Protein AF-A0A1F7B3P3-F1 (afdb_monomer)

Sequence (538 aa):
MKNLIYIIKISGEIIKSKKSLENVLKYTKKLHEQKIKVIIVHGGGQQADELSKLLNHNPIKINGRRVTSDKDLEIIKMLYGGSLNLEILSFMKKFALHGIRVSGIDGNLLQVKIRSKKEFDFGFVGDIEKVNPDILLHLLNKNIIPIVSPLACDKKGQILNINADTIAKEIAKSLKVEKLIFFTNVDGIYKNENLIKNLDITECKNLIKEKFVQDGMLVKVQNIIDSLKSGVKEIQILNPNKQSSGTTITKNYPVYIDHFIGNNKGPITTIIGSIHGNEKIGKKLIDNLRQDLKKEGIYGEIFLIFGNPKAYKQNLRFINEDLNRLFDKEIFKKLSLKVILNNEQLRALQIAKILKKTDYCLDIHSTLKPSKAFVYLENSKKHIKLAKFFHTKYLVSLGQNFKEKDLICSTDSFINSNGRYGLTFETGFHKDFSDFQNVYLKTKLFLKKVKSAFFNEKLKMKNEKFSKIHLEIVDSIKPKTNDFKFAKNFSNFDIIKNGELIAFDKHKKIIAPKDLFIIFPKKEFYINKTAGYFAVPI

pLDDT: mean 89.14, std 9.17, range [40.81, 98.62]

Radius of gyration: 30.14 Å; Cα contacts (8 Å, |Δi|>4): 1128; chains: 1; bounding box: 72×55×85 Å

Foldseek 3Di:
DPAAEEEEEEEQVQLVDLLLLLLVLVVVLVCVVVNHQYAYFYDRVVVLCVVCVVVVHHWDDDLNHTQADPVSLVSQCCCQQPDSVVSSCVSNVVSVAAEDEDECAVVVQFAWDQDDPPPHRSDQATDTPDGDCVVVVVCSVVRYHYYYTQWHAYPVRRIGGYDRLNVLLRSCLVVLHQEYEYADQDAEQDDPNDAAAEEELVRLVVCVVVVSQDRPRNVVSVSVQVSQVSRHAKYWYHHSVGRPRTYIYGNDPPPQKDKDAAPAAAFEEEEEFLLQLLLVLRVVLLVVVVVQSVPFHFHGMYIYGDRQNVCNVVSGSHDPDRLFLQADPVSLVVLVPDPDDDDSSVRNVVVNVSLLRGQEYEYEAEDQDFAFKEKEFAPDPVQVVLRVLLPGQEYEYADPPDDDSRVCRGSQNSSVVNVHTRMYIHHGHSVDCPCSLSVNLSVQSSCVVSVGIDDPDDSDDDDDDDHHWYKYFDFFDAAQDQPKDFPDPDDFFDWFAAQRFGIDRPPDTDGHNHIWTWHDAADDHDGRDTRITTIDTD

Solvent-accessible surface area (backbone atoms only — not comparable to full-atom values): 28445 Å² total; per-residue (Å²): 132,84,84,46,42,35,38,40,34,38,41,30,74,38,66,76,32,64,70,35,37,50,38,46,50,54,53,50,44,57,40,44,77,70,66,35,41,53,36,38,27,35,50,42,66,64,61,48,46,54,52,31,48,76,67,79,35,86,79,49,67,59,97,91,38,68,42,24,48,73,72,50,46,55,52,42,50,53,40,45,73,40,55,56,47,51,52,54,50,57,57,28,53,82,67,76,48,54,64,44,84,39,37,19,52,54,80,54,25,29,39,32,40,74,51,73,59,88,86,54,77,36,59,42,27,36,42,82,78,45,67,41,61,62,57,56,53,55,37,42,73,72,67,31,29,43,38,34,33,42,40,27,30,30,96,86,70,50,69,22,45,37,60,34,72,56,50,45,41,49,51,33,37,72,67,46,20,56,32,42,34,38,39,42,96,51,54,49,51,52,55,94,91,39,73,42,48,64,42,25,46,66,56,52,51,46,36,46,76,71,59,58,40,54,73,76,52,35,60,48,52,53,52,48,46,52,36,25,74,56,48,22,49,33,36,36,32,24,12,48,89,47,66,90,62,23,18,39,37,25,53,58,54,77,84,34,60,44,81,46,78,30,96,41,89,46,46,33,34,37,42,36,11,10,47,41,13,48,25,52,60,21,47,55,47,50,56,52,50,58,58,51,61,75,78,41,61,39,17,19,35,42,36,42,30,45,51,26,62,72,19,31,76,70,64,25,59,45,83,88,52,63,39,55,59,50,32,40,75,69,53,47,56,57,55,73,73,49,93,75,72,57,73,42,58,52,46,38,60,58,51,47,66,52,46,77,68,32,46,36,36,43,38,38,44,45,39,97,50,80,40,79,44,30,37,39,37,59,83,42,77,67,46,51,60,59,53,60,70,58,74,43,50,39,37,38,24,62,28,95,86,49,87,54,70,88,73,51,15,19,69,34,41,41,24,38,78,70,80,32,47,25,31,36,40,34,70,10,29,41,88,64,64,90,58,47,66,60,57,48,52,35,50,54,48,48,37,41,73,69,48,31,35,55,71,94,66,85,86,82,73,86,85,76,88,68,79,71,44,42,30,31,33,67,50,69,47,52,30,84,40,91,61,45,41,62,66,59,91,68,47,59,67,42,77,40,48,57,72,36,71,50,27,35,44,66,91,45,78,41,58,32,93,42,68,31,27,35,38,71,55,58,90,76,78,46,64,75,37,78,34,27,33,31,23,39,80,111

Mean predicted aligned error: 13.34 Å

Structure (mmCIF, N/CA/C/O backbone):
data_AF-A0A1F7B3P3-F1
#
_entry.id   AF-A0A1F7B3P3-F1
#
loop_
_atom_site.group_PDB
_atom_site.id
_atom_site.type_symbol
_atom_site.label_atom_id
_atom_site.label_alt_id
_atom_site.label_comp_id
_atom_site.label_asym_id
_atom_site.label_entity_id
_atom_site.label_seq_id
_atom_site.pdbx_PDB_ins_code
_atom_site.Cartn_x
_atom_site.Cartn_y
_atom_site.Cartn_z
_atom_site.occupancy
_atom_site.B_iso_or_equiv
_atom_site.auth_seq_id
_atom_site.auth_comp_id
_atom_site.auth_asym_id
_atom_site.auth_atom_id
_atom_site.pdbx_PDB_model_num
ATOM 1 N N . MET A 1 1 ? -15.006 -7.414 -16.134 1.00 40.81 1 MET A N 1
ATOM 2 C CA . MET A 1 1 ? -13.777 -7.134 -15.349 1.00 40.81 1 MET A CA 1
ATOM 3 C C . MET A 1 1 ? -12.897 -6.206 -16.169 1.00 40.81 1 MET A C 1
ATOM 5 O O . MET A 1 1 ? -12.880 -6.345 -17.382 1.00 40.81 1 MET A O 1
ATOM 9 N N . LYS A 1 2 ? -12.215 -5.237 -15.554 1.00 50.50 2 LYS A N 1
ATOM 10 C CA . LYS A 1 2 ? -11.322 -4.324 -16.283 1.00 50.50 2 LYS A CA 1
ATOM 11 C C . LYS A 1 2 ? -10.098 -5.114 -16.776 1.00 50.50 2 LYS A C 1
ATOM 13 O O . LYS A 1 2 ? -9.445 -5.743 -15.949 1.00 50.50 2 LYS A O 1
ATOM 18 N N . ASN A 1 3 ? -9.804 -5.112 -18.079 1.00 74.81 3 ASN A N 1
ATOM 19 C CA . ASN A 1 3 ? -8.607 -5.767 -18.625 1.00 74.81 3 ASN A CA 1
ATOM 20 C C . ASN A 1 3 ? -7.355 -5.022 -18.138 1.00 74.81 3 ASN A C 1
ATOM 22 O O . ASN A 1 3 ? -7.043 -3.941 -18.634 1.00 74.81 3 ASN A O 1
ATOM 26 N N . LEU A 1 4 ? -6.667 -5.570 -17.134 1.00 92.00 4 LEU A N 1
ATOM 27 C CA . LEU A 1 4 ? -5.435 -4.989 -16.601 1.00 92.00 4 LEU A CA 1
ATOM 28 C C . LEU A 1 4 ? -4.274 -5.313 -17.548 1.00 92.00 4 LEU A C 1
ATOM 30 O O . LEU A 1 4 ? -4.070 -6.479 -17.890 1.00 92.00 4 LEU A O 1
ATOM 34 N N . ILE A 1 5 ? -3.509 -4.291 -17.935 1.00 95.00 5 ILE A N 1
ATOM 35 C CA . ILE A 1 5 ? -2.291 -4.432 -18.743 1.00 95.00 5 ILE A CA 1
ATOM 36 C C . ILE A 1 5 ? -1.093 -4.076 -17.877 1.00 95.00 5 ILE A C 1
ATOM 38 O O . ILE A 1 5 ? -1.078 -3.009 -17.255 1.00 95.00 5 ILE A O 1
ATOM 42 N N . TYR A 1 6 ? -0.122 -4.983 -17.808 1.00 97.25 6 TYR A N 1
ATOM 43 C CA . TYR A 1 6 ? 1.145 -4.806 -17.108 1.00 97.25 6 TYR A CA 1
ATOM 44 C C . TYR A 1 6 ? 2.282 -4.820 -18.130 1.00 97.25 6 TYR A C 1
ATOM 46 O O . TYR A 1 6 ? 2.271 -5.606 -19.078 1.00 97.25 6 TYR A O 1
ATOM 54 N N . ILE A 1 7 ? 3.283 -3.970 -17.918 1.00 98.06 7 ILE A N 1
ATOM 55 C CA . ILE A 1 7 ? 4.513 -3.977 -18.714 1.00 98.06 7 ILE A CA 1
ATOM 56 C C . ILE A 1 7 ? 5.652 -4.467 -17.837 1.00 98.06 7 ILE A C 1
ATOM 58 O O . ILE A 1 7 ? 5.847 -3.959 -16.735 1.00 98.06 7 ILE A O 1
ATOM 62 N N . ILE A 1 8 ? 6.410 -5.438 -18.333 1.00 98.00 8 ILE A N 1
ATOM 63 C CA . ILE A 1 8 ? 7.606 -5.958 -17.682 1.00 98.00 8 ILE A CA 1
ATOM 64 C C . ILE A 1 8 ? 8.815 -5.558 -18.517 1.00 98.00 8 ILE A C 1
ATOM 66 O O . ILE A 1 8 ? 9.022 -6.073 -19.613 1.00 98.00 8 ILE A O 1
ATOM 70 N N . LYS A 1 9 ? 9.646 -4.664 -17.986 1.00 96.44 9 LYS A N 1
ATOM 71 C CA . LYS A 1 9 ? 10.953 -4.366 -18.556 1.00 96.44 9 LYS A CA 1
ATOM 72 C C . LYS A 1 9 ? 11.997 -5.307 -17.969 1.00 96.44 9 LYS A C 1
ATOM 74 O O . LYS A 1 9 ? 12.178 -5.349 -16.752 1.00 96.44 9 LYS A O 1
ATOM 79 N N . ILE A 1 10 ? 12.735 -5.996 -18.832 1.00 95.06 10 ILE A N 1
ATOM 80 C CA . ILE A 1 10 ? 13.810 -6.922 -18.463 1.00 95.06 10 ILE A CA 1
ATOM 81 C C . ILE A 1 10 ? 15.155 -6.338 -18.913 1.00 95.06 10 ILE A C 1
ATOM 83 O O . ILE A 1 10 ? 15.336 -5.957 -20.071 1.00 95.06 10 ILE A O 1
ATOM 87 N N . SER A 1 11 ? 16.112 -6.223 -17.994 1.00 88.19 11 SER A N 1
ATOM 88 C CA . SER A 1 11 ? 17.490 -5.829 -18.323 1.00 88.19 11 SER A CA 1
ATOM 89 C C . SER A 1 11 ? 18.250 -6.954 -19.037 1.00 88.19 11 SER A C 1
ATOM 91 O O . SER A 1 11 ? 17.990 -8.126 -18.787 1.00 88.19 11 SER A O 1
ATOM 93 N N . GLY A 1 12 ? 19.221 -6.602 -19.890 1.00 84.88 12 GLY A N 1
ATOM 94 C CA . GLY A 1 12 ? 19.999 -7.578 -20.668 1.00 84.88 12 GLY A CA 1
ATOM 95 C C . GLY A 1 12 ? 20.641 -8.666 -19.801 1.00 84.88 12 GLY A C 1
ATOM 96 O O . GLY A 1 12 ? 20.480 -9.845 -20.093 1.00 84.88 12 GLY A O 1
ATOM 97 N N . GLU A 1 13 ? 21.263 -8.295 -18.680 1.00 86.69 13 GLU A N 1
ATOM 98 C CA . GLU A 1 13 ? 21.867 -9.228 -17.709 1.00 86.69 13 GLU A CA 1
ATOM 99 C C . GLU A 1 13 ? 20.939 -10.374 -17.276 1.00 86.69 13 GLU A C 1
ATOM 101 O O . GLU A 1 13 ? 21.377 -11.506 -17.078 1.00 86.69 13 GLU A O 1
ATOM 106 N N . ILE A 1 14 ? 19.638 -10.101 -17.161 1.00 90.44 14 ILE A N 1
ATOM 107 C CA . ILE A 1 14 ? 18.656 -11.096 -16.724 1.00 90.44 14 ILE A CA 1
ATOM 108 C C . ILE A 1 14 ? 18.435 -12.156 -17.799 1.00 90.44 14 ILE A C 1
ATOM 110 O O . ILE A 1 14 ? 18.238 -13.315 -17.451 1.00 90.44 14 ILE A O 1
ATOM 114 N N . ILE A 1 15 ? 18.498 -11.778 -19.078 1.00 91.00 15 ILE A N 1
ATOM 115 C CA . ILE A 1 15 ? 18.330 -12.704 -20.206 1.00 91.00 15 ILE A CA 1
ATOM 116 C C . ILE A 1 15 ? 19.491 -13.704 -20.233 1.00 91.00 15 ILE A C 1
ATOM 118 O O . ILE A 1 15 ? 19.259 -14.896 -20.379 1.00 91.00 15 ILE A O 1
ATOM 122 N N . LYS A 1 16 ? 20.722 -13.237 -19.974 1.00 87.94 16 LYS A N 1
ATOM 123 C CA . LYS A 1 16 ? 21.931 -14.082 -19.921 1.00 87.94 16 LYS A CA 1
ATOM 124 C C . LYS A 1 16 ? 21.884 -15.112 -18.783 1.00 87.94 16 LYS A C 1
ATOM 126 O O . LYS A 1 16 ? 22.463 -16.192 -18.874 1.00 87.94 16 LYS A O 1
ATOM 131 N N . SER A 1 17 ? 21.198 -14.792 -17.685 1.00 92.19 17 SER A N 1
ATOM 132 C CA . SER A 1 17 ? 21.040 -15.688 -16.540 1.00 92.19 17 SER A CA 1
ATOM 133 C C . SER A 1 17 ? 19.790 -16.556 -16.696 1.00 92.19 17 SER A C 1
ATOM 135 O O . SER A 1 17 ? 18.692 -16.131 -16.339 1.00 92.19 17 SER A O 1
ATOM 137 N N . LYS A 1 18 ? 19.962 -17.818 -17.119 1.00 91.81 18 LYS A N 1
ATOM 138 C CA . LYS A 1 18 ? 18.860 -18.796 -17.257 1.00 91.81 18 LYS A CA 1
ATOM 139 C C . LYS A 1 18 ? 17.935 -18.823 -16.033 1.00 91.81 18 LYS A C 1
ATOM 141 O O . LYS A 1 18 ? 16.720 -18.738 -16.174 1.00 91.81 18 LYS A O 1
ATOM 146 N N . LYS A 1 19 ? 18.510 -18.858 -14.824 1.00 94.25 19 LYS A N 1
ATOM 147 C CA . LYS A 1 19 ? 17.759 -18.834 -13.555 1.00 94.25 19 LYS A CA 1
ATOM 148 C C . LYS A 1 19 ? 16.933 -17.555 -13.393 1.00 94.25 19 LYS A C 1
ATOM 150 O O . LYS A 1 19 ? 15.769 -17.616 -13.004 1.00 94.25 19 LYS A O 1
ATOM 155 N N . SER A 1 20 ? 17.525 -16.398 -13.684 1.00 95.00 20 SER A N 1
ATOM 156 C CA . SER A 1 20 ? 16.843 -15.110 -13.534 1.00 95.00 20 SER A CA 1
ATOM 157 C C . SER A 1 20 ? 15.727 -14.954 -14.569 1.00 95.00 20 SER A C 1
ATOM 159 O O . SER A 1 20 ? 14.621 -14.560 -14.202 1.00 95.00 20 SER A O 1
ATOM 161 N N . LEU A 1 21 ? 15.979 -15.331 -15.827 1.00 95.75 21 LEU A N 1
ATOM 162 C CA . LEU A 1 21 ? 14.974 -15.348 -16.888 1.00 95.75 21 LEU A CA 1
ATOM 163 C C . LEU A 1 21 ? 13.808 -16.286 -16.544 1.00 95.75 21 LEU A C 1
ATOM 165 O O . LEU A 1 21 ? 12.651 -15.875 -16.617 1.00 95.75 21 LEU A O 1
ATOM 169 N N . GLU A 1 22 ? 14.089 -17.507 -16.081 1.00 96.25 22 GLU A N 1
ATOM 170 C CA . GLU A 1 22 ? 13.057 -18.441 -15.615 1.00 96.25 22 GLU A CA 1
ATOM 171 C C . GLU A 1 22 ? 12.222 -17.853 -14.480 1.00 96.25 22 GLU A C 1
ATOM 173 O O . GLU A 1 22 ? 11.001 -17.995 -14.475 1.00 96.25 22 GLU A O 1
ATOM 178 N N . ASN A 1 23 ? 12.843 -17.152 -13.533 1.00 95.88 23 ASN A N 1
ATOM 179 C CA . ASN A 1 23 ? 12.113 -16.505 -12.450 1.00 95.88 23 ASN A CA 1
ATOM 180 C C . ASN A 1 23 ? 11.193 -15.382 -12.960 1.00 95.88 23 ASN A C 1
ATOM 182 O O . ASN A 1 23 ? 10.051 -15.280 -12.498 1.00 95.88 23 ASN A O 1
ATOM 186 N N . VAL A 1 24 ? 11.632 -14.571 -13.930 1.00 96.44 24 VAL A N 1
ATOM 187 C CA . VAL A 1 24 ? 10.768 -13.558 -14.569 1.00 96.44 24 VAL A CA 1
ATOM 188 C C . VAL A 1 24 ? 9.606 -14.211 -15.317 1.00 96.44 24 VAL A C 1
ATOM 190 O O . VAL A 1 24 ? 8.471 -13.740 -15.234 1.00 96.44 24 VAL A O 1
ATOM 193 N N . LEU A 1 25 ? 9.846 -15.317 -16.017 1.00 97.44 25 LEU A N 1
ATOM 194 C CA . LEU A 1 25 ? 8.800 -16.016 -16.762 1.00 97.44 25 LEU A CA 1
ATOM 195 C C . LEU A 1 25 ? 7.821 -16.760 -15.846 1.00 97.44 25 LEU A C 1
ATOM 197 O O . LEU A 1 25 ? 6.622 -16.729 -16.105 1.00 97.44 25 LEU A O 1
ATOM 201 N N . LYS A 1 26 ? 8.276 -17.318 -14.715 1.00 96.12 26 LYS A N 1
ATOM 202 C CA . LYS A 1 26 ? 7.395 -17.820 -13.642 1.00 96.12 26 LYS A CA 1
ATOM 203 C C . LYS A 1 26 ? 6.494 -16.714 -13.100 1.00 96.12 26 LYS A C 1
ATOM 205 O O . LYS A 1 26 ? 5.303 -16.935 -12.896 1.00 96.12 26 LYS A O 1
ATOM 210 N N . TYR A 1 27 ? 7.048 -15.523 -12.875 1.00 95.12 27 TYR A N 1
ATOM 211 C CA . TYR A 1 27 ? 6.271 -14.358 -12.451 1.00 95.12 27 TYR A CA 1
ATOM 212 C C . TYR A 1 27 ? 5.246 -13.952 -13.523 1.00 95.12 27 TYR A C 1
ATOM 214 O O . TYR A 1 27 ? 4.072 -13.754 -13.220 1.00 95.12 27 TYR A O 1
ATOM 222 N N . THR A 1 28 ? 5.668 -13.914 -14.788 1.00 96.62 28 THR A N 1
ATOM 223 C CA . THR A 1 28 ? 4.806 -13.620 -15.944 1.00 96.62 28 THR A CA 1
ATOM 224 C C . THR A 1 28 ? 3.664 -14.629 -16.069 1.00 96.62 28 THR A C 1
ATOM 226 O O . THR A 1 28 ? 2.519 -14.232 -16.273 1.00 96.62 28 THR A O 1
ATOM 229 N N . LYS A 1 29 ? 3.942 -15.923 -15.869 1.00 96.38 29 LYS A N 1
ATOM 230 C CA . LYS A 1 29 ? 2.937 -16.991 -15.864 1.00 96.38 29 LYS A CA 1
ATOM 231 C C . LYS A 1 29 ? 1.864 -16.771 -14.804 1.00 96.38 29 LYS A C 1
ATOM 233 O O . LYS A 1 29 ? 0.687 -16.822 -15.137 1.00 96.38 29 LYS A O 1
ATOM 238 N N . LYS A 1 30 ? 2.251 -16.424 -13.573 1.00 94.88 30 LYS A N 1
ATOM 239 C CA . LYS A 1 30 ? 1.289 -16.114 -12.499 1.00 94.88 30 LYS A CA 1
ATOM 240 C C . LYS A 1 30 ? 0.363 -14.953 -12.865 1.00 94.88 30 LYS A C 1
ATOM 242 O O . LYS A 1 30 ? -0.830 -15.013 -12.589 1.00 94.88 30 LYS A O 1
ATOM 247 N N . LEU A 1 31 ? 0.894 -13.900 -13.494 1.00 93.50 31 LEU A N 1
ATOM 248 C CA . LEU A 1 31 ? 0.065 -12.792 -13.985 1.00 93.50 31 LEU A CA 1
ATOM 249 C C . LEU A 1 31 ? -0.896 -13.261 -15.084 1.00 93.50 31 LEU A C 1
ATOM 251 O O . LEU A 1 31 ? -2.076 -12.911 -15.073 1.00 93.50 31 LEU A O 1
ATOM 255 N N . HIS A 1 32 ? -0.402 -14.078 -16.012 1.00 89.94 32 HIS A N 1
ATOM 256 C CA . HIS A 1 32 ? -1.205 -14.607 -17.106 1.00 89.94 32 HIS A CA 1
ATOM 257 C C . HIS A 1 32 ? -2.354 -15.501 -16.607 1.00 89.94 32 HIS A C 1
ATOM 259 O O . HIS A 1 32 ? -3.493 -15.329 -17.036 1.00 89.94 32 HIS A O 1
ATOM 265 N N . GLU A 1 33 ? -2.096 -16.376 -15.630 1.00 89.56 33 GLU A N 1
ATOM 266 C CA . GLU A 1 33 ? -3.104 -17.209 -14.948 1.00 89.56 33 GLU A CA 1
ATOM 267 C C . GLU A 1 33 ? -4.183 -16.362 -14.247 1.00 89.56 33 GLU A C 1
ATOM 269 O O . GLU A 1 33 ? -5.351 -16.740 -14.193 1.00 89.56 33 GLU A O 1
ATOM 274 N N . GLN A 1 34 ? -3.822 -15.161 -13.783 1.00 89.62 34 GLN A N 1
ATOM 275 C CA . GLN A 1 34 ? -4.746 -14.169 -13.218 1.00 89.62 34 GLN A CA 1
ATOM 276 C C . GLN A 1 34 ? -5.499 -13.352 -14.282 1.00 89.62 34 GLN A C 1
ATOM 278 O O . GLN A 1 34 ? -6.178 -12.380 -13.948 1.00 89.62 34 GLN A O 1
ATOM 283 N N . LYS A 1 35 ? -5.393 -13.728 -15.564 1.00 90.50 35 LYS A N 1
ATOM 284 C CA . LYS A 1 35 ? -5.976 -13.019 -16.716 1.00 90.50 35 LYS A CA 1
ATOM 285 C C . LYS A 1 35 ? -5.453 -11.584 -16.878 1.00 90.50 35 LYS A C 1
ATOM 287 O O . LYS A 1 35 ? -6.118 -10.747 -17.491 1.00 90.50 35 LYS A O 1
ATOM 292 N N . ILE A 1 36 ? -4.260 -11.292 -16.354 1.00 94.56 36 ILE A N 1
ATOM 293 C CA . ILE A 1 36 ? -3.566 -10.019 -16.571 1.00 94.56 36 ILE A CA 1
ATOM 294 C C . ILE A 1 36 ? -2.819 -10.099 -17.905 1.00 94.56 36 ILE A C 1
ATOM 296 O O . ILE A 1 36 ? -2.095 -11.055 -18.188 1.00 94.56 36 ILE A O 1
ATOM 300 N N . LYS A 1 37 ? -3.005 -9.078 -18.740 1.00 96.50 37 LYS A N 1
ATOM 301 C CA . LYS A 1 37 ? -2.371 -8.950 -20.055 1.00 96.50 37 LYS A CA 1
ATOM 302 C C . LYS A 1 37 ? -0.954 -8.410 -19.841 1.00 96.50 37 LYS A C 1
ATOM 304 O O . LYS A 1 37 ? -0.786 -7.412 -19.142 1.00 96.50 37 LYS A O 1
ATOM 309 N N . VAL A 1 38 ? 0.062 -9.061 -20.406 1.00 97.75 38 VAL A N 1
ATOM 310 C CA . VAL A 1 38 ? 1.472 -8.703 -20.177 1.00 97.75 38 VAL A CA 1
ATOM 311 C C . VAL A 1 38 ? 2.153 -8.345 -21.491 1.00 97.75 38 VAL A C 1
ATOM 313 O O . VAL A 1 38 ? 2.019 -9.069 -22.472 1.00 97.75 38 VAL A O 1
ATOM 316 N N . ILE A 1 39 ? 2.905 -7.246 -21.486 1.00 98.62 39 ILE A N 1
ATOM 317 C CA . ILE A 1 39 ? 3.867 -6.882 -22.532 1.00 98.62 39 ILE A CA 1
ATOM 318 C C . ILE A 1 39 ? 5.260 -6.952 -21.913 1.00 98.62 39 ILE A C 1
ATOM 320 O O . ILE A 1 39 ? 5.477 -6.420 -20.822 1.00 98.62 39 ILE A O 1
ATOM 324 N N . ILE A 1 40 ? 6.207 -7.583 -22.597 1.00 98.44 40 ILE A N 1
ATOM 325 C CA . ILE A 1 40 ? 7.609 -7.611 -22.178 1.00 98.44 40 ILE A CA 1
ATOM 326 C C . ILE A 1 40 ? 8.392 -6.642 -23.057 1.00 98.44 40 ILE A C 1
ATOM 328 O O . ILE A 1 40 ? 8.266 -6.672 -24.273 1.00 98.44 40 ILE A O 1
ATOM 332 N N . VAL A 1 41 ? 9.220 -5.798 -22.451 1.00 97.88 41 VAL A N 1
ATOM 333 C CA . VAL A 1 41 ? 10.199 -4.956 -23.150 1.00 97.88 41 VAL A CA 1
ATOM 334 C C . VAL A 1 41 ? 11.580 -5.381 -22.683 1.00 97.88 41 VAL A C 1
ATOM 336 O O . VAL A 1 41 ? 11.815 -5.480 -21.478 1.00 97.88 41 VAL A O 1
ATOM 339 N N . HIS A 1 42 ? 12.509 -5.630 -23.597 1.00 95.94 42 HIS A N 1
ATOM 340 C CA . HIS A 1 42 ? 13.842 -6.085 -23.212 1.00 95.94 42 HIS A CA 1
ATOM 341 C C . HIS A 1 42 ? 14.941 -5.104 -23.624 1.00 95.94 42 HIS A C 1
ATOM 343 O O . HIS A 1 42 ? 14.807 -4.338 -24.573 1.00 95.94 42 HIS A O 1
ATOM 349 N N . GLY A 1 43 ? 16.039 -5.109 -22.869 1.00 91.25 43 GLY A N 1
ATOM 350 C CA . GLY A 1 43 ? 17.301 -4.495 -23.281 1.00 91.25 43 GLY A CA 1
ATOM 351 C C . GLY A 1 43 ? 18.300 -5.540 -23.783 1.00 91.25 43 GLY A C 1
ATOM 352 O O . GLY A 1 43 ? 17.960 -6.708 -23.955 1.00 91.25 43 GLY A O 1
ATOM 353 N N . GLY A 1 44 ? 19.552 -5.120 -23.962 1.00 90.75 44 GLY A N 1
ATOM 354 C CA . GLY A 1 44 ? 20.644 -6.022 -24.346 1.00 90.75 44 GLY A CA 1
ATOM 355 C C . GLY A 1 44 ? 22.016 -5.353 -24.446 1.00 90.75 44 GLY A C 1
ATOM 356 O O . GLY A 1 44 ? 22.869 -5.832 -25.180 1.00 90.75 44 GLY A O 1
ATOM 357 N N . GLY A 1 45 ? 22.221 -4.220 -23.762 1.00 88.94 45 GLY A N 1
ATOM 358 C CA . GLY A 1 45 ? 23.402 -3.375 -23.969 1.00 88.94 45 GLY A CA 1
ATOM 359 C C . GLY A 1 45 ? 24.731 -4.078 -23.678 1.00 88.94 45 GLY A C 1
ATOM 360 O O . GLY A 1 45 ? 25.662 -3.930 -24.457 1.00 88.94 45 GLY A O 1
ATOM 361 N N . GLN A 1 46 ? 24.802 -4.884 -22.614 1.00 88.44 46 GLN A N 1
ATOM 362 C CA . GLN A 1 46 ? 26.008 -5.655 -22.296 1.00 88.44 46 GLN A CA 1
ATOM 363 C C . GLN A 1 46 ? 26.302 -6.704 -23.373 1.00 88.44 46 GLN A C 1
ATOM 365 O O . GLN A 1 46 ? 27.437 -6.818 -23.816 1.00 88.44 46 GLN A O 1
ATOM 370 N N . GLN A 1 47 ? 25.287 -7.435 -23.835 1.00 92.38 47 GLN A N 1
ATOM 371 C CA . GLN A 1 47 ? 25.454 -8.415 -24.909 1.00 92.38 47 GLN A CA 1
ATOM 372 C C . GLN A 1 47 ? 25.854 -7.755 -26.228 1.00 92.38 47 GLN A C 1
ATOM 374 O O . GLN A 1 47 ? 26.639 -8.319 -26.983 1.00 92.38 47 GLN A O 1
ATOM 379 N N . ALA A 1 48 ? 25.360 -6.542 -26.487 1.00 92.94 48 ALA A N 1
ATOM 380 C CA . ALA A 1 48 ? 25.811 -5.753 -27.622 1.00 92.94 48 ALA A CA 1
ATOM 381 C C . ALA A 1 48 ? 27.285 -5.370 -27.458 1.00 92.94 48 ALA A C 1
ATOM 383 O O . ALA A 1 48 ? 28.022 -5.397 -28.433 1.00 92.94 48 ALA A O 1
ATOM 384 N N . ASP A 1 49 ? 27.737 -5.016 -26.249 1.00 92.38 49 ASP A N 1
ATOM 385 C CA . ASP A 1 49 ? 29.147 -4.688 -25.999 1.00 92.38 49 ASP A CA 1
ATOM 386 C C . ASP A 1 49 ? 30.048 -5.919 -26.186 1.00 92.38 49 ASP A C 1
ATOM 388 O O . ASP A 1 49 ? 31.108 -5.817 -26.799 1.00 92.38 49 ASP A O 1
ATOM 392 N N . GLU A 1 50 ? 29.616 -7.081 -25.687 1.00 93.06 50 GLU A N 1
ATOM 393 C CA . GLU A 1 50 ? 30.321 -8.361 -25.823 1.00 93.06 50 GLU A CA 1
ATOM 394 C C . GLU A 1 50 ? 30.448 -8.772 -27.299 1.00 93.06 50 GLU A C 1
ATOM 396 O O . GLU A 1 50 ? 31.548 -9.083 -27.755 1.00 93.06 50 GLU A O 1
ATOM 401 N N . LEU A 1 51 ? 29.355 -8.695 -28.068 1.00 94.19 51 LEU A N 1
ATOM 402 C CA . LEU A 1 51 ? 29.368 -9.009 -29.498 1.00 94.19 51 LEU A CA 1
ATOM 403 C C . LEU A 1 51 ? 30.188 -7.995 -30.307 1.00 94.19 51 LEU A C 1
ATOM 405 O O . LEU A 1 51 ? 30.919 -8.392 -31.209 1.00 94.19 51 LEU A O 1
ATOM 409 N N . SER A 1 52 ? 30.122 -6.699 -29.973 1.00 94.75 52 SER A N 1
ATOM 410 C CA . SER A 1 52 ? 30.983 -5.688 -30.600 1.00 94.75 52 SER A CA 1
ATOM 411 C C . SER A 1 52 ? 32.460 -6.037 -30.425 1.00 94.75 52 SER A C 1
ATOM 413 O O . SER A 1 52 ? 33.184 -6.091 -31.417 1.00 94.75 52 SER A O 1
ATOM 415 N N . LYS A 1 53 ? 32.892 -6.365 -29.202 1.00 94.31 53 LYS A N 1
ATOM 416 C CA . LYS A 1 53 ? 34.286 -6.745 -28.930 1.00 94.31 53 LYS A CA 1
ATOM 417 C C . LYS A 1 53 ? 34.707 -8.002 -29.687 1.00 94.31 53 LYS A C 1
ATOM 419 O O . LYS A 1 53 ? 35.797 -8.019 -30.245 1.00 94.31 53 LYS A O 1
ATOM 424 N N . LEU A 1 54 ? 33.837 -9.014 -29.759 1.00 94.06 54 LEU A N 1
ATOM 425 C CA . LEU A 1 54 ? 34.095 -10.239 -30.526 1.00 94.06 54 LEU A CA 1
ATOM 426 C C . LEU A 1 54 ? 34.304 -9.956 -32.025 1.00 94.06 54 LEU A C 1
ATOM 428 O O . LEU A 1 54 ? 35.074 -10.641 -32.686 1.00 94.06 54 LEU A O 1
ATOM 432 N N . LEU A 1 55 ? 33.646 -8.922 -32.551 1.00 94.69 55 LEU A N 1
ATOM 433 C CA . LEU A 1 55 ? 33.770 -8.457 -33.937 1.00 94.69 55 LEU A CA 1
ATOM 434 C C . LEU A 1 55 ? 34.841 -7.366 -34.113 1.00 94.69 55 LEU A C 1
ATOM 436 O O . LEU A 1 55 ? 34.788 -6.588 -35.077 1.00 94.69 55 LEU A O 1
ATOM 440 N N . ASN A 1 56 ? 35.784 -7.276 -33.168 1.00 93.88 56 ASN A N 1
ATOM 441 C CA . ASN A 1 56 ? 36.860 -6.286 -33.138 1.00 93.88 56 ASN A CA 1
ATOM 442 C C . ASN A 1 56 ? 36.334 -4.847 -33.309 1.00 93.88 56 ASN A C 1
ATOM 444 O O . ASN A 1 56 ? 36.876 -4.042 -34.064 1.00 93.88 56 ASN A O 1
ATOM 448 N N . HIS A 1 57 ? 35.211 -4.539 -32.655 1.00 93.38 57 HIS A N 1
ATOM 449 C CA . HIS A 1 57 ? 34.588 -3.216 -32.612 1.00 93.38 57 HIS A CA 1
ATOM 450 C C . HIS A 1 57 ? 34.471 -2.747 -31.166 1.00 93.38 57 HIS A C 1
ATOM 452 O O . HIS A 1 57 ? 33.810 -3.386 -30.349 1.00 93.38 57 HIS A O 1
ATOM 458 N N . ASN A 1 58 ? 35.089 -1.617 -30.835 1.00 92.50 58 ASN A N 1
ATOM 459 C CA . ASN A 1 58 ? 35.044 -1.080 -29.479 1.00 92.50 58 ASN A CA 1
ATOM 460 C C . ASN A 1 58 ? 33.839 -0.136 -29.320 1.00 92.50 58 ASN A C 1
ATOM 462 O O . ASN A 1 58 ? 33.817 0.923 -29.948 1.00 92.50 58 ASN A O 1
ATOM 466 N N . PRO A 1 59 ? 32.833 -0.481 -28.494 1.00 90.56 59 PRO A N 1
ATOM 467 C CA . PRO A 1 59 ? 31.644 0.347 -28.332 1.00 90.56 59 PRO A CA 1
ATOM 468 C C . PRO A 1 59 ? 31.951 1.619 -27.533 1.00 90.56 59 PRO A C 1
ATOM 470 O O . PRO A 1 59 ? 32.565 1.565 -26.467 1.00 90.56 59 PRO A O 1
ATOM 473 N N . ILE A 1 60 ? 31.449 2.760 -28.006 1.00 91.00 60 ILE A N 1
ATOM 474 C CA . ILE A 1 60 ? 31.600 4.062 -27.341 1.00 91.00 60 ILE A CA 1
ATOM 475 C C . ILE A 1 60 ? 30.334 4.379 -26.538 1.00 91.00 60 ILE A C 1
ATOM 477 O O . ILE A 1 60 ? 29.210 4.178 -27.013 1.00 91.00 60 ILE A O 1
ATOM 481 N N . LYS A 1 61 ? 30.496 4.899 -25.314 1.00 89.00 61 LYS A N 1
ATOM 482 C CA . LYS A 1 61 ? 29.383 5.355 -24.471 1.00 89.00 61 LYS A CA 1
ATOM 483 C C . LYS A 1 61 ? 29.614 6.764 -23.940 1.00 89.00 61 LYS A C 1
ATOM 485 O O . LYS A 1 61 ? 30.678 7.054 -23.411 1.00 89.00 61 LYS A O 1
ATOM 490 N N . ILE A 1 62 ? 28.575 7.592 -23.999 1.00 82.75 62 ILE A N 1
ATOM 491 C CA . ILE A 1 62 ? 28.537 8.937 -23.415 1.00 82.75 62 ILE A CA 1
ATOM 492 C C . ILE A 1 62 ? 27.398 8.958 -22.393 1.00 82.75 62 ILE A C 1
ATOM 494 O O . ILE A 1 62 ? 26.265 8.593 -22.717 1.00 82.75 62 ILE A O 1
ATOM 498 N N . ASN A 1 63 ? 27.690 9.323 -21.140 1.00 73.69 63 ASN A N 1
ATOM 499 C CA . ASN A 1 63 ? 26.719 9.349 -20.032 1.00 73.69 63 ASN A CA 1
ATOM 500 C C . ASN A 1 63 ? 25.915 8.038 -19.889 1.00 73.69 63 ASN A C 1
ATOM 502 O O . ASN A 1 63 ? 24.695 8.035 -19.712 1.00 73.69 63 ASN A O 1
ATOM 506 N N . GLY A 1 64 ? 26.599 6.897 -20.041 1.00 74.62 64 GLY A N 1
ATOM 507 C CA . GLY A 1 64 ? 25.996 5.562 -19.949 1.00 74.62 64 GLY A CA 1
ATOM 508 C C . GLY A 1 64 ? 25.137 5.143 -21.152 1.00 74.62 64 GLY A C 1
ATOM 509 O O . GLY A 1 64 ? 24.532 4.070 -21.120 1.00 74.62 64 GLY A O 1
ATOM 510 N N . ARG A 1 65 ? 25.079 5.942 -22.224 1.00 80.50 65 ARG A N 1
ATOM 511 C CA . ARG A 1 65 ? 24.353 5.629 -23.466 1.00 80.50 65 ARG A CA 1
ATOM 512 C C . ARG A 1 65 ? 25.321 5.308 -24.596 1.00 80.50 65 ARG A C 1
ATOM 514 O O . ARG A 1 65 ? 26.317 6.000 -24.756 1.00 80.50 65 ARG A O 1
ATOM 521 N N . ARG A 1 66 ? 25.010 4.280 -25.390 1.00 87.44 66 ARG A N 1
ATOM 522 C CA . ARG A 1 66 ? 25.805 3.872 -26.558 1.00 87.44 66 ARG A CA 1
ATOM 523 C C . ARG A 1 66 ? 25.692 4.907 -27.680 1.00 87.44 66 ARG A C 1
ATOM 525 O O . ARG A 1 66 ? 24.578 5.243 -28.079 1.00 87.44 66 ARG A O 1
ATOM 532 N N . VAL A 1 67 ? 26.832 5.344 -28.206 1.00 92.88 67 VAL A N 1
ATOM 533 C CA . VAL A 1 67 ? 26.914 5.974 -29.529 1.00 92.88 67 VAL A CA 1
ATOM 534 C C . VAL A 1 67 ? 26.767 4.861 -30.560 1.00 92.88 67 VAL A C 1
ATOM 536 O O . VAL A 1 67 ? 27.444 3.841 -30.462 1.00 92.88 67 VAL A O 1
ATOM 539 N N . THR A 1 68 ? 25.826 5.006 -31.487 1.00 95.31 68 THR A N 1
ATOM 540 C CA . THR A 1 68 ? 25.479 3.947 -32.441 1.00 95.31 68 THR A CA 1
ATOM 541 C C . THR A 1 68 ? 25.977 4.344 -33.828 1.00 95.31 68 THR A C 1
ATOM 543 O O . THR A 1 68 ? 25.321 5.134 -34.500 1.00 95.31 68 THR A O 1
ATOM 546 N N . SER A 1 69 ? 27.140 3.827 -34.238 1.00 95.00 69 SER A N 1
ATOM 547 C CA . SER A 1 69 ? 27.632 3.892 -35.626 1.00 95.00 69 SER A CA 1
ATOM 548 C C . SER A 1 69 ? 26.895 2.905 -36.544 1.00 95.00 69 SER A C 1
ATOM 550 O O . SER A 1 69 ? 26.080 2.115 -36.064 1.00 95.00 69 SER A O 1
ATOM 552 N N . ASP A 1 70 ? 27.203 2.888 -37.844 1.00 95.31 70 ASP A N 1
ATOM 553 C CA . ASP A 1 70 ? 26.662 1.890 -38.782 1.00 95.31 70 ASP A CA 1
ATOM 554 C C . ASP A 1 70 ? 26.973 0.456 -38.335 1.00 95.31 70 ASP A C 1
ATOM 556 O O . ASP A 1 70 ? 26.088 -0.398 -38.270 1.00 95.31 70 ASP A O 1
ATOM 560 N N . LYS A 1 71 ? 28.225 0.201 -37.925 1.00 95.19 71 LYS A N 1
ATOM 561 C CA . LYS A 1 71 ? 28.650 -1.119 -37.439 1.00 95.19 71 LYS A CA 1
ATOM 562 C C . LYS A 1 71 ? 27.940 -1.490 -36.137 1.00 95.19 71 LYS A C 1
ATOM 564 O O . LYS A 1 71 ? 27.514 -2.632 -35.977 1.00 95.19 71 LYS A O 1
ATOM 569 N N . ASP A 1 72 ? 27.759 -0.534 -35.221 1.00 95.19 72 ASP A N 1
ATOM 570 C CA . ASP A 1 72 ? 26.955 -0.761 -34.013 1.00 95.19 72 ASP A CA 1
ATOM 571 C C . ASP A 1 72 ? 25.504 -1.098 -34.358 1.00 95.19 72 ASP A C 1
ATOM 573 O O . ASP A 1 72 ? 24.921 -1.980 -33.726 1.00 95.19 72 ASP A O 1
ATOM 577 N N . LEU A 1 73 ? 24.929 -0.405 -35.345 1.00 95.19 73 LEU A N 1
ATOM 578 C CA . LEU A 1 73 ? 23.550 -0.584 -35.773 1.00 95.19 73 LEU A CA 1
ATOM 579 C C . LEU A 1 73 ? 23.323 -1.998 -36.331 1.00 95.19 73 LEU A C 1
ATOM 581 O O . LEU A 1 73 ? 22.366 -2.658 -35.927 1.00 95.19 73 LEU A O 1
ATOM 585 N N . GLU A 1 74 ? 24.215 -2.501 -37.187 1.00 94.88 74 GLU A N 1
ATOM 586 C CA . GLU A 1 74 ? 24.149 -3.882 -37.694 1.00 94.88 74 GLU A CA 1
ATOM 587 C C . GLU A 1 74 ? 24.230 -4.918 -36.566 1.00 94.88 74 GLU A C 1
ATOM 589 O O . GLU A 1 74 ? 23.419 -5.846 -36.489 1.00 94.88 74 GLU A O 1
ATOM 594 N N . ILE A 1 75 ? 25.151 -4.716 -35.620 1.00 95.25 75 ILE A N 1
ATOM 595 C CA . ILE A 1 75 ? 25.318 -5.601 -34.461 1.00 95.25 75 ILE A CA 1
ATOM 596 C C . ILE A 1 75 ? 24.029 -5.682 -33.642 1.00 95.25 75 ILE A C 1
ATOM 598 O O . ILE A 1 75 ? 23.576 -6.775 -33.287 1.00 95.25 75 ILE A O 1
ATOM 602 N N . ILE A 1 76 ? 23.406 -4.539 -33.345 1.00 94.69 76 ILE A N 1
ATOM 603 C CA . ILE A 1 76 ? 22.188 -4.535 -32.534 1.00 94.69 76 ILE A CA 1
ATOM 604 C C . ILE A 1 76 ? 20.964 -5.054 -33.294 1.00 94.69 76 ILE A C 1
ATOM 606 O O . ILE A 1 76 ? 20.102 -5.653 -32.654 1.00 94.69 76 ILE A O 1
ATOM 610 N N . LYS A 1 77 ? 20.881 -4.906 -34.627 1.00 93.31 77 LYS A N 1
ATOM 611 C CA . LYS A 1 77 ? 19.818 -5.534 -35.437 1.00 93.31 77 LYS A CA 1
ATOM 612 C C . LYS A 1 77 ? 19.848 -7.054 -35.275 1.00 93.31 77 LYS A C 1
ATOM 614 O O . LYS A 1 77 ? 18.833 -7.651 -34.908 1.00 93.31 77 LYS A O 1
ATOM 619 N N . MET A 1 78 ? 21.024 -7.659 -35.460 1.00 93.62 78 MET A N 1
ATOM 620 C CA . MET A 1 78 ? 21.221 -9.106 -35.314 1.00 93.62 78 MET A CA 1
ATOM 621 C C . MET A 1 78 ? 20.927 -9.584 -33.886 1.00 93.62 78 MET A C 1
ATOM 623 O O . MET A 1 78 ? 20.239 -10.586 -33.672 1.00 93.62 78 MET A O 1
ATOM 627 N N . LEU A 1 79 ? 21.417 -8.849 -32.888 1.00 94.31 79 LEU A N 1
ATOM 628 C CA . LEU A 1 79 ? 21.300 -9.247 -31.490 1.00 94.31 79 LEU A CA 1
ATOM 629 C C . LEU A 1 79 ? 19.885 -9.059 -30.929 1.00 94.31 79 LEU A C 1
ATOM 631 O O . LEU A 1 79 ? 19.332 -9.979 -30.323 1.00 94.31 79 LEU A O 1
ATOM 635 N N . TYR A 1 80 ? 19.312 -7.863 -31.081 1.00 92.31 80 TYR A N 1
ATOM 636 C CA . TYR A 1 80 ? 18.039 -7.503 -30.461 1.00 92.31 80 TYR A CA 1
ATOM 637 C C . TYR A 1 80 ? 16.852 -8.129 -31.191 1.00 92.31 80 TYR A C 1
ATOM 639 O O . TYR A 1 80 ? 15.971 -8.681 -30.532 1.00 92.31 80 TYR A O 1
ATOM 647 N N . GLY A 1 81 ? 16.828 -8.075 -32.527 1.00 76.56 81 GLY A N 1
ATOM 648 C CA . GLY A 1 81 ? 15.759 -8.677 -33.335 1.00 76.56 81 GLY A CA 1
ATOM 649 C C . GLY A 1 81 ? 15.868 -10.204 -33.441 1.00 76.56 81 GLY A C 1
ATOM 650 O O . GLY A 1 81 ? 14.856 -10.908 -33.521 1.00 76.56 81 GLY A O 1
ATOM 651 N N . GLY A 1 82 ? 17.097 -10.724 -33.395 1.00 87.81 82 GLY A N 1
ATOM 652 C CA . GLY A 1 82 ? 17.395 -12.150 -33.466 1.00 87.81 82 GLY A CA 1
ATOM 653 C C . GLY A 1 82 ? 17.580 -12.780 -32.089 1.00 87.81 82 GLY A C 1
ATOM 654 O O . GLY A 1 82 ? 16.612 -13.186 -31.441 1.00 87.81 82 GLY A O 1
ATOM 655 N N . SER A 1 83 ? 18.842 -12.888 -31.672 1.00 91.00 83 SER A N 1
ATOM 656 C CA . SER A 1 83 ? 19.293 -13.774 -30.590 1.00 91.00 83 SER A CA 1
ATOM 657 C C . SER A 1 83 ? 18.545 -13.580 -29.261 1.00 91.00 83 SER A C 1
ATOM 659 O O . SER A 1 83 ? 17.953 -14.532 -28.750 1.00 91.00 83 SER A O 1
ATOM 661 N N . LEU A 1 84 ? 18.471 -12.353 -28.728 1.00 93.31 84 LEU A N 1
ATOM 662 C CA . LEU A 1 84 ? 17.866 -12.122 -27.405 1.00 93.31 84 LEU A CA 1
ATOM 663 C C . LEU A 1 84 ? 16.361 -12.403 -27.381 1.00 93.31 84 LEU A C 1
ATOM 665 O O . LEU A 1 84 ? 15.846 -12.965 -26.415 1.00 93.31 84 LEU A O 1
ATOM 669 N N . ASN A 1 85 ? 15.648 -12.029 -28.444 1.00 91.81 85 ASN A N 1
ATOM 670 C CA . ASN A 1 85 ? 14.226 -12.336 -28.557 1.00 91.81 85 ASN A CA 1
ATOM 671 C C . ASN A 1 85 ? 13.980 -13.847 -28.629 1.00 91.81 85 ASN A C 1
ATOM 673 O O . ASN A 1 85 ? 13.074 -14.358 -27.969 1.00 91.81 85 ASN A O 1
ATOM 677 N N . LEU A 1 86 ? 14.778 -14.557 -29.434 1.00 93.31 86 LEU A N 1
ATOM 678 C CA . LEU A 1 86 ? 14.682 -16.009 -29.572 1.00 93.31 86 LEU A CA 1
ATOM 679 C C . LEU A 1 86 ? 14.936 -16.719 -28.243 1.00 93.31 86 LEU A C 1
ATOM 681 O O . LEU A 1 86 ? 14.215 -17.660 -27.915 1.00 93.31 86 LEU A O 1
ATOM 685 N N . GLU A 1 87 ? 15.895 -16.244 -27.451 1.00 94.50 87 GLU A N 1
ATOM 686 C CA . GLU A 1 87 ? 16.177 -16.809 -26.133 1.00 94.50 87 GLU A CA 1
ATOM 687 C C . GLU A 1 87 ? 14.991 -16.639 -25.170 1.00 94.50 87 GLU A C 1
ATOM 689 O O . GLU A 1 87 ? 14.554 -17.614 -24.552 1.00 94.50 87 GLU A O 1
ATOM 694 N N . ILE A 1 88 ? 14.386 -15.445 -25.108 1.00 96.12 88 ILE A N 1
ATOM 695 C CA . ILE A 1 88 ? 13.177 -15.209 -24.298 1.00 96.12 88 ILE A CA 1
ATOM 696 C C . ILE A 1 88 ? 12.039 -16.140 -24.742 1.00 96.12 88 ILE A C 1
ATOM 698 O O . ILE A 1 88 ? 11.446 -16.829 -23.909 1.00 96.12 88 ILE A O 1
ATOM 702 N N . LEU A 1 89 ? 11.747 -16.195 -26.046 1.00 95.94 89 LEU A N 1
ATOM 703 C CA . LEU A 1 89 ? 10.669 -17.024 -26.596 1.00 95.94 89 LEU A CA 1
ATOM 704 C C . LEU A 1 89 ? 10.898 -18.524 -26.373 1.00 95.94 89 LEU A C 1
ATOM 706 O O . LEU A 1 89 ? 9.955 -19.252 -26.061 1.00 95.94 89 LEU A O 1
ATOM 710 N N . SER A 1 90 ? 12.143 -18.987 -26.491 1.00 95.50 90 SER A N 1
ATOM 711 C CA . SER A 1 90 ? 12.521 -20.372 -26.207 1.00 95.50 90 SER A CA 1
ATOM 712 C C . SER A 1 90 ? 12.221 -20.735 -24.751 1.00 95.50 90 SER A C 1
ATOM 714 O O . SER A 1 90 ? 11.557 -21.735 -24.471 1.00 95.50 90 SER A O 1
ATOM 716 N N . PHE A 1 91 ? 12.595 -19.875 -23.801 1.00 96.69 91 PHE A N 1
ATOM 717 C CA . PHE A 1 91 ? 12.297 -20.110 -22.389 1.00 96.69 91 PHE A CA 1
ATOM 718 C C . PHE A 1 91 ? 10.803 -20.012 -22.063 1.00 96.69 91 PHE A C 1
ATOM 720 O O . PHE A 1 91 ? 10.321 -20.743 -21.196 1.00 96.69 91 PHE A O 1
ATOM 727 N N . MET A 1 92 ? 10.044 -19.165 -22.764 1.00 97.56 92 MET A N 1
ATOM 728 C CA . MET A 1 92 ? 8.589 -19.069 -22.599 1.00 97.56 92 MET A CA 1
ATOM 729 C C . MET A 1 92 ? 7.875 -20.400 -22.861 1.00 97.56 92 MET A C 1
ATOM 731 O O . MET A 1 92 ? 6.896 -20.700 -22.170 1.00 97.56 92 MET A O 1
ATOM 735 N N . LYS A 1 93 ? 8.396 -21.240 -23.770 1.00 95.88 93 LYS A N 1
ATOM 736 C CA . LYS A 1 93 ? 7.848 -22.582 -24.035 1.00 95.88 93 LYS A CA 1
ATOM 737 C C . LYS A 1 93 ? 7.810 -23.455 -22.782 1.00 95.88 93 LYS A C 1
ATOM 739 O O . LYS A 1 93 ? 6.798 -24.109 -22.547 1.00 95.88 93 LYS A O 1
ATOM 744 N N . LYS A 1 94 ? 8.834 -23.388 -21.920 1.00 95.69 94 LYS A N 1
ATOM 745 C CA . LYS A 1 94 ? 8.880 -24.140 -20.648 1.00 95.69 94 LYS A CA 1
ATOM 746 C C . LYS A 1 94 ? 7.729 -23.793 -19.699 1.00 95.69 94 LYS A C 1
ATOM 748 O O . LYS A 1 94 ? 7.384 -24.578 -18.823 1.00 95.69 94 LYS A O 1
ATOM 753 N N . PHE A 1 95 ? 7.151 -22.604 -19.850 1.00 96.25 95 PHE A N 1
ATOM 754 C CA . PHE A 1 95 ? 6.082 -22.098 -18.994 1.00 96.25 95 PHE A CA 1
ATOM 755 C C . PHE A 1 95 ? 4.706 -22.136 -19.663 1.00 96.25 95 PHE A C 1
ATOM 757 O O . PHE A 1 95 ? 3.745 -21.678 -19.045 1.00 96.25 95 PHE A O 1
ATOM 764 N N . ALA A 1 96 ? 4.601 -22.712 -20.869 1.00 96.00 96 ALA A N 1
ATOM 765 C CA . ALA A 1 96 ? 3.401 -22.687 -21.709 1.00 96.00 96 ALA A CA 1
ATOM 766 C C . ALA A 1 96 ? 2.899 -21.255 -21.980 1.00 96.00 96 ALA A C 1
ATOM 768 O O . ALA A 1 96 ? 1.700 -20.989 -22.013 1.00 96.00 96 ALA A O 1
ATOM 769 N N . LEU A 1 97 ? 3.835 -20.313 -22.138 1.00 97.50 97 LEU A N 1
ATOM 770 C CA . LEU A 1 97 ? 3.535 -18.936 -22.511 1.00 97.50 97 LEU A CA 1
ATOM 771 C C . LEU A 1 97 ? 3.676 -18.764 -24.024 1.00 97.50 97 LEU A C 1
ATOM 773 O O . LEU A 1 97 ? 4.659 -19.204 -24.623 1.00 97.50 97 LEU A O 1
ATOM 777 N N . HIS A 1 98 ? 2.713 -18.078 -24.633 1.00 96.62 98 HIS A N 1
ATOM 778 C CA . HIS A 1 98 ? 2.722 -17.771 -26.060 1.00 96.62 98 HIS A CA 1
ATOM 779 C C . HIS A 1 98 ? 3.169 -16.328 -26.267 1.00 96.62 98 HIS A C 1
ATOM 781 O O . HIS A 1 98 ? 2.457 -15.397 -25.895 1.00 96.62 98 HIS A O 1
ATOM 787 N N . GLY A 1 99 ? 4.364 -16.147 -26.826 1.00 96.56 99 GLY A N 1
ATOM 788 C CA . GLY A 1 99 ? 4.925 -14.834 -27.126 1.00 96.56 99 GLY A CA 1
ATOM 789 C C . GLY A 1 99 ? 5.169 -14.626 -28.614 1.00 96.56 99 GLY A C 1
ATOM 790 O O . GLY A 1 99 ? 5.330 -15.592 -29.360 1.00 96.56 99 GLY A O 1
ATOM 791 N N . ILE A 1 100 ? 5.234 -13.363 -29.030 1.00 97.06 100 ILE A N 1
ATOM 792 C CA . ILE A 1 100 ? 5.638 -12.967 -30.382 1.00 97.06 100 ILE A CA 1
ATOM 793 C C . ILE A 1 100 ? 6.623 -11.802 -30.307 1.00 97.06 100 ILE A C 1
ATOM 795 O O . ILE A 1 100 ? 6.499 -10.934 -29.440 1.00 97.06 100 ILE A O 1
ATOM 799 N N . ARG A 1 101 ? 7.614 -11.794 -31.201 1.00 95.56 101 ARG A N 1
ATOM 800 C CA . ARG A 1 101 ? 8.585 -10.697 -31.298 1.00 95.56 101 ARG A CA 1
ATOM 801 C C . ARG A 1 101 ? 7.909 -9.487 -31.920 1.00 95.56 101 ARG A C 1
ATOM 803 O O . ARG A 1 101 ? 7.173 -9.635 -32.891 1.00 95.56 101 ARG A O 1
ATOM 810 N N . VAL A 1 102 ? 8.191 -8.318 -31.369 1.00 96.88 102 VAL A N 1
ATOM 811 C CA . VAL A 1 102 ? 7.733 -7.026 -31.875 1.00 96.88 102 VAL A CA 1
ATOM 812 C C . VAL A 1 102 ? 8.888 -6.033 -31.730 1.00 96.88 102 VAL A C 1
ATOM 814 O O . VAL A 1 102 ? 9.687 -6.097 -30.797 1.00 96.88 102 VAL A O 1
ATOM 817 N N . SER A 1 103 ? 9.010 -5.099 -32.650 1.00 96.94 103 SER A N 1
ATOM 818 C CA . SER A 1 103 ? 9.874 -3.927 -32.565 1.00 96.94 103 SER A CA 1
ATOM 819 C C . SER A 1 103 ? 9.021 -2.667 -32.683 1.00 96.94 103 SER A C 1
ATOM 821 O O . SER A 1 103 ? 7.817 -2.727 -32.920 1.00 96.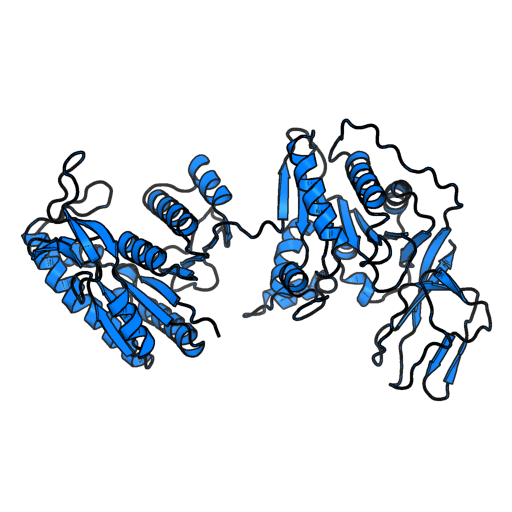94 103 SER A O 1
ATOM 823 N N . GLY A 1 104 ? 9.634 -1.497 -32.541 1.00 96.81 104 GLY A N 1
ATOM 824 C CA . GLY A 1 104 ? 8.973 -0.233 -32.843 1.00 96.81 104 GLY A CA 1
ATOM 825 C C . GLY A 1 104 ? 8.574 -0.071 -34.313 1.00 96.81 104 GLY A C 1
ATOM 826 O O . GLY A 1 104 ? 7.742 0.777 -34.611 1.00 96.81 104 GLY A O 1
ATOM 827 N N . ILE A 1 105 ? 9.139 -0.876 -35.215 1.00 96.31 105 ILE A N 1
ATOM 828 C CA . ILE A 1 105 ? 8.857 -0.843 -36.656 1.00 96.31 105 ILE A CA 1
ATOM 829 C C . ILE A 1 105 ? 7.545 -1.576 -36.962 1.00 96.31 105 ILE A C 1
ATOM 831 O O . ILE A 1 105 ? 6.723 -1.106 -37.749 1.00 96.31 105 ILE A O 1
ATOM 835 N N . ASP A 1 106 ? 7.331 -2.715 -36.305 1.00 96.38 106 ASP A N 1
ATOM 836 C CA . ASP A 1 106 ? 6.215 -3.614 -36.583 1.00 96.38 106 ASP A CA 1
ATOM 837 C C . ASP A 1 106 ? 4.873 -2.939 -36.282 1.00 96.38 106 ASP A C 1
ATOM 839 O O . ASP A 1 106 ? 4.633 -2.442 -35.178 1.00 96.38 106 ASP A O 1
ATOM 843 N N . GLY A 1 107 ? 3.992 -2.888 -37.285 1.00 94.12 107 GLY A N 1
ATOM 844 C CA . GLY A 1 107 ? 2.697 -2.209 -37.173 1.00 94.12 107 GLY A CA 1
ATOM 845 C C . GLY A 1 107 ? 2.797 -0.705 -36.883 1.00 94.12 107 GLY A C 1
ATOM 846 O O . GLY A 1 107 ? 1.826 -0.124 -36.398 1.00 94.12 107 GLY A O 1
ATOM 847 N N . ASN A 1 108 ? 3.952 -0.077 -37.151 1.00 94.88 108 ASN A N 1
ATOM 848 C CA . ASN A 1 108 ? 4.241 1.324 -36.827 1.00 94.88 108 ASN A CA 1
ATOM 849 C C . ASN A 1 108 ? 4.071 1.639 -35.324 1.00 94.88 108 ASN A C 1
ATOM 851 O O . ASN A 1 108 ? 3.535 2.689 -34.956 1.00 94.88 108 ASN A O 1
ATOM 855 N N . LEU A 1 109 ? 4.490 0.707 -34.454 1.00 98.31 109 LEU A N 1
ATOM 856 C CA . LEU A 1 109 ? 4.342 0.815 -33.000 1.00 98.31 109 LEU A CA 1
ATOM 857 C C . LEU A 1 109 ? 4.992 2.086 -32.432 1.00 98.31 109 LEU A C 1
ATOM 859 O O . LEU A 1 109 ? 4.392 2.757 -31.590 1.00 98.31 109 LEU A O 1
ATOM 863 N N . LEU A 1 110 ? 6.211 2.418 -32.861 1.00 98.25 110 LEU A N 1
ATOM 864 C CA . LEU A 1 110 ? 6.957 3.589 -32.403 1.00 98.25 110 LEU A CA 1
ATOM 865 C C . LEU A 1 110 ? 7.333 4.474 -33.590 1.00 98.25 110 LEU A C 1
ATOM 867 O O . LEU A 1 110 ? 8.122 4.077 -34.442 1.00 98.25 110 LEU A O 1
ATOM 871 N N . GLN A 1 111 ? 6.854 5.714 -33.572 1.00 97.19 111 GLN A N 1
ATOM 872 C CA . GLN A 1 111 ? 7.338 6.764 -34.462 1.00 97.19 111 GLN A CA 1
ATOM 873 C C . GLN A 1 111 ? 8.476 7.494 -33.762 1.00 97.19 111 GLN A C 1
ATOM 875 O O . GLN A 1 111 ? 8.304 8.005 -32.648 1.00 97.19 111 GLN A O 1
ATOM 880 N N . VAL A 1 112 ? 9.639 7.520 -34.403 1.00 97.88 112 VAL A N 1
ATOM 881 C CA . VAL A 1 112 ? 10.868 8.067 -33.827 1.00 97.88 112 VAL A CA 1
ATOM 882 C C . VAL A 1 112 ? 11.533 9.052 -34.781 1.00 97.88 112 VAL A C 1
ATOM 884 O O . VAL A 1 112 ? 11.305 9.026 -35.989 1.00 97.88 112 VAL A O 1
ATOM 887 N N . LYS A 1 113 ? 12.398 9.901 -34.229 1.00 96.75 113 LYS A N 1
ATOM 888 C CA . LYS A 1 113 ? 13.348 10.717 -34.993 1.00 96.75 113 LYS A CA 1
ATOM 889 C C . LYS A 1 113 ? 14.756 10.528 -34.460 1.00 96.75 113 LYS A C 1
ATOM 891 O O . LYS A 1 113 ? 14.925 10.194 -33.287 1.00 96.75 113 LYS A O 1
ATOM 896 N N . ILE A 1 114 ? 15.756 10.805 -35.294 1.00 95.19 114 ILE A N 1
ATOM 897 C CA . ILE A 1 114 ? 17.153 10.876 -34.852 1.00 95.19 114 ILE A CA 1
ATOM 898 C C . ILE A 1 114 ? 17.274 11.909 -33.728 1.00 95.19 114 ILE A C 1
ATOM 900 O O . ILE A 1 114 ? 16.719 13.011 -33.798 1.00 95.19 114 ILE A O 1
ATOM 904 N N . ARG A 1 115 ? 17.991 11.531 -32.670 1.00 91.88 115 ARG A N 1
ATOM 905 C CA . ARG A 1 115 ? 18.264 12.393 -31.523 1.00 91.88 115 ARG A CA 1
ATOM 906 C C . ARG A 1 115 ? 19.030 13.641 -31.966 1.00 91.88 115 ARG A C 1
ATOM 908 O O . ARG A 1 115 ? 19.961 13.577 -32.760 1.00 91.88 115 ARG A O 1
ATOM 915 N N . SER A 1 116 ? 18.662 14.785 -31.398 1.00 89.69 116 SER A N 1
ATOM 916 C CA . SER A 1 116 ? 19.347 16.058 -31.640 1.00 89.69 116 SER A CA 1
ATOM 917 C C . SER A 1 116 ? 20.832 15.996 -31.255 1.00 89.69 116 SER A C 1
ATOM 919 O O . SER A 1 116 ? 21.155 15.628 -30.126 1.00 89.69 116 SER A O 1
ATOM 921 N N . LYS A 1 117 ? 21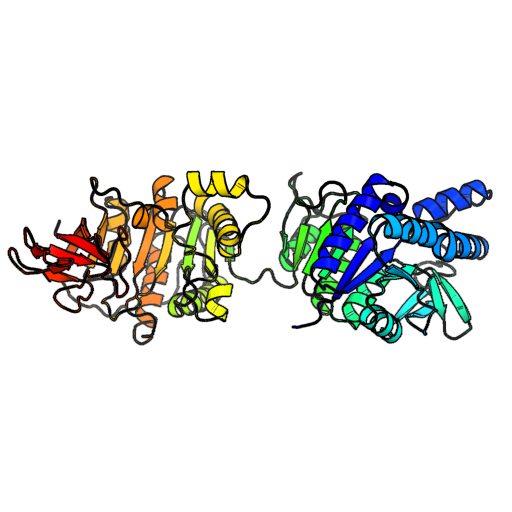.710 16.468 -32.150 1.00 90.94 117 LYS A N 1
ATOM 922 C CA . LYS A 1 117 ? 23.174 16.535 -31.962 1.00 90.94 117 LYS A CA 1
ATOM 923 C C . LYS A 1 117 ? 23.662 17.752 -31.154 1.00 90.94 117 LYS A C 1
ATOM 925 O O . LYS A 1 117 ? 24.852 18.026 -31.122 1.00 90.94 117 LYS A O 1
ATOM 930 N N . LYS A 1 118 ? 22.752 18.505 -30.522 1.00 80.00 118 LYS A N 1
ATOM 931 C CA . LYS A 1 118 ? 23.066 19.765 -29.810 1.00 80.00 118 LYS A CA 1
ATOM 932 C C . LYS A 1 118 ? 24.043 19.617 -28.637 1.00 80.00 118 LYS A C 1
ATOM 934 O O . LYS A 1 118 ? 24.746 20.570 -28.344 1.00 80.00 118 LYS A O 1
ATOM 939 N N . GLU A 1 119 ? 24.034 18.477 -27.948 1.00 78.56 119 GLU A N 1
ATOM 940 C CA . GLU A 1 119 ? 24.883 18.242 -26.766 1.00 78.56 119 GLU A CA 1
ATOM 941 C C . GLU A 1 119 ? 25.974 17.206 -27.071 1.00 78.56 119 GLU A C 1
ATOM 943 O O . GLU A 1 119 ? 27.149 17.455 -26.841 1.00 78.56 119 GLU A O 1
ATOM 948 N N . PHE A 1 120 ? 25.586 16.074 -27.669 1.00 86.12 120 PHE A N 1
ATOM 949 C CA . PHE A 1 120 ? 26.488 15.034 -28.165 1.00 86.12 120 PHE A CA 1
ATOM 950 C C . PHE A 1 120 ? 25.882 14.373 -29.409 1.00 86.12 120 PHE A C 1
ATOM 952 O O . PHE A 1 120 ? 24.657 14.233 -29.500 1.00 86.12 120 PHE A O 1
ATOM 959 N N . ASP A 1 121 ? 26.724 13.920 -30.340 1.00 90.81 121 ASP A N 1
ATOM 960 C CA . ASP A 1 121 ? 26.289 13.078 -31.456 1.00 90.81 121 ASP A CA 1
ATOM 961 C C . ASP A 1 121 ? 26.259 11.607 -31.024 1.00 90.81 121 ASP A C 1
ATOM 963 O O . ASP A 1 121 ? 27.289 10.990 -30.756 1.00 90.81 121 ASP A O 1
ATOM 967 N N . PHE A 1 122 ? 25.056 11.043 -30.934 1.00 92.19 122 PHE A N 1
ATOM 968 C CA . PHE A 1 122 ? 24.855 9.638 -30.583 1.00 92.19 122 PHE A CA 1
ATOM 969 C C . PHE A 1 122 ? 24.721 8.725 -31.815 1.00 92.19 122 PHE A C 1
ATOM 971 O O . PHE A 1 122 ? 24.483 7.527 -31.644 1.00 92.19 122 PHE A O 1
ATOM 978 N N . GLY A 1 123 ? 24.866 9.251 -33.036 1.00 94.88 123 GLY A N 1
ATOM 979 C CA . GLY A 1 123 ? 24.674 8.499 -34.276 1.00 94.88 123 GLY A CA 1
ATOM 980 C C . GLY A 1 123 ? 23.221 8.048 -34.458 1.00 94.88 123 GLY A C 1
ATOM 981 O O . GLY A 1 123 ? 22.289 8.835 -34.279 1.00 94.88 123 GLY A O 1
ATOM 982 N N . PHE A 1 124 ? 23.007 6.766 -34.765 1.00 96.44 124 PHE A N 1
ATOM 983 C CA . PHE A 1 124 ? 21.691 6.152 -35.002 1.00 96.44 124 PHE A CA 1
ATOM 984 C C . PHE A 1 124 ? 20.901 5.874 -33.716 1.00 96.44 124 PHE A C 1
ATOM 986 O O . PHE A 1 124 ? 20.360 4.787 -33.508 1.00 96.44 124 PHE A O 1
ATOM 993 N N . VAL A 1 125 ? 20.830 6.860 -32.826 1.00 95.81 125 VAL A N 1
ATOM 994 C CA . VAL A 1 125 ? 19.992 6.829 -31.624 1.00 95.81 125 VAL A CA 1
ATOM 995 C C . VAL A 1 125 ? 18.774 7.710 -31.848 1.00 95.81 125 VAL A C 1
ATOM 997 O O . VAL A 1 125 ? 18.899 8.846 -32.304 1.00 95.81 125 VAL A O 1
ATOM 1000 N N . GLY A 1 126 ? 17.595 7.195 -31.505 1.00 95.06 126 GLY A N 1
ATOM 1001 C CA . GLY A 1 126 ? 16.335 7.906 -31.698 1.00 95.06 126 GLY A CA 1
ATOM 1002 C C . GLY A 1 126 ? 15.650 8.344 -30.406 1.00 95.06 126 GLY A C 1
ATOM 1003 O O . GLY A 1 126 ? 15.851 7.766 -29.335 1.00 95.06 126 GLY A O 1
ATOM 1004 N N . ASP A 1 127 ? 14.793 9.353 -30.536 1.00 95.31 127 ASP A N 1
ATOM 1005 C CA . ASP A 1 127 ? 13.810 9.760 -29.533 1.00 95.31 127 ASP A CA 1
ATOM 1006 C C . ASP A 1 127 ? 12.393 9.430 -30.030 1.00 95.31 127 ASP A C 1
ATOM 1008 O O . ASP A 1 127 ? 12.073 9.627 -31.203 1.00 95.31 127 ASP A O 1
ATOM 1012 N N . ILE A 1 128 ? 11.545 8.918 -29.131 1.00 96.50 128 ILE A N 1
ATOM 1013 C CA . ILE A 1 128 ? 10.152 8.562 -29.435 1.00 96.50 128 ILE A CA 1
ATOM 1014 C C . ILE A 1 128 ? 9.308 9.832 -29.535 1.00 96.50 128 ILE A C 1
ATOM 1016 O O . ILE A 1 128 ? 9.255 10.616 -28.590 1.00 96.50 128 ILE A O 1
ATOM 1020 N N . GLU A 1 129 ? 8.621 10.003 -30.663 1.00 96.06 129 GLU A N 1
ATOM 1021 C CA . GLU A 1 129 ? 7.666 11.092 -30.887 1.00 96.06 129 GLU A CA 1
ATOM 1022 C C . GLU A 1 129 ? 6.233 10.652 -30.581 1.00 96.06 129 GLU A C 1
ATOM 1024 O O . GLU A 1 129 ? 5.463 11.401 -29.979 1.00 96.06 129 GLU A O 1
ATOM 1029 N N . LYS A 1 130 ? 5.868 9.428 -30.980 1.00 96.56 130 LYS A N 1
ATOM 1030 C CA . LYS A 1 130 ? 4.515 8.888 -30.807 1.00 96.56 130 LYS A CA 1
ATOM 1031 C C . LYS A 1 130 ? 4.538 7.367 -30.670 1.00 96.56 130 LYS A C 1
ATOM 1033 O O . LYS A 1 130 ? 5.349 6.692 -31.297 1.00 96.56 130 LYS A O 1
ATOM 1038 N N . VAL A 1 131 ? 3.605 6.835 -29.879 1.00 98.00 131 VAL A N 1
ATOM 1039 C CA . VAL A 1 131 ? 3.358 5.392 -29.738 1.00 98.00 131 VAL A CA 1
ATOM 1040 C C . VAL A 1 131 ? 1.985 5.052 -30.309 1.00 98.00 131 VAL A C 1
ATOM 1042 O O . VAL A 1 131 ? 0.992 5.627 -29.861 1.00 98.00 131 VAL A O 1
ATOM 1045 N N . ASN A 1 132 ? 1.927 4.101 -31.242 1.00 97.69 132 ASN A N 1
ATOM 1046 C CA . ASN A 1 132 ? 0.694 3.479 -31.715 1.00 97.69 132 ASN A CA 1
ATOM 1047 C C . ASN A 1 132 ? 0.539 2.063 -31.119 1.00 97.69 132 ASN A C 1
ATOM 1049 O O . ASN A 1 132 ? 1.168 1.124 -31.603 1.00 97.69 132 ASN A O 1
ATOM 1053 N N . PRO A 1 133 ? -0.276 1.869 -30.069 1.00 96.81 133 PRO A N 1
ATOM 1054 C CA . PRO A 1 133 ? -0.342 0.593 -29.367 1.00 96.81 133 PRO A CA 1
ATOM 1055 C C . PRO A 1 133 ? -1.218 -0.469 -30.054 1.00 96.81 133 PRO A C 1
ATOM 1057 O O . PRO A 1 133 ? -1.355 -1.561 -29.499 1.00 96.81 133 PRO A O 1
ATOM 1060 N N . ASP A 1 134 ? -1.817 -0.189 -31.214 1.00 97.62 134 ASP A N 1
ATOM 1061 C CA . ASP A 1 134 ? -2.830 -1.050 -31.845 1.00 97.62 134 ASP A CA 1
ATOM 1062 C C . ASP A 1 134 ? -2.354 -2.491 -32.056 1.00 97.62 134 ASP A C 1
ATOM 1064 O O . ASP A 1 134 ? -3.051 -3.439 -31.684 1.00 97.62 134 ASP A O 1
ATOM 1068 N N . ILE A 1 135 ? -1.130 -2.670 -32.564 1.00 97.75 135 ILE A N 1
ATOM 1069 C CA . ILE A 1 135 ? -0.546 -4.003 -32.755 1.00 97.75 135 ILE A CA 1
ATOM 1070 C C . ILE A 1 135 ? -0.411 -4.759 -31.427 1.00 97.75 135 ILE A C 1
ATOM 1072 O O . ILE A 1 135 ? -0.730 -5.946 -31.346 1.00 97.75 135 ILE A O 1
ATOM 1076 N N . LEU A 1 136 ? -0.019 -4.070 -30.350 1.00 98.25 136 LEU A N 1
ATOM 1077 C CA . LEU A 1 136 ? 0.086 -4.673 -29.023 1.00 98.25 136 LEU A CA 1
ATOM 1078 C C . LEU A 1 136 ? -1.293 -5.077 -28.506 1.00 98.25 136 LEU A C 1
ATOM 1080 O O . LEU A 1 136 ? -1.454 -6.183 -28.000 1.00 98.25 136 LEU A O 1
ATOM 1084 N N . LEU A 1 137 ? -2.296 -4.210 -28.654 1.00 97.25 137 LEU A N 1
ATOM 1085 C CA . LEU A 1 137 ? -3.666 -4.488 -28.224 1.00 97.25 137 LEU A CA 1
ATOM 1086 C C . LEU A 1 137 ? -4.271 -5.676 -28.980 1.00 97.25 137 LEU A C 1
ATOM 1088 O O . LEU A 1 137 ? -4.919 -6.522 -28.360 1.00 97.25 137 LEU A O 1
ATOM 1092 N N . HIS A 1 138 ? -4.016 -5.789 -30.285 1.00 96.94 138 HIS A N 1
ATOM 1093 C CA . HIS A 1 138 ? -4.468 -6.920 -31.092 1.00 96.94 138 HIS A CA 1
ATOM 1094 C C . HIS A 1 138 ? -3.882 -8.249 -30.592 1.00 96.94 138 HIS A C 1
ATOM 1096 O O . HIS A 1 138 ? -4.622 -9.198 -30.319 1.00 96.94 138 HIS A O 1
ATOM 1102 N N . LEU A 1 139 ? -2.561 -8.299 -30.394 1.00 97.88 139 LEU A N 1
ATOM 1103 C CA . LEU A 1 139 ? -1.862 -9.478 -29.873 1.00 97.88 139 LEU A CA 1
ATOM 1104 C C . LEU A 1 139 ? -2.350 -9.852 -28.473 1.00 97.88 139 LEU A C 1
ATOM 1106 O O . LEU A 1 139 ? -2.706 -11.003 -28.206 1.00 97.88 139 LEU A O 1
ATOM 1110 N N . LEU A 1 140 ? -2.452 -8.853 -27.598 1.00 96.88 140 LEU A N 1
ATOM 1111 C CA . LEU A 1 140 ? -2.960 -9.029 -26.251 1.00 96.88 140 LEU A CA 1
ATOM 1112 C C . LEU A 1 140 ? -4.384 -9.583 -26.266 1.00 96.88 140 LEU A C 1
ATOM 1114 O O . LEU A 1 140 ? -4.674 -10.484 -25.484 1.00 96.88 140 LEU A O 1
ATOM 1118 N N . ASN A 1 141 ? -5.275 -9.122 -27.149 1.00 95.12 141 ASN A N 1
ATOM 1119 C CA . ASN A 1 141 ? -6.642 -9.643 -27.279 1.00 95.12 141 ASN A CA 1
ATOM 1120 C C . ASN A 1 141 ? -6.683 -11.132 -27.649 1.00 95.12 141 ASN A C 1
ATOM 1122 O O . ASN A 1 141 ? -7.566 -11.841 -27.172 1.00 95.12 141 ASN A O 1
ATOM 1126 N N . LYS A 1 142 ? -5.686 -11.623 -28.391 1.00 95.75 142 LYS A N 1
ATOM 1127 C CA . LYS A 1 142 ? -5.497 -13.046 -28.712 1.00 95.75 142 LYS A CA 1
ATOM 1128 C C . LYS A 1 142 ? -4.709 -13.827 -27.650 1.00 95.75 142 LYS A C 1
ATOM 1130 O O . LYS A 1 142 ? -4.357 -14.977 -27.879 1.00 95.75 142 LYS A O 1
ATOM 1135 N N . ASN A 1 143 ? -4.460 -13.230 -26.479 1.00 93.94 143 ASN A N 1
ATOM 1136 C CA . ASN A 1 143 ? -3.658 -13.798 -25.386 1.00 93.94 143 ASN A CA 1
ATOM 1137 C C . ASN A 1 143 ? -2.208 -14.125 -25.784 1.00 93.94 143 ASN A C 1
ATOM 1139 O O . ASN A 1 143 ? -1.584 -15.002 -25.191 1.00 93.94 143 ASN A O 1
ATOM 1143 N N . ILE A 1 144 ? -1.663 -13.390 -26.754 1.00 97.62 144 ILE A N 1
ATOM 1144 C CA . ILE A 1 144 ? -0.259 -13.468 -27.154 1.00 97.62 144 ILE A CA 1
ATOM 1145 C C . ILE A 1 144 ? 0.501 -12.351 -26.433 1.00 97.62 144 ILE A C 1
ATOM 1147 O O . ILE A 1 144 ? 0.055 -11.205 -26.425 1.00 97.62 144 ILE A O 1
ATOM 1151 N N . ILE A 1 145 ? 1.636 -12.685 -25.818 1.00 98.38 145 ILE A N 1
ATOM 1152 C CA . ILE A 1 145 ? 2.502 -11.759 -25.075 1.00 98.38 145 ILE A CA 1
ATOM 1153 C C . ILE A 1 145 ? 3.487 -11.099 -26.056 1.00 98.38 145 ILE A C 1
ATOM 1155 O O . ILE A 1 145 ? 4.369 -11.784 -26.582 1.00 98.38 145 ILE A O 1
ATOM 1159 N N . PRO A 1 146 ? 3.398 -9.782 -26.307 1.00 98.25 146 PRO A N 1
ATOM 1160 C CA . PRO A 1 146 ? 4.365 -9.095 -27.155 1.00 98.25 146 PRO A CA 1
ATOM 1161 C C . PRO A 1 146 ? 5.716 -8.973 -26.445 1.00 98.25 146 PRO A C 1
ATOM 1163 O O . PRO A 1 146 ? 5.768 -8.545 -25.287 1.00 98.25 146 PRO A O 1
ATOM 1166 N N . ILE A 1 147 ? 6.798 -9.318 -27.145 1.00 97.88 147 ILE A N 1
ATOM 1167 C CA . ILE A 1 147 ? 8.186 -9.159 -26.699 1.00 97.88 147 ILE A CA 1
ATOM 1168 C C . ILE A 1 147 ? 8.822 -8.044 -27.530 1.00 97.88 147 ILE A C 1
ATOM 1170 O O . ILE A 1 147 ? 9.178 -8.246 -28.687 1.00 97.88 147 ILE A O 1
ATOM 1174 N N . VAL A 1 148 ? 8.906 -6.849 -26.948 1.00 98.19 148 VAL A N 1
ATOM 1175 C CA . VAL A 1 148 ? 9.305 -5.618 -27.634 1.00 98.19 148 VAL A CA 1
ATOM 1176 C C . VAL A 1 148 ? 10.815 -5.408 -27.540 1.00 98.19 148 VAL A C 1
ATOM 1178 O O . VAL A 1 148 ? 11.370 -5.293 -26.440 1.00 98.19 148 VAL A O 1
ATOM 1181 N N . SER A 1 149 ? 11.464 -5.325 -28.701 1.00 96.44 149 SER A N 1
ATOM 1182 C CA . SER A 1 149 ? 12.894 -5.045 -28.847 1.00 96.44 149 SER A CA 1
ATOM 1183 C C . SER A 1 149 ? 13.201 -3.545 -28.975 1.00 96.44 149 SER A C 1
ATOM 1185 O O . SER A 1 149 ? 12.345 -2.773 -29.416 1.00 96.44 149 SER A O 1
ATOM 1187 N N . PRO A 1 150 ? 14.420 -3.102 -28.610 1.00 95.38 150 PRO A N 1
ATOM 1188 C CA . PRO A 1 150 ? 14.793 -1.689 -28.598 1.00 95.38 150 PRO A CA 1
ATOM 1189 C C . PRO A 1 150 ? 15.206 -1.109 -29.965 1.00 95.38 150 PRO A C 1
ATOM 1191 O O . PRO A 1 150 ? 16.182 -0.365 -30.066 1.00 95.38 150 PRO A O 1
ATOM 1194 N N . LEU A 1 151 ? 14.450 -1.435 -31.015 1.00 96.56 151 LEU A N 1
ATOM 1195 C CA . LEU A 1 151 ? 14.643 -0.942 -32.382 1.00 96.56 151 LEU A CA 1
ATOM 1196 C C . LEU A 1 151 ? 13.368 -0.262 -32.878 1.00 96.56 151 LEU A C 1
ATOM 1198 O O . LEU A 1 151 ? 12.272 -0.759 -32.635 1.00 96.56 151 LEU A O 1
ATOM 1202 N N . ALA A 1 152 ? 13.506 0.857 -33.578 1.00 97.31 152 ALA A N 1
ATOM 1203 C CA . ALA A 1 152 ? 12.405 1.559 -34.234 1.00 97.31 152 ALA A CA 1
ATOM 1204 C C . ALA A 1 152 ? 12.888 2.177 -35.550 1.00 97.31 152 ALA A C 1
ATOM 1206 O O . ALA A 1 152 ? 14.078 2.125 -35.848 1.00 97.31 152 ALA A O 1
ATOM 1207 N N . CYS A 1 153 ? 11.977 2.757 -36.326 1.00 94.81 153 CYS A N 1
ATOM 1208 C CA . CYS A 1 153 ? 12.285 3.346 -37.622 1.00 94.81 153 CYS A CA 1
ATOM 1209 C C . CYS A 1 153 ? 11.757 4.779 -37.698 1.00 94.81 153 CYS A C 1
ATOM 1211 O O . CYS A 1 153 ? 10.647 5.055 -37.238 1.00 94.81 153 CYS A O 1
ATOM 1213 N N . ASP A 1 154 ? 12.545 5.692 -38.262 1.00 95.75 154 ASP A N 1
ATOM 1214 C CA . ASP A 1 154 ? 12.064 7.038 -38.562 1.00 95.75 154 ASP A CA 1
ATOM 1215 C C . ASP A 1 154 ? 11.191 7.069 -39.831 1.00 95.75 154 ASP A C 1
ATOM 1217 O O . ASP A 1 154 ? 10.999 6.062 -40.517 1.00 95.75 154 ASP A O 1
ATOM 1221 N N . LYS A 1 155 ? 10.659 8.250 -40.167 1.00 93.81 155 LYS A N 1
ATOM 1222 C CA . LYS A 1 155 ? 9.794 8.443 -41.346 1.00 93.81 155 LYS A CA 1
ATOM 1223 C C . LYS A 1 155 ? 10.487 8.182 -42.690 1.00 93.81 155 LYS A C 1
ATOM 1225 O O . LYS A 1 155 ? 9.795 8.089 -43.697 1.00 93.81 155 LYS A O 1
ATOM 1230 N N . LYS A 1 156 ? 11.821 8.116 -42.724 1.00 95.00 156 LYS A N 1
ATOM 1231 C CA . LYS A 1 156 ? 12.616 7.896 -43.939 1.00 95.00 156 LYS A CA 1
ATOM 1232 C C . LYS A 1 156 ? 13.023 6.434 -44.123 1.00 95.00 156 LYS A C 1
ATOM 1234 O O . LYS A 1 156 ? 13.674 6.126 -45.114 1.00 95.00 156 LYS A O 1
ATOM 1239 N N . GLY A 1 157 ? 12.672 5.542 -43.196 1.00 93.69 157 GLY A N 1
ATOM 1240 C CA . GLY A 1 157 ? 13.121 4.150 -43.247 1.00 93.69 157 GLY A CA 1
ATOM 1241 C C . GLY A 1 157 ? 14.414 3.882 -42.464 1.00 93.69 157 GLY A C 1
ATOM 1242 O O . GLY A 1 157 ? 14.908 2.755 -42.487 1.00 93.69 157 GLY A O 1
ATOM 1243 N N . GLN A 1 158 ? 14.978 4.873 -41.760 1.00 96.31 158 GLN A N 1
ATOM 1244 C CA . GLN A 1 158 ? 16.206 4.680 -40.991 1.00 96.31 158 GLN A CA 1
ATOM 1245 C C . GLN A 1 158 ? 15.908 3.980 -39.665 1.00 96.31 158 GLN A C 1
ATOM 1247 O O . GLN A 1 158 ? 15.183 4.499 -38.813 1.00 96.31 158 GLN A O 1
ATOM 1252 N N . ILE A 1 159 ? 16.544 2.828 -39.451 1.00 96.75 159 ILE A N 1
ATOM 1253 C CA . ILE A 1 159 ? 16.480 2.101 -38.180 1.00 96.75 159 ILE A CA 1
ATOM 1254 C C . ILE A 1 159 ? 17.297 2.845 -37.122 1.00 96.75 159 ILE A C 1
ATOM 1256 O O . ILE A 1 159 ? 18.436 3.239 -37.370 1.00 96.75 159 ILE A O 1
ATOM 1260 N N . LEU A 1 160 ? 16.728 2.990 -35.928 1.00 97.50 160 LEU A N 1
ATOM 1261 C CA . LEU A 1 160 ? 17.327 3.672 -34.789 1.00 97.50 160 LEU A CA 1
ATOM 1262 C C . LEU A 1 160 ? 17.294 2.799 -33.533 1.00 97.50 160 LEU A C 1
ATOM 1264 O O . LEU A 1 160 ? 16.323 2.093 -33.249 1.00 97.50 160 LEU A O 1
ATOM 1268 N N . ASN A 1 161 ? 18.360 2.914 -32.747 1.00 96.06 161 ASN A N 1
ATOM 1269 C CA . ASN A 1 161 ? 18.478 2.364 -31.406 1.00 96.06 161 ASN A CA 1
ATOM 1270 C C . ASN A 1 161 ? 17.712 3.239 -30.410 1.00 96.06 161 ASN A C 1
ATOM 1272 O O . ASN A 1 161 ? 17.967 4.444 -30.311 1.00 96.06 161 ASN A O 1
ATOM 1276 N N . ILE A 1 162 ? 16.811 2.641 -29.634 1.00 95.00 162 ILE A N 1
ATOM 1277 C CA . ILE A 1 162 ? 16.003 3.358 -28.643 1.00 95.00 162 ILE A CA 1
ATOM 1278 C C . ILE A 1 162 ? 16.241 2.762 -27.257 1.00 95.00 162 ILE A C 1
ATOM 1280 O O . ILE A 1 162 ? 16.305 1.551 -27.069 1.00 95.00 162 ILE A O 1
ATOM 1284 N N . ASN A 1 163 ? 16.333 3.604 -26.230 1.00 91.38 163 ASN A N 1
ATOM 1285 C CA . ASN A 1 163 ? 16.494 3.111 -24.865 1.00 91.38 163 ASN A CA 1
ATOM 1286 C C . ASN A 1 163 ? 15.277 2.267 -24.415 1.00 91.38 163 ASN A C 1
ATOM 1288 O O . ASN A 1 163 ? 14.144 2.746 -24.426 1.00 91.38 163 ASN A O 1
ATOM 1292 N N . ALA A 1 164 ? 15.513 1.035 -23.950 1.00 92.50 164 ALA A N 1
ATOM 1293 C CA . ALA A 1 164 ? 14.450 0.108 -23.546 1.00 92.50 164 ALA A CA 1
ATOM 1294 C C . ALA A 1 164 ? 13.606 0.591 -22.346 1.00 92.50 164 ALA A C 1
ATOM 1296 O O . ALA A 1 164 ? 12.401 0.341 -22.312 1.00 92.50 164 ALA A O 1
ATOM 1297 N N . ASP A 1 165 ? 14.201 1.301 -21.376 1.00 90.69 165 ASP A N 1
ATOM 1298 C CA . ASP A 1 165 ? 13.440 1.908 -20.271 1.00 90.69 165 ASP A CA 1
ATOM 1299 C C . ASP A 1 165 ? 12.515 3.015 -20.825 1.00 90.69 165 ASP A C 1
ATOM 1301 O O . ASP A 1 165 ? 11.370 3.134 -20.385 1.00 90.69 165 ASP A O 1
ATOM 1305 N N . THR A 1 166 ? 12.967 3.776 -21.835 1.00 91.44 166 THR A N 1
ATOM 1306 C CA . THR A 1 166 ? 12.140 4.772 -22.543 1.00 91.44 166 THR A CA 1
ATOM 1307 C C . THR A 1 166 ? 10.992 4.120 -23.310 1.00 91.44 166 THR A C 1
ATOM 1309 O O . THR A 1 166 ? 9.867 4.593 -23.189 1.00 91.44 166 THR A O 1
ATOM 1312 N N . ILE A 1 167 ? 11.227 3.021 -24.035 1.00 95.50 167 ILE A N 1
ATOM 1313 C CA . ILE A 1 167 ? 10.156 2.282 -24.731 1.00 95.50 167 ILE A CA 1
ATOM 1314 C C . ILE A 1 167 ? 9.103 1.801 -23.737 1.00 95.50 167 ILE A C 1
ATOM 1316 O O . ILE A 1 167 ? 7.917 2.075 -23.910 1.00 95.50 167 ILE A O 1
ATOM 1320 N N . ALA A 1 168 ? 9.531 1.121 -22.669 1.00 95.62 168 ALA A N 1
ATOM 1321 C CA . ALA A 1 168 ? 8.619 0.607 -21.654 1.00 95.62 168 ALA A CA 1
ATOM 1322 C C . ALA A 1 168 ? 7.785 1.732 -21.029 1.00 95.62 168 ALA A C 1
ATOM 1324 O O . ALA A 1 168 ? 6.576 1.581 -20.868 1.00 95.62 168 ALA A O 1
ATOM 1325 N N . LYS A 1 169 ? 8.415 2.878 -20.745 1.00 93.44 169 LYS A N 1
ATOM 1326 C CA . LYS A 1 169 ? 7.743 4.087 -20.263 1.00 93.44 169 LYS A CA 1
ATOM 1327 C C . LYS A 1 169 ? 6.722 4.629 -21.264 1.00 93.44 169 LYS A C 1
ATOM 1329 O O . LYS A 1 169 ? 5.587 4.874 -20.876 1.00 93.44 169 LYS A O 1
ATOM 1334 N N . GLU A 1 170 ? 7.098 4.864 -22.516 1.00 95.44 170 GLU A N 1
ATOM 1335 C CA . GLU A 1 170 ? 6.204 5.517 -23.481 1.00 95.44 170 GLU A CA 1
ATOM 1336 C C . GLU A 1 170 ? 5.033 4.607 -23.884 1.00 95.44 170 GLU A C 1
ATOM 1338 O O . GLU A 1 170 ? 3.899 5.077 -23.986 1.00 95.44 170 GLU A O 1
ATOM 1343 N N . ILE A 1 171 ? 5.247 3.289 -23.972 1.00 97.25 171 ILE A N 1
ATOM 1344 C CA . ILE A 1 171 ? 4.148 2.323 -24.118 1.00 97.25 171 ILE A CA 1
ATOM 1345 C C . ILE A 1 171 ? 3.259 2.334 -22.864 1.00 97.25 171 ILE A C 1
ATOM 1347 O O . ILE A 1 171 ? 2.034 2.393 -22.986 1.00 97.25 171 ILE A O 1
ATOM 1351 N N . ALA A 1 172 ? 3.847 2.339 -21.659 1.00 95.62 172 ALA A N 1
ATOM 1352 C CA . ALA A 1 172 ? 3.102 2.400 -20.398 1.00 95.62 172 ALA A CA 1
ATOM 1353 C C . ALA A 1 172 ? 2.196 3.635 -20.319 1.00 95.62 172 ALA A C 1
ATOM 1355 O O . ALA A 1 172 ? 1.051 3.536 -19.875 1.00 95.62 172 ALA A O 1
ATOM 1356 N N . LYS A 1 173 ? 2.705 4.788 -20.763 1.00 93.19 173 LYS A N 1
ATOM 1357 C CA . LYS A 1 173 ? 1.963 6.048 -20.834 1.00 93.19 173 LYS A CA 1
ATOM 1358 C C . LYS A 1 173 ? 0.841 5.992 -21.863 1.00 93.19 173 LYS A C 1
ATOM 1360 O O . LYS A 1 173 ? -0.292 6.317 -21.518 1.00 93.19 173 LYS A O 1
ATOM 1365 N N . SER A 1 174 ? 1.143 5.555 -23.088 1.00 94.88 174 SER A N 1
ATOM 1366 C CA . SER A 1 174 ? 0.166 5.460 -24.182 1.00 94.88 174 SER A CA 1
ATOM 1367 C C . SER A 1 174 ? -1.021 4.569 -23.801 1.00 94.88 174 SER A C 1
ATOM 1369 O O . SER A 1 174 ? -2.178 4.955 -23.956 1.00 94.88 174 SER A O 1
ATOM 1371 N N . LEU A 1 175 ? -0.740 3.425 -23.172 1.00 93.38 175 LEU A N 1
ATOM 1372 C CA . LEU A 1 175 ? -1.751 2.474 -22.706 1.00 93.38 175 LEU A CA 1
ATOM 1373 C C . LEU A 1 175 ? -2.343 2.796 -21.322 1.00 93.38 175 LEU A C 1
ATOM 1375 O O . LEU A 1 175 ? -3.257 2.095 -20.887 1.00 93.38 175 LEU A O 1
ATOM 1379 N N . LYS A 1 176 ? -1.829 3.812 -20.610 1.00 89.25 176 LYS A N 1
ATOM 1380 C CA . LYS A 1 176 ? -2.173 4.136 -19.207 1.00 89.25 176 LYS A CA 1
ATOM 1381 C C . LYS A 1 176 ? -2.202 2.888 -18.316 1.00 89.25 176 LYS A C 1
ATOM 1383 O O . LYS A 1 176 ? -3.192 2.609 -17.638 1.00 89.25 176 LYS A O 1
ATOM 1388 N N . VAL A 1 177 ? -1.123 2.110 -18.376 1.00 90.06 177 VAL A N 1
ATOM 1389 C CA . VAL A 1 177 ? -1.051 0.786 -17.746 1.00 90.06 177 VAL A CA 1
ATOM 1390 C C . VAL A 1 177 ? -1.145 0.855 -16.228 1.00 90.06 177 VAL A C 1
ATOM 1392 O O . VAL A 1 177 ? -0.741 1.824 -15.578 1.00 90.06 177 VAL A O 1
ATOM 1395 N N . GLU A 1 178 ? -1.626 -0.239 -15.650 1.00 87.19 178 GLU A N 1
ATOM 1396 C CA . GLU A 1 178 ? -1.848 -0.311 -14.210 1.00 87.19 178 GLU A CA 1
ATOM 1397 C C . GLU A 1 178 ? -0.547 -0.548 -13.457 1.00 87.19 178 GLU A C 1
ATOM 1399 O O . GLU A 1 178 ? -0.390 -0.066 -12.334 1.00 87.19 178 GLU A O 1
ATOM 1404 N N . LYS A 1 179 ? 0.399 -1.250 -14.089 1.00 91.56 179 LYS A N 1
ATOM 1405 C CA . LYS A 1 179 ? 1.714 -1.490 -13.515 1.00 91.56 179 LYS A CA 1
ATOM 1406 C C . LYS A 1 179 ? 2.812 -1.524 -14.571 1.00 91.56 179 LYS A C 1
ATOM 1408 O O . LYS A 1 179 ? 2.671 -2.188 -15.597 1.00 91.56 179 LYS A O 1
ATOM 1413 N N . LEU A 1 180 ? 3.923 -0.854 -14.277 1.00 96.00 180 LEU A N 1
ATOM 1414 C CA . LEU A 1 180 ? 5.188 -0.991 -14.999 1.00 96.00 180 LEU A CA 1
ATOM 1415 C C . LEU A 1 180 ? 6.235 -1.597 -14.055 1.00 96.00 180 LEU A C 1
ATOM 1417 O O . LEU A 1 180 ? 6.547 -1.035 -13.012 1.00 96.00 180 LEU A O 1
ATOM 1421 N N . ILE A 1 181 ? 6.768 -2.762 -14.397 1.00 95.88 181 ILE A N 1
ATOM 1422 C CA . ILE A 1 181 ? 7.697 -3.524 -13.562 1.00 95.88 181 ILE A CA 1
ATOM 1423 C C . ILE A 1 181 ? 9.069 -3.508 -14.225 1.00 95.88 181 ILE A C 1
ATOM 1425 O O . ILE A 1 181 ? 9.222 -3.965 -15.351 1.00 95.88 181 ILE A O 1
ATOM 1429 N N . PHE A 1 182 ? 10.077 -3.026 -13.512 1.00 94.62 182 PHE A N 1
ATOM 1430 C CA . PHE A 1 182 ? 11.477 -3.105 -13.895 1.00 94.62 182 PHE A CA 1
ATOM 1431 C C . PHE A 1 182 ? 12.127 -4.284 -13.178 1.00 94.62 182 PHE A C 1
ATOM 1433 O O . PHE A 1 182 ? 12.393 -4.207 -11.978 1.00 94.62 182 PHE A O 1
ATOM 1440 N N . PHE A 1 183 ? 12.430 -5.354 -13.911 1.00 94.12 183 PHE A N 1
ATOM 1441 C CA . PHE A 1 183 ? 13.358 -6.360 -13.415 1.00 94.12 183 PHE A CA 1
ATOM 1442 C C . PHE A 1 183 ? 14.794 -5.913 -13.676 1.00 94.12 183 PHE A C 1
ATOM 1444 O O . PHE A 1 183 ? 15.188 -5.629 -14.811 1.00 94.12 183 PHE A O 1
ATOM 1451 N N . THR A 1 184 ? 15.576 -5.850 -12.605 1.00 88.25 184 THR A N 1
ATOM 1452 C CA . THR A 1 184 ? 16.968 -5.398 -12.616 1.00 88.25 184 THR A CA 1
ATOM 1453 C C . THR A 1 184 ? 17.827 -6.280 -11.706 1.00 88.25 184 THR A C 1
ATOM 1455 O O . THR A 1 184 ? 17.317 -7.170 -11.031 1.00 88.25 184 THR A O 1
ATOM 1458 N N . ASN A 1 185 ? 19.140 -6.068 -11.725 1.00 85.00 185 ASN A N 1
ATOM 1459 C CA . ASN A 1 185 ? 20.121 -6.775 -10.895 1.00 85.00 185 ASN A CA 1
ATOM 1460 C C . ASN A 1 185 ? 20.187 -6.285 -9.434 1.00 85.00 185 ASN A C 1
ATOM 1462 O O . ASN A 1 185 ? 20.737 -6.980 -8.585 1.00 85.00 185 ASN A O 1
ATOM 1466 N N . VAL A 1 186 ? 19.607 -5.122 -9.129 1.00 86.69 186 VAL A N 1
ATOM 1467 C CA . VAL A 1 186 ? 19.477 -4.590 -7.765 1.00 86.69 186 VAL A CA 1
ATOM 1468 C C . VAL A 1 186 ? 18.132 -4.958 -7.139 1.00 86.69 186 VAL A C 1
ATOM 1470 O O . VAL A 1 186 ? 17.124 -5.098 -7.833 1.00 86.69 186 VAL A O 1
ATOM 1473 N N . ASP A 1 187 ? 18.100 -5.067 -5.811 1.00 87.31 187 ASP A N 1
ATOM 1474 C CA . ASP A 1 187 ? 16.889 -5.446 -5.071 1.00 87.31 187 ASP A CA 1
ATOM 1475 C C . ASP A 1 187 ? 15.818 -4.343 -5.067 1.00 87.31 187 ASP A C 1
ATOM 1477 O O . ASP A 1 187 ? 14.634 -4.646 -4.958 1.00 87.31 187 ASP A O 1
ATOM 1481 N N . GLY A 1 188 ? 16.211 -3.077 -5.233 1.00 90.19 188 GLY A N 1
ATOM 1482 C CA . GLY A 1 188 ? 15.319 -1.921 -5.289 1.00 90.19 188 GLY A CA 1
ATOM 1483 C C . GLY A 1 188 ? 16.056 -0.629 -4.938 1.00 90.19 188 GLY A C 1
ATOM 1484 O O . GLY A 1 188 ? 17.237 -0.486 -5.249 1.00 90.19 188 GLY A O 1
ATOM 1485 N N . ILE A 1 189 ? 15.360 0.319 -4.311 1.00 87.31 189 ILE A N 1
ATOM 1486 C CA . ILE A 1 189 ? 15.922 1.600 -3.863 1.00 87.31 189 ILE A CA 1
ATOM 1487 C C . ILE A 1 189 ? 16.298 1.492 -2.387 1.00 87.31 189 ILE A C 1
ATOM 1489 O O . ILE A 1 189 ? 15.467 1.130 -1.553 1.00 87.31 189 ILE A O 1
ATOM 1493 N N . TYR A 1 190 ? 17.539 1.845 -2.068 1.00 81.62 190 TYR A N 1
ATOM 1494 C CA . TYR A 1 190 ? 18.084 1.809 -0.716 1.00 81.62 190 TYR A CA 1
ATOM 1495 C C . TYR A 1 190 ? 18.199 3.216 -0.115 1.00 81.62 190 TYR A C 1
ATOM 1497 O O . TYR A 1 190 ? 18.448 4.184 -0.830 1.00 81.62 190 TYR A O 1
ATOM 1505 N N . LYS A 1 191 ? 18.062 3.319 1.211 1.00 75.19 191 LYS A N 1
ATOM 1506 C CA . LYS A 1 191 ? 18.493 4.473 2.018 1.00 75.19 191 LYS A CA 1
ATOM 1507 C C . LYS A 1 191 ? 19.251 3.945 3.227 1.00 75.19 191 LYS A C 1
ATOM 1509 O O . LYS A 1 191 ? 18.680 3.169 3.988 1.00 75.19 191 LYS A O 1
ATOM 1514 N N . ASN A 1 192 ? 20.514 4.344 3.394 1.00 72.25 192 ASN A N 1
ATOM 1515 C CA . ASN A 1 192 ? 21.399 3.845 4.459 1.00 72.25 192 ASN A CA 1
ATOM 1516 C C . ASN A 1 192 ? 21.343 2.312 4.581 1.00 72.25 192 ASN A C 1
ATOM 1518 O O . ASN A 1 192 ? 20.921 1.798 5.613 1.00 72.25 192 ASN A O 1
ATOM 1522 N N . GLU A 1 193 ? 21.623 1.598 3.484 1.00 75.88 193 GLU A N 1
ATOM 1523 C CA . GLU A 1 193 ? 21.620 0.120 3.404 1.00 75.88 193 GLU A CA 1
ATOM 1524 C C . GLU A 1 193 ? 20.264 -0.571 3.643 1.00 75.88 193 GLU A C 1
ATOM 1526 O O . GLU A 1 193 ? 20.128 -1.782 3.466 1.00 75.88 193 GLU A O 1
ATOM 1531 N N . ASN A 1 194 ? 19.206 0.190 3.926 1.00 69.50 194 ASN A N 1
ATOM 1532 C CA . ASN A 1 194 ? 17.861 -0.336 4.087 1.00 69.50 194 ASN A CA 1
ATOM 1533 C C . ASN A 1 194 ? 17.079 -0.250 2.777 1.00 69.50 194 ASN A C 1
ATOM 1535 O O . ASN A 1 194 ? 16.875 0.833 2.223 1.00 69.50 194 ASN A O 1
ATOM 1539 N N . LEU A 1 195 ? 16.592 -1.398 2.307 1.00 78.12 195 LEU A N 1
ATOM 1540 C CA . LEU A 1 195 ? 15.733 -1.486 1.131 1.00 78.12 195 LEU A CA 1
ATOM 1541 C C . LEU A 1 195 ? 14.362 -0.868 1.423 1.00 78.12 195 LEU A C 1
ATOM 1543 O O . LEU A 1 195 ? 13.587 -1.362 2.251 1.00 78.12 195 LEU A O 1
ATOM 1547 N N . ILE A 1 196 ? 14.037 0.203 0.708 1.00 73.88 196 ILE A N 1
ATOM 1548 C CA . ILE A 1 196 ? 12.748 0.865 0.830 1.00 73.88 196 ILE A CA 1
ATOM 1549 C C . ILE A 1 196 ? 11.731 0.074 0.017 1.00 73.88 196 ILE A C 1
ATOM 1551 O O . ILE A 1 196 ? 11.736 0.089 -1.210 1.00 73.88 196 ILE A O 1
ATOM 1555 N N . LYS A 1 197 ? 10.813 -0.611 0.701 1.00 77.31 197 LYS A N 1
ATOM 1556 C CA . LYS A 1 197 ? 9.789 -1.421 0.023 1.00 77.31 197 LYS A CA 1
ATOM 1557 C C . LYS A 1 197 ? 8.783 -0.591 -0.756 1.00 77.31 197 LYS A C 1
ATOM 1559 O O . LYS A 1 197 ? 8.203 -1.090 -1.713 1.00 77.31 197 LYS A O 1
ATOM 1564 N N . ASN A 1 198 ? 8.530 0.644 -0.338 1.00 77.00 198 ASN A N 1
ATOM 1565 C CA . ASN A 1 198 ? 7.524 1.462 -0.984 1.00 77.00 198 ASN A CA 1
ATOM 1566 C C . ASN A 1 198 ? 7.858 2.951 -0.921 1.00 77.00 198 ASN A C 1
ATOM 1568 O O . ASN A 1 198 ? 8.327 3.403 0.119 1.00 77.00 198 ASN A O 1
ATOM 1572 N N . LEU A 1 199 ? 7.541 3.681 -1.987 1.00 76.75 199 LEU A N 1
ATOM 1573 C CA . LEU A 1 199 ? 7.776 5.116 -2.122 1.00 76.75 199 LEU A CA 1
ATOM 1574 C C . LEU A 1 199 ? 6.609 5.821 -2.827 1.00 76.75 199 LEU A C 1
ATOM 1576 O O . LEU A 1 199 ? 5.867 5.214 -3.608 1.00 76.75 199 LEU A O 1
ATOM 1580 N N . ASP A 1 200 ? 6.494 7.125 -2.621 1.00 77.12 200 ASP A N 1
ATOM 1581 C CA . ASP A 1 200 ? 5.752 8.019 -3.507 1.00 77.12 200 ASP A CA 1
ATOM 1582 C C . ASP A 1 200 ? 6.644 9.016 -4.258 1.00 77.12 200 ASP A C 1
ATOM 1584 O O . ASP A 1 200 ? 7.865 9.051 -4.098 1.00 77.12 200 ASP A O 1
ATOM 1588 N N . ILE A 1 201 ? 6.032 9.832 -5.123 1.00 83.12 201 ILE A N 1
ATOM 1589 C CA . ILE A 1 201 ? 6.757 10.847 -5.898 1.00 83.12 201 ILE A CA 1
ATOM 1590 C C . ILE A 1 201 ? 7.495 11.845 -4.992 1.00 83.12 201 ILE A C 1
ATOM 1592 O O . ILE A 1 201 ? 8.579 12.302 -5.360 1.00 83.12 201 ILE A O 1
ATOM 1596 N N . THR A 1 202 ? 6.923 12.220 -3.848 1.00 75.12 202 THR A N 1
ATOM 1597 C CA . THR A 1 202 ? 7.523 13.188 -2.921 1.00 75.12 202 THR A CA 1
ATOM 1598 C C . THR A 1 202 ? 8.741 12.580 -2.240 1.00 75.12 202 THR A C 1
ATOM 1600 O O . THR A 1 202 ? 9.811 13.185 -2.244 1.00 75.12 202 THR A O 1
ATOM 1603 N N . GLU A 1 203 ? 8.619 11.355 -1.738 1.00 76.94 203 GLU A N 1
ATOM 1604 C CA . GLU A 1 203 ? 9.719 10.614 -1.125 1.00 76.94 203 GLU A CA 1
ATOM 1605 C C . GLU A 1 203 ? 10.837 10.345 -2.139 1.00 76.94 203 GLU A C 1
ATOM 1607 O O . GLU A 1 203 ? 12.005 10.572 -1.834 1.00 76.94 20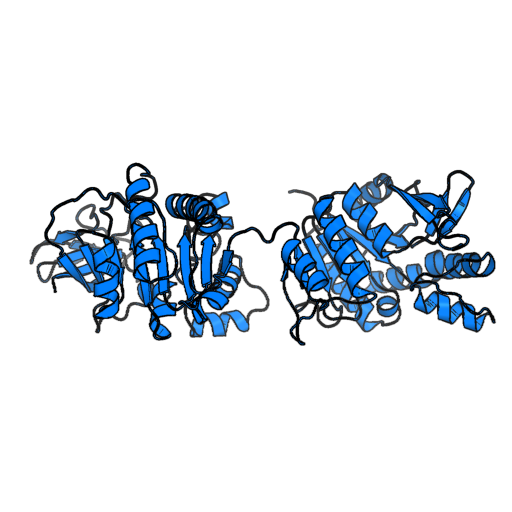3 GLU A O 1
ATOM 1612 N N . CYS A 1 204 ? 10.504 9.970 -3.381 1.00 84.56 204 CYS A N 1
ATOM 1613 C CA . CYS A 1 204 ? 11.493 9.846 -4.453 1.00 84.56 204 CYS A CA 1
ATOM 1614 C C . CYS A 1 204 ? 12.240 11.165 -4.709 1.00 84.56 204 CYS A C 1
ATOM 1616 O O . CYS A 1 204 ? 13.461 11.153 -4.859 1.00 84.56 204 CYS A O 1
ATOM 1618 N N . LYS A 1 205 ? 11.544 12.311 -4.735 1.00 84.31 205 LYS A N 1
ATOM 1619 C CA . LYS A 1 205 ? 12.189 13.630 -4.878 1.00 84.31 205 LYS A CA 1
ATOM 1620 C C . LYS A 1 205 ? 13.094 13.962 -3.692 1.00 84.31 205 LYS A C 1
ATOM 1622 O O . LYS A 1 205 ? 14.166 14.526 -3.899 1.00 84.31 205 LYS A O 1
ATOM 1627 N N . ASN A 1 206 ? 12.691 13.599 -2.476 1.00 76.81 206 ASN A N 1
ATOM 1628 C CA . ASN A 1 206 ? 13.509 13.799 -1.281 1.00 76.81 206 ASN A CA 1
ATOM 1629 C C . ASN A 1 206 ? 14.784 12.954 -1.337 1.00 76.81 206 ASN A C 1
ATOM 1631 O O . ASN A 1 206 ? 15.858 13.493 -1.109 1.00 76.81 206 ASN A O 1
ATOM 1635 N N . LEU A 1 207 ? 14.701 11.682 -1.743 1.00 80.62 207 LEU A N 1
ATOM 1636 C CA . LEU A 1 207 ? 15.882 10.825 -1.919 1.00 80.62 207 LEU A CA 1
ATOM 1637 C C . LEU A 1 207 ? 16.880 11.390 -2.938 1.00 80.62 207 LEU A C 1
ATOM 1639 O O . LEU A 1 207 ? 18.089 11.269 -2.746 1.00 80.62 207 LEU A O 1
ATOM 1643 N N . ILE A 1 208 ? 16.381 12.025 -4.003 1.00 86.75 208 ILE A N 1
ATOM 1644 C CA . ILE A 1 208 ? 17.219 12.734 -4.979 1.00 86.75 208 ILE A CA 1
ATOM 1645 C C . ILE A 1 208 ? 17.885 13.952 -4.326 1.00 86.75 208 ILE A C 1
ATOM 1647 O O . ILE A 1 208 ? 19.096 14.124 -4.441 1.00 86.75 208 ILE A O 1
ATOM 1651 N N . LYS A 1 209 ? 17.114 14.786 -3.614 1.00 82.62 209 LYS A N 1
ATOM 1652 C CA . LYS A 1 209 ? 17.622 15.993 -2.938 1.00 82.62 209 LYS A CA 1
ATOM 1653 C C . LYS A 1 209 ? 18.671 15.661 -1.871 1.00 82.62 209 LYS A C 1
ATOM 1655 O O . LYS A 1 209 ? 19.667 16.365 -1.752 1.00 82.62 209 LYS A O 1
ATOM 1660 N N . GLU A 1 210 ? 18.454 14.582 -1.128 1.00 78.50 210 GLU A N 1
ATOM 1661 C CA . GLU A 1 210 ? 19.348 14.058 -0.089 1.00 78.50 210 GLU A CA 1
ATOM 1662 C C . GLU A 1 210 ? 20.557 13.294 -0.665 1.00 78.50 210 GLU A C 1
ATOM 1664 O O . GLU A 1 210 ? 21.382 12.803 0.098 1.00 78.50 210 GLU A O 1
ATOM 1669 N N . LYS A 1 211 ? 20.679 13.179 -1.998 1.00 83.88 211 LYS A N 1
ATOM 1670 C CA . LYS A 1 211 ? 21.737 12.429 -2.698 1.00 83.88 211 LYS A CA 1
ATOM 1671 C C . LYS A 1 211 ? 21.824 10.941 -2.312 1.00 83.88 211 LYS A C 1
ATOM 1673 O O . LYS A 1 211 ? 22.865 10.323 -2.516 1.00 83.88 211 LYS A O 1
ATOM 1678 N N . PHE A 1 212 ? 20.741 10.330 -1.824 1.00 78.31 212 PHE A N 1
ATOM 1679 C CA . PHE A 1 212 ? 20.669 8.875 -1.593 1.00 78.31 212 PHE A CA 1
ATOM 1680 C C . PHE A 1 212 ? 20.529 8.072 -2.886 1.00 78.31 212 PHE A C 1
ATOM 1682 O O . PHE A 1 212 ? 20.833 6.883 -2.927 1.00 78.31 212 PHE A O 1
ATOM 1689 N N . VAL A 1 213 ? 20.049 8.720 -3.944 1.00 81.75 213 VAL A N 1
ATOM 1690 C CA . VAL A 1 213 ? 19.924 8.140 -5.275 1.00 81.75 213 VAL A CA 1
ATOM 1691 C C . VAL A 1 213 ? 20.881 8.876 -6.212 1.00 81.75 213 VAL A C 1
ATOM 1693 O O . VAL A 1 213 ? 20.705 10.068 -6.457 1.00 81.75 213 VAL A O 1
ATOM 1696 N N . GLN A 1 214 ? 21.872 8.158 -6.742 1.00 76.44 214 GLN A N 1
ATOM 1697 C CA . GLN A 1 214 ? 22.933 8.702 -7.597 1.00 76.44 214 GLN A CA 1
ATOM 1698 C C . GLN A 1 214 ? 23.052 7.913 -8.915 1.00 76.44 214 GLN A C 1
ATOM 1700 O O . GLN A 1 214 ? 22.406 6.874 -9.099 1.00 76.44 214 GLN A O 1
ATOM 1705 N N . ASP A 1 215 ? 23.834 8.445 -9.854 1.00 79.50 215 ASP A N 1
ATOM 1706 C CA . ASP A 1 215 ? 24.207 7.812 -11.125 1.00 79.50 215 ASP A CA 1
ATOM 1707 C C . ASP A 1 215 ? 23.023 7.235 -11.925 1.00 79.50 215 ASP A C 1
ATOM 1709 O O . ASP A 1 215 ? 22.013 7.900 -12.178 1.00 79.50 215 ASP A O 1
ATOM 1713 N N . GLY A 1 216 ? 23.121 5.967 -12.336 1.00 73.56 216 GLY A N 1
ATOM 1714 C CA . GLY A 1 216 ? 22.083 5.282 -13.102 1.00 73.56 216 GLY A CA 1
ATOM 1715 C C . GLY A 1 216 ? 20.750 5.167 -12.357 1.00 73.56 216 GLY A C 1
ATOM 1716 O O . GLY A 1 216 ? 19.694 5.126 -12.997 1.00 73.56 216 GLY A O 1
ATOM 1717 N N . MET A 1 217 ? 20.763 5.158 -11.018 1.00 81.19 217 MET A N 1
ATOM 1718 C CA . MET A 1 217 ? 19.528 5.123 -10.234 1.00 81.19 217 MET A CA 1
ATOM 1719 C C . MET A 1 217 ? 18.822 6.483 -10.241 1.00 81.19 217 MET A C 1
ATOM 1721 O O . MET A 1 217 ? 17.595 6.511 -10.287 1.00 81.19 217 MET A O 1
ATOM 1725 N N . LEU A 1 218 ? 19.553 7.602 -10.294 1.00 83.56 218 LEU A N 1
ATOM 1726 C CA . LEU A 1 218 ? 18.967 8.944 -10.423 1.00 83.56 218 LEU A CA 1
ATOM 1727 C C . LEU A 1 218 ? 18.126 9.072 -11.691 1.00 83.56 218 LEU A C 1
ATOM 1729 O O . LEU A 1 218 ? 16.941 9.412 -11.623 1.00 83.56 218 LEU A O 1
ATOM 1733 N N . VAL A 1 219 ? 18.703 8.690 -12.831 1.00 80.00 219 VAL A N 1
ATOM 1734 C CA . VAL A 1 219 ? 18.005 8.694 -14.124 1.00 80.00 219 VAL A CA 1
ATOM 1735 C C . VAL A 1 219 ? 16.785 7.769 -14.089 1.00 80.00 219 VAL A C 1
ATOM 1737 O O . VAL A 1 219 ? 15.724 8.097 -14.626 1.00 80.00 219 VAL A O 1
ATOM 1740 N N . LYS A 1 220 ? 16.902 6.607 -13.434 1.00 82.56 220 LYS A N 1
ATOM 1741 C CA . LYS A 1 220 ? 15.792 5.660 -13.287 1.00 82.56 220 LYS A CA 1
ATOM 1742 C C . LYS A 1 220 ? 14.664 6.247 -12.439 1.00 82.56 220 LYS A C 1
ATOM 1744 O O . LYS A 1 220 ? 13.524 6.239 -12.888 1.00 82.56 220 LYS A O 1
ATOM 1749 N N . VAL A 1 221 ? 14.959 6.808 -11.267 1.00 87.31 221 VAL A N 1
ATOM 1750 C CA . VAL A 1 221 ? 13.946 7.395 -10.374 1.00 87.31 221 VAL A CA 1
ATOM 1751 C C . VAL A 1 221 ? 13.258 8.601 -11.019 1.00 87.31 221 VAL A C 1
ATOM 1753 O O . VAL A 1 221 ? 12.037 8.717 -10.922 1.00 87.31 221 VAL A O 1
ATOM 1756 N N . GLN A 1 222 ? 13.979 9.451 -11.754 1.00 86.50 222 GLN A N 1
ATOM 1757 C CA . GLN A 1 222 ? 13.360 10.541 -12.523 1.00 86.50 222 GLN A CA 1
ATOM 1758 C C . GLN A 1 222 ? 12.408 10.018 -13.603 1.00 86.50 222 GLN A C 1
ATOM 1760 O O . GLN A 1 222 ? 11.255 10.447 -13.666 1.00 86.50 222 GLN A O 1
ATOM 1765 N N . ASN A 1 223 ? 12.823 9.005 -14.370 1.00 83.25 223 ASN A N 1
ATOM 1766 C CA . ASN A 1 223 ? 11.943 8.353 -15.344 1.00 83.25 223 ASN A CA 1
ATOM 1767 C C . ASN A 1 223 ? 10.696 7.732 -14.695 1.00 83.25 223 ASN A C 1
ATOM 1769 O O . ASN A 1 223 ? 9.606 7.793 -15.269 1.00 83.25 223 ASN A O 1
ATOM 1773 N N . ILE A 1 224 ? 10.834 7.146 -13.504 1.00 89.50 224 ILE A N 1
ATOM 1774 C CA . ILE A 1 224 ? 9.721 6.587 -12.729 1.00 89.50 224 ILE A CA 1
ATOM 1775 C C . ILE A 1 224 ? 8.741 7.690 -12.323 1.00 89.50 224 ILE A C 1
ATOM 1777 O O . ILE A 1 224 ? 7.541 7.553 -12.563 1.00 89.50 224 ILE A O 1
ATOM 1781 N N . ILE A 1 225 ? 9.237 8.800 -11.768 1.00 90.12 225 ILE A N 1
ATOM 1782 C CA . ILE A 1 225 ? 8.408 9.954 -11.393 1.00 90.12 225 ILE A CA 1
ATOM 1783 C C . ILE A 1 225 ? 7.608 10.455 -12.603 1.00 90.12 225 ILE A C 1
ATOM 1785 O O . ILE A 1 225 ? 6.399 10.672 -12.496 1.00 90.12 225 ILE A O 1
ATOM 1789 N N . ASP A 1 226 ? 8.251 10.609 -13.759 1.00 88.25 226 ASP A N 1
ATOM 1790 C CA . ASP A 1 226 ? 7.593 11.109 -14.969 1.00 88.25 226 ASP A CA 1
ATOM 1791 C C . ASP A 1 226 ? 6.541 10.137 -15.510 1.00 88.25 226 ASP A C 1
ATOM 1793 O O . ASP A 1 226 ? 5.460 10.553 -15.939 1.00 88.25 226 ASP A O 1
ATOM 1797 N N . SER A 1 227 ? 6.824 8.836 -15.449 1.00 88.62 227 SER A N 1
ATOM 1798 C CA . SER A 1 227 ? 5.885 7.775 -15.832 1.00 88.62 227 SER A CA 1
ATOM 1799 C C . SER A 1 227 ? 4.625 7.807 -14.962 1.00 88.62 227 SER A C 1
ATOM 1801 O O . SER A 1 227 ? 3.508 7.796 -15.482 1.00 88.62 227 SER A O 1
ATOM 1803 N N . LEU A 1 228 ? 4.798 7.934 -13.643 1.00 89.31 228 LEU A N 1
ATOM 1804 C CA . LEU A 1 228 ? 3.694 8.030 -12.685 1.00 89.31 228 LEU A CA 1
ATOM 1805 C C . LEU A 1 228 ? 2.857 9.296 -12.899 1.00 89.31 228 LEU A C 1
ATOM 1807 O O . LEU A 1 228 ? 1.625 9.250 -12.890 1.00 89.31 228 LEU A O 1
ATOM 1811 N N . LYS A 1 229 ? 3.500 10.446 -13.142 1.00 86.62 229 LYS A N 1
ATOM 1812 C CA . LYS A 1 229 ? 2.785 11.696 -13.454 1.00 86.62 229 LYS A CA 1
ATOM 1813 C C . LYS A 1 229 ? 1.914 11.561 -14.701 1.00 86.62 229 LYS A C 1
ATOM 1815 O O . LYS A 1 229 ? 0.793 12.070 -14.691 1.00 86.62 229 LYS A O 1
ATOM 1820 N N . SER A 1 230 ? 2.408 10.827 -15.695 1.00 84.06 230 SER A N 1
ATOM 1821 C CA . SER A 1 230 ? 1.804 10.645 -17.019 1.00 84.06 230 SER A CA 1
ATOM 1822 C C . SER A 1 230 ? 0.696 9.582 -17.079 1.00 84.06 230 SER A C 1
ATOM 1824 O O . SER A 1 230 ? 0.157 9.331 -18.152 1.00 84.06 230 SER A O 1
ATOM 1826 N N . GLY A 1 231 ? 0.321 8.972 -15.948 1.00 81.38 231 GLY A N 1
ATOM 1827 C CA . GLY A 1 231 ? -0.870 8.118 -15.848 1.00 81.38 231 GLY A CA 1
ATOM 1828 C C . GLY A 1 231 ? -0.614 6.657 -15.487 1.00 81.38 231 GLY A C 1
ATOM 1829 O O . GLY A 1 231 ? -1.582 5.944 -15.230 1.00 81.38 231 GLY A O 1
ATOM 1830 N N . VAL A 1 232 ? 0.648 6.220 -15.396 1.00 88.88 232 VAL A N 1
ATOM 1831 C CA . VAL A 1 232 ? 0.987 4.902 -14.831 1.00 88.88 232 VAL A CA 1
ATOM 1832 C C . VAL A 1 232 ? 0.652 4.905 -13.339 1.00 88.88 232 VAL A C 1
ATOM 1834 O O . VAL A 1 232 ? 1.024 5.835 -12.622 1.00 88.88 232 VAL A O 1
ATOM 1837 N N . LYS A 1 233 ? -0.069 3.892 -12.847 1.00 82.81 233 LYS A N 1
ATOM 1838 C CA . LYS A 1 233 ? -0.544 3.893 -11.448 1.00 82.81 233 LYS A CA 1
ATOM 1839 C C . LYS A 1 233 ? 0.515 3.459 -10.444 1.00 82.81 233 LYS A C 1
ATOM 1841 O O . LYS A 1 233 ? 0.640 4.069 -9.382 1.00 82.81 233 LYS A O 1
ATOM 1846 N N . GLU A 1 234 ? 1.248 2.407 -10.782 1.00 88.69 234 GLU A N 1
ATOM 1847 C CA . GLU A 1 234 ? 2.238 1.779 -9.917 1.00 88.69 234 GLU A CA 1
ATOM 1848 C C . GLU A 1 234 ? 3.460 1.362 -10.735 1.00 88.69 234 GLU A C 1
ATOM 1850 O O . GLU A 1 234 ? 3.341 0.863 -11.856 1.00 88.69 234 GLU A O 1
ATOM 1855 N N . ILE A 1 235 ? 4.643 1.554 -10.164 1.00 93.56 235 ILE A N 1
ATOM 1856 C CA . ILE A 1 235 ? 5.903 1.096 -10.734 1.00 93.56 235 ILE A CA 1
ATOM 1857 C C . ILE A 1 235 ? 6.624 0.225 -9.719 1.00 93.56 235 ILE A C 1
ATOM 1859 O O . ILE A 1 235 ? 6.691 0.580 -8.550 1.00 93.56 235 ILE A O 1
ATOM 1863 N N . GLN A 1 236 ? 7.182 -0.902 -10.147 1.00 92.50 236 GLN A N 1
ATOM 1864 C CA . GLN A 1 236 ? 7.972 -1.769 -9.272 1.00 92.50 236 GLN A CA 1
ATOM 1865 C C . GLN A 1 236 ? 9.401 -1.907 -9.783 1.00 92.50 236 GLN A C 1
ATOM 1867 O O . GLN A 1 236 ? 9.619 -2.018 -10.985 1.00 92.50 236 GLN A O 1
ATOM 1872 N N . ILE A 1 237 ? 10.366 -1.932 -8.870 1.00 93.12 237 ILE A N 1
ATOM 1873 C CA . ILE A 1 237 ? 11.747 -2.336 -9.133 1.00 93.12 237 ILE A CA 1
ATOM 1874 C C . ILE A 1 237 ? 11.966 -3.640 -8.381 1.00 93.12 237 ILE A C 1
ATOM 1876 O O . ILE A 1 237 ? 11.883 -3.663 -7.153 1.00 93.12 237 ILE A O 1
ATOM 1880 N N . LEU A 1 238 ? 12.199 -4.720 -9.122 1.00 93.19 238 LEU A N 1
ATOM 1881 C CA . LEU A 1 238 ? 12.311 -6.068 -8.580 1.00 93.19 238 LEU A CA 1
ATOM 1882 C C . LEU A 1 238 ? 13.632 -6.713 -9.007 1.00 93.19 238 LEU A C 1
ATOM 1884 O O . LEU A 1 238 ? 14.041 -6.606 -10.165 1.00 93.19 238 LEU A O 1
ATOM 1888 N N . ASN A 1 239 ? 14.229 -7.482 -8.101 1.00 92.19 239 ASN A N 1
ATOM 1889 C CA . ASN A 1 239 ? 15.243 -8.468 -8.453 1.00 92.19 239 ASN A CA 1
ATOM 1890 C C . ASN A 1 239 ? 14.546 -9.801 -8.776 1.00 92.19 239 ASN A C 1
ATOM 1892 O O . ASN A 1 239 ? 13.777 -10.298 -7.944 1.00 92.19 239 ASN A O 1
ATOM 1896 N N . PRO A 1 240 ? 14.797 -10.425 -9.941 1.00 90.56 240 PRO A N 1
ATOM 1897 C CA . PRO A 1 240 ? 14.167 -11.693 -10.298 1.00 90.56 240 PRO A CA 1
ATOM 1898 C C . PRO A 1 240 ? 14.474 -12.827 -9.313 1.00 90.56 240 PRO A C 1
ATOM 1900 O O . PRO A 1 240 ? 13.673 -13.749 -9.203 1.00 90.56 240 PRO A O 1
ATOM 1903 N N . ASN A 1 241 ? 15.579 -12.754 -8.569 1.00 89.12 241 ASN A N 1
ATOM 1904 C CA . ASN A 1 241 ? 15.957 -13.749 -7.565 1.00 89.12 241 ASN A CA 1
ATOM 1905 C C . ASN A 1 241 ? 15.412 -13.438 -6.156 1.00 89.12 241 ASN A C 1
ATOM 1907 O O . ASN A 1 241 ? 15.474 -14.302 -5.286 1.00 89.12 241 ASN A O 1
ATOM 1911 N N . LYS A 1 242 ? 14.843 -12.242 -5.932 1.00 82.81 242 LYS A N 1
ATOM 1912 C CA . LYS A 1 242 ? 14.222 -11.809 -4.664 1.00 82.81 242 LYS A CA 1
ATOM 1913 C C . LYS A 1 242 ? 12.930 -11.017 -4.911 1.00 82.81 242 LYS A C 1
ATOM 1915 O O . LYS A 1 242 ? 12.768 -9.866 -4.511 1.00 82.81 242 LYS A O 1
ATOM 1920 N N . GLN A 1 243 ? 11.980 -11.640 -5.601 1.00 66.31 243 GLN A N 1
ATOM 1921 C CA . GLN A 1 243 ? 10.786 -10.950 -6.114 1.00 66.31 243 GLN A CA 1
ATOM 1922 C C . GLN A 1 243 ? 9.863 -10.386 -5.018 1.00 66.31 243 GLN A C 1
ATOM 1924 O O . GLN A 1 243 ? 9.087 -9.473 -5.282 1.00 66.31 243 GLN A O 1
ATOM 1929 N N . SER A 1 244 ? 9.935 -10.911 -3.790 1.00 61.84 244 SER A N 1
ATOM 1930 C CA . SER A 1 244 ? 9.095 -10.508 -2.653 1.00 61.84 244 SER A CA 1
ATOM 1931 C C . SER A 1 244 ? 9.611 -9.290 -1.876 1.00 61.84 244 SER A C 1
ATOM 1933 O O . SER A 1 244 ? 8.916 -8.808 -0.977 1.00 61.84 244 SER A O 1
ATOM 1935 N N . SER A 1 245 ? 10.810 -8.784 -2.183 1.00 68.94 245 SER A N 1
ATOM 1936 C CA . SER A 1 245 ? 11.459 -7.731 -1.391 1.00 68.94 245 SER A CA 1
ATOM 1937 C C . SER A 1 245 ? 11.632 -6.392 -2.105 1.00 68.94 245 SER A C 1
ATOM 1939 O O . SER A 1 245 ? 12.141 -5.479 -1.472 1.00 68.94 245 SER A O 1
ATOM 1941 N N . GLY A 1 246 ? 11.202 -6.245 -3.360 1.00 83.19 246 GLY A N 1
ATOM 1942 C CA . GLY A 1 246 ? 11.499 -5.043 -4.144 1.00 83.19 246 GLY A CA 1
ATOM 1943 C C . GLY A 1 246 ? 10.773 -3.758 -3.735 1.00 83.19 246 GLY A C 1
ATOM 1944 O O . GLY A 1 246 ? 9.965 -3.726 -2.803 1.00 83.19 246 GLY A O 1
ATOM 1945 N N . THR A 1 247 ? 11.070 -2.679 -4.459 1.00 85.62 247 THR A N 1
ATOM 1946 C CA . THR A 1 247 ? 10.518 -1.341 -4.209 1.00 85.62 247 THR A CA 1
ATOM 1947 C C . THR A 1 247 ? 9.301 -1.075 -5.088 1.00 85.62 247 THR A C 1
ATOM 1949 O O . THR A 1 247 ? 9.378 -1.200 -6.307 1.00 85.62 247 THR A O 1
ATOM 1952 N N . THR A 1 248 ? 8.189 -0.654 -4.488 1.00 86.25 248 THR A N 1
ATOM 1953 C CA . THR A 1 248 ? 6.961 -0.238 -5.182 1.00 86.25 248 THR A CA 1
ATOM 1954 C C . THR A 1 248 ? 6.772 1.274 -5.080 1.00 86.25 248 THR A C 1
ATOM 1956 O O . THR A 1 248 ? 6.760 1.825 -3.988 1.00 86.25 248 THR A O 1
ATOM 1959 N N . ILE A 1 249 ? 6.612 1.965 -6.202 1.00 88.50 249 ILE A N 1
ATOM 1960 C CA . ILE A 1 249 ? 6.504 3.425 -6.271 1.00 88.50 249 ILE A CA 1
ATOM 1961 C C . ILE A 1 249 ? 5.150 3.786 -6.882 1.00 88.50 249 ILE A C 1
ATOM 1963 O O . ILE A 1 249 ? 4.765 3.240 -7.915 1.00 88.50 249 ILE A O 1
ATOM 1967 N N . THR A 1 250 ? 4.411 4.703 -6.260 1.00 83.50 250 THR A N 1
ATOM 1968 C CA . THR A 1 250 ? 3.077 5.130 -6.728 1.00 83.50 250 THR A CA 1
ATOM 1969 C C . THR A 1 250 ? 2.983 6.652 -6.836 1.00 83.50 250 THR A C 1
ATOM 1971 O O . THR A 1 250 ? 3.747 7.373 -6.197 1.00 83.50 250 THR A O 1
ATOM 1974 N N . LYS A 1 251 ? 2.069 7.168 -7.679 1.00 72.25 251 LYS A N 1
ATOM 1975 C CA . LYS A 1 251 ? 1.940 8.623 -7.936 1.00 72.25 251 LYS A CA 1
ATOM 1976 C C . LYS A 1 251 ? 1.708 9.403 -6.644 1.00 72.25 251 LYS A C 1
ATOM 1978 O O . LYS A 1 251 ? 2.372 10.397 -6.383 1.00 72.25 251 LYS A O 1
ATOM 1983 N N . ASN A 1 252 ? 0.786 8.886 -5.851 1.00 56.78 252 ASN A N 1
ATOM 1984 C CA . ASN A 1 252 ? 0.620 9.212 -4.456 1.00 56.78 252 ASN A CA 1
ATOM 1985 C C . ASN A 1 252 ? 0.640 7.851 -3.774 1.00 56.78 252 ASN A C 1
ATOM 1987 O O . ASN A 1 252 ? -0.195 7.009 -4.134 1.00 56.78 252 ASN A O 1
ATOM 1991 N N . TYR A 1 253 ? 1.494 7.646 -2.767 1.00 49.44 253 TYR A N 1
ATOM 1992 C CA . TYR A 1 253 ? 1.070 6.747 -1.703 1.00 49.44 253 TYR A CA 1
ATOM 1993 C C . TYR A 1 253 ? -0.320 7.240 -1.354 1.00 49.44 253 TYR A C 1
ATOM 1995 O O . TYR A 1 253 ? -0.477 8.454 -1.173 1.00 49.44 253 TYR A O 1
ATOM 2003 N N . PRO A 1 254 ? -1.371 6.414 -1.392 1.00 45.72 254 PRO A N 1
ATOM 2004 C CA . PRO A 1 254 ? -2.650 6.959 -1.022 1.00 45.72 254 PRO A CA 1
ATOM 2005 C C . PRO A 1 254 ? -2.462 7.511 0.392 1.00 45.72 254 PRO A C 1
ATOM 2007 O O . PRO A 1 254 ? -2.020 6.767 1.270 1.00 45.72 254 PRO A O 1
ATOM 2010 N N . VAL A 1 255 ? -2.641 8.835 0.525 1.00 52.28 255 VAL A N 1
ATOM 2011 C CA . VAL A 1 255 ? -2.321 9.652 1.704 1.00 52.28 255 VAL A CA 1
ATOM 2012 C C . VAL A 1 255 ? -3.261 9.218 2.810 1.00 52.28 255 VAL A C 1
ATOM 2014 O O . VAL A 1 255 ? -4.315 9.792 3.075 1.00 52.28 255 VAL A O 1
ATOM 2017 N N . TYR A 1 256 ? -2.945 8.057 3.346 1.00 72.25 256 TYR A N 1
ATOM 2018 C CA . TYR A 1 256 ? -3.646 7.411 4.423 1.00 72.25 256 TYR A CA 1
ATOM 2019 C C . TYR A 1 256 ? -2.860 7.570 5.712 1.00 72.25 256 TYR A C 1
ATOM 2021 O O . TYR A 1 256 ? -3.283 7.058 6.741 1.00 72.25 256 TYR A O 1
ATOM 2029 N N . ILE A 1 257 ? -1.685 8.186 5.626 1.00 84.69 257 ILE A N 1
ATOM 2030 C CA . ILE A 1 257 ? -0.784 8.511 6.712 1.00 84.69 257 ILE A CA 1
ATOM 2031 C C . ILE A 1 257 ? -0.130 9.827 6.295 1.00 84.69 257 ILE A C 1
ATOM 2033 O O . ILE A 1 257 ? 0.674 9.840 5.368 1.00 84.69 257 ILE A O 1
ATOM 2037 N N . ASP A 1 258 ? -0.508 10.926 6.928 1.00 86.44 258 ASP A N 1
ATOM 2038 C CA . ASP A 1 258 ? 0.251 12.169 6.858 1.00 86.44 258 ASP A CA 1
ATOM 2039 C C . ASP A 1 258 ? 1.275 12.178 7.989 1.00 86.44 258 ASP A C 1
ATOM 2041 O O . ASP A 1 258 ? 0.964 11.740 9.098 1.00 86.44 258 ASP A O 1
ATOM 2045 N N . HIS A 1 259 ? 2.475 12.686 7.719 1.00 90.06 259 HIS A N 1
ATOM 2046 C CA . HIS A 1 259 ? 3.530 12.858 8.713 1.00 90.06 259 HIS A CA 1
ATOM 2047 C C . HIS A 1 259 ? 3.949 14.320 8.756 1.00 90.06 259 HIS A C 1
ATOM 2049 O O . HIS A 1 259 ? 4.397 14.886 7.761 1.00 90.06 259 HIS A O 1
ATOM 2055 N N . PHE A 1 260 ? 3.779 14.923 9.922 1.00 88.50 260 PHE A N 1
ATOM 2056 C CA . PHE A 1 260 ? 4.142 16.296 10.211 1.00 88.50 260 PHE A CA 1
ATOM 2057 C C . PHE A 1 260 ? 5.293 16.299 11.212 1.00 88.50 260 PHE A C 1
ATOM 2059 O O . PHE A 1 260 ? 5.210 15.632 12.242 1.00 88.50 260 PHE A O 1
ATOM 2066 N N . ILE A 1 261 ? 6.353 17.049 10.917 1.00 87.88 261 ILE A N 1
ATOM 2067 C CA . ILE A 1 261 ? 7.540 17.163 11.769 1.00 87.88 261 ILE A CA 1
ATOM 2068 C C . ILE A 1 261 ? 7.687 18.626 12.175 1.00 87.88 261 ILE A C 1
ATOM 2070 O O . ILE A 1 261 ? 7.717 19.510 11.320 1.00 87.88 261 ILE A O 1
ATOM 2074 N N . GLY A 1 262 ? 7.744 18.869 13.481 1.00 85.81 262 GLY A N 1
ATOM 2075 C CA . GLY A 1 262 ? 8.008 20.179 14.058 1.00 85.81 262 GLY A CA 1
ATOM 2076 C C . GLY A 1 262 ? 9.498 20.430 14.276 1.00 85.81 262 GLY A C 1
ATOM 2077 O O . GLY A 1 262 ? 10.263 19.499 14.512 1.00 85.81 262 GLY A O 1
ATOM 2078 N N . ASN A 1 263 ? 9.907 21.701 14.272 1.00 83.38 263 ASN A N 1
ATOM 2079 C CA . ASN A 1 263 ? 11.295 22.094 14.562 1.00 83.38 263 ASN A CA 1
ATOM 2080 C C . ASN A 1 263 ? 11.634 22.028 16.061 1.00 83.38 263 ASN A C 1
ATOM 2082 O O . ASN A 1 263 ? 12.802 22.020 16.443 1.00 83.38 263 ASN A O 1
ATOM 2086 N N . ASN A 1 264 ? 10.615 21.993 16.920 1.00 86.19 264 ASN A N 1
ATOM 2087 C CA . ASN A 1 264 ? 10.774 21.944 18.367 1.00 86.19 264 ASN A CA 1
ATOM 2088 C C . ASN A 1 264 ? 10.670 20.506 18.881 1.00 86.19 264 ASN A C 1
ATOM 2090 O O . ASN A 1 264 ? 9.856 19.722 18.387 1.00 86.19 264 ASN A O 1
ATOM 2094 N N . LYS A 1 265 ? 11.429 20.176 19.936 1.00 90.50 265 LYS A N 1
ATOM 2095 C CA . LYS A 1 265 ? 11.289 18.890 20.636 1.00 90.50 265 LYS A CA 1
ATOM 2096 C C . LYS A 1 265 ? 9.862 18.722 21.175 1.00 90.50 265 LYS A C 1
ATOM 2098 O O . LYS A 1 265 ? 9.288 19.643 21.753 1.00 90.50 265 LYS A O 1
ATOM 2103 N N . GLY A 1 266 ? 9.317 17.523 21.023 1.00 93.81 266 GLY A N 1
ATOM 2104 C CA . GLY A 1 266 ? 7.981 17.157 21.477 1.00 93.81 266 GLY A CA 1
ATOM 2105 C C . GLY A 1 266 ? 7.746 15.660 21.298 1.00 93.81 266 GLY A C 1
ATOM 2106 O O . GLY A 1 266 ? 8.658 14.952 20.864 1.00 93.81 266 GLY A O 1
ATOM 2107 N N . PRO A 1 267 ? 6.558 15.165 21.663 1.00 97.00 267 PRO A N 1
ATOM 2108 C CA . PRO A 1 267 ? 6.252 13.750 21.549 1.00 97.00 267 PRO A CA 1
ATOM 2109 C C . PRO A 1 267 ? 5.896 13.352 20.113 1.00 97.00 267 PRO A C 1
ATOM 2111 O O . PRO A 1 267 ? 5.558 14.193 19.278 1.00 97.00 267 PRO A O 1
ATOM 2114 N N . ILE A 1 268 ? 5.903 12.046 19.858 1.00 97.19 268 ILE A N 1
ATOM 2115 C CA . ILE A 1 268 ? 5.330 11.440 18.656 1.00 97.19 268 ILE A CA 1
ATOM 2116 C C . ILE A 1 268 ? 3.852 11.147 18.928 1.00 97.19 268 ILE A C 1
ATOM 2118 O O . ILE A 1 268 ? 3.522 10.245 19.698 1.00 97.19 268 ILE A O 1
ATOM 2122 N N . THR A 1 269 ? 2.950 11.884 18.290 1.00 98.06 269 THR A N 1
ATOM 2123 C CA . THR A 1 269 ? 1.502 11.744 18.491 1.00 98.06 269 THR A CA 1
ATOM 2124 C C . THR A 1 269 ? 0.814 11.232 17.234 1.00 98.06 269 THR A C 1
ATOM 2126 O O . THR A 1 269 ? 1.053 11.730 16.140 1.00 98.06 269 THR A O 1
ATOM 2129 N N . THR A 1 270 ? -0.087 10.265 17.379 1.00 97.94 270 THR A N 1
ATOM 2130 C CA . THR A 1 270 ? -0.848 9.691 16.263 1.00 97.94 270 THR A CA 1
ATOM 2131 C C . THR A 1 270 ? -2.343 9.936 16.451 1.00 97.94 270 THR A C 1
ATOM 2133 O O . THR A 1 270 ? -2.898 9.652 17.509 1.00 97.94 270 THR A O 1
ATOM 2136 N N . ILE A 1 271 ? -3.015 10.437 15.415 1.00 97.81 271 ILE A N 1
ATOM 2137 C CA . ILE A 1 271 ? -4.478 10.506 15.337 1.00 97.81 271 ILE A CA 1
ATOM 2138 C C . ILE A 1 271 ? -4.935 9.515 14.274 1.00 97.81 271 ILE A C 1
ATOM 2140 O O . ILE A 1 271 ? -4.487 9.594 13.130 1.00 97.81 271 ILE A O 1
ATOM 2144 N N . ILE A 1 272 ? -5.824 8.594 14.631 1.00 97.44 272 ILE A N 1
ATOM 2145 C CA . ILE A 1 272 ? -6.375 7.597 13.708 1.00 97.44 272 ILE A CA 1
ATOM 2146 C C . ILE A 1 272 ? -7.857 7.894 13.498 1.00 97.44 272 ILE A C 1
ATOM 2148 O O . ILE A 1 272 ? -8.582 8.178 14.444 1.00 97.44 272 ILE A O 1
ATOM 2152 N N . GLY A 1 273 ? -8.312 7.851 12.248 1.00 95.69 273 GLY A N 1
ATOM 2153 C CA . GLY A 1 273 ? -9.723 7.984 11.903 1.00 95.69 273 GLY A CA 1
ATOM 2154 C C . GLY A 1 273 ? -10.160 6.932 10.893 1.00 95.69 273 GLY A C 1
ATOM 2155 O O . GLY A 1 273 ? -9.420 6.592 9.965 1.00 95.69 273 GLY A O 1
ATOM 2156 N N . SER A 1 274 ? -11.391 6.445 11.046 1.00 94.50 274 SER A N 1
ATOM 2157 C CA . SER A 1 274 ? -11.998 5.444 10.160 1.00 94.50 274 SER A CA 1
ATOM 2158 C C . SER A 1 274 ? -11.208 4.138 10.076 1.00 94.50 274 SER A C 1
ATOM 2160 O O . SER A 1 274 ? -10.953 3.630 8.979 1.00 94.50 274 SER A O 1
ATOM 2162 N N . ILE A 1 275 ? -10.820 3.576 11.222 1.00 95.38 275 ILE A N 1
ATOM 2163 C CA . ILE A 1 275 ? -10.149 2.271 11.280 1.00 95.38 275 ILE A CA 1
ATOM 2164 C C . ILE A 1 275 ? -11.045 1.136 10.774 1.00 95.38 275 ILE A C 1
ATOM 2166 O O . ILE A 1 275 ? -10.543 0.211 10.141 1.00 95.38 275 ILE A O 1
ATOM 2170 N N . HIS A 1 276 ? -12.366 1.266 10.908 1.00 92.31 276 HIS A N 1
ATOM 2171 C CA . HIS A 1 276 ? -13.339 0.355 10.309 1.00 92.31 276 HIS A CA 1
ATOM 2172 C C . HIS A 1 276 ? -13.844 0.835 8.934 1.00 92.31 276 HIS A C 1
ATOM 2174 O O . HIS A 1 276 ? -14.751 0.265 8.350 1.00 92.31 276 HIS A O 1
ATOM 2180 N N . GLY A 1 277 ? -13.324 1.924 8.372 1.00 90.62 277 GLY A N 1
ATOM 2181 C CA . GLY A 1 277 ? -13.747 2.411 7.056 1.00 90.62 277 GLY A CA 1
ATOM 2182 C C . GLY A 1 277 ? -15.116 3.107 7.023 1.00 90.62 277 GLY A C 1
ATOM 2183 O O . GLY A 1 277 ? -15.173 4.257 6.615 1.00 90.62 277 GLY A O 1
ATOM 2184 N N . ASN A 1 278 ? -16.219 2.498 7.464 1.00 90.12 278 ASN A N 1
ATOM 2185 C CA . ASN A 1 278 ? -17.559 3.115 7.404 1.00 90.12 278 ASN A CA 1
ATOM 2186 C C . ASN A 1 278 ? -17.797 4.270 8.407 1.00 90.12 278 ASN A C 1
ATOM 2188 O O . ASN A 1 278 ? -18.854 4.902 8.400 1.00 90.12 278 ASN A O 1
ATOM 2192 N N . GLU A 1 279 ? -16.811 4.590 9.240 1.00 89.88 279 GLU A N 1
ATOM 2193 C CA . GLU A 1 279 ? -16.848 5.660 10.243 1.00 89.88 279 GLU A CA 1
ATOM 2194 C C . GLU A 1 279 ? -16.475 7.008 9.612 1.00 89.88 279 GLU A C 1
ATOM 2196 O O . GLU A 1 279 ? -15.360 7.515 9.764 1.00 89.88 279 GLU A O 1
ATOM 2201 N N . LYS A 1 280 ? -17.398 7.590 8.844 1.00 90.38 280 LYS A N 1
ATOM 2202 C CA . LYS A 1 280 ? -17.125 8.762 7.992 1.00 90.38 280 LYS A CA 1
ATOM 2203 C C . LYS A 1 280 ? -16.651 10.012 8.754 1.00 90.38 280 LYS A C 1
ATOM 2205 O O . LYS A 1 280 ? -15.907 10.813 8.185 1.00 90.38 280 LYS A O 1
ATOM 2210 N N . ILE A 1 281 ? -17.038 10.154 10.026 1.00 91.44 281 ILE A N 1
ATOM 2211 C CA . ILE A 1 281 ? -16.593 11.231 10.929 1.00 91.44 281 ILE A CA 1
ATOM 2212 C C . ILE A 1 281 ? -15.063 11.256 11.034 1.00 91.44 281 ILE A C 1
ATOM 2214 O O . ILE A 1 281 ? -14.462 12.316 10.868 1.00 91.44 281 ILE A O 1
ATOM 2218 N N . GLY A 1 282 ? -14.431 10.091 11.221 1.00 92.50 282 GLY A N 1
ATOM 2219 C CA . GLY A 1 282 ? -12.977 9.975 11.348 1.00 92.50 282 GLY A CA 1
ATOM 2220 C C . GLY A 1 282 ? -12.238 10.494 10.114 1.00 92.50 282 GLY A C 1
ATOM 2221 O O . GLY A 1 282 ? -11.309 11.285 10.235 1.00 92.50 282 GLY A O 1
ATOM 2222 N N . LYS A 1 283 ? -12.689 10.142 8.904 1.00 91.56 283 LYS A N 1
ATOM 2223 C CA . LYS A 1 283 ? -12.084 10.635 7.658 1.00 91.56 283 LYS A CA 1
ATOM 2224 C C . LYS A 1 283 ? -12.195 12.152 7.527 1.00 91.56 283 LYS A C 1
ATOM 2226 O O . LYS A 1 283 ? -11.205 12.802 7.201 1.00 91.56 283 LYS A O 1
ATOM 2231 N N . LYS A 1 284 ? -13.381 12.708 7.797 1.00 93.00 284 LYS A N 1
ATOM 2232 C CA . LYS A 1 284 ? -13.610 14.159 7.753 1.00 93.00 284 LYS A CA 1
ATOM 2233 C C . LYS A 1 284 ? -12.714 14.890 8.758 1.00 93.00 284 LYS A C 1
ATOM 2235 O O . LYS A 1 284 ? -12.138 15.921 8.432 1.00 93.00 284 LYS A O 1
ATOM 2240 N N . LEU A 1 285 ? -12.551 14.327 9.955 1.00 94.44 285 LEU A N 1
ATOM 2241 C CA . LEU A 1 285 ? -11.660 14.857 10.984 1.00 94.44 285 LEU A CA 1
ATOM 2242 C C . LEU A 1 285 ? -10.202 14.909 10.507 1.00 94.44 285 LEU A C 1
ATOM 2244 O O . LEU A 1 285 ? -9.563 15.953 10.612 1.00 94.44 285 LEU A O 1
ATOM 2248 N N . ILE A 1 286 ? -9.698 13.798 9.958 1.00 94.06 286 ILE A N 1
ATOM 2249 C CA . ILE A 1 286 ? -8.332 13.699 9.426 1.00 94.06 286 ILE A CA 1
ATOM 2250 C C . ILE A 1 286 ? -8.100 14.736 8.319 1.00 94.06 286 ILE A C 1
ATOM 2252 O O . ILE A 1 286 ? -7.056 15.385 8.297 1.00 94.06 286 ILE A O 1
ATOM 2256 N N . ASP A 1 287 ? -9.071 14.935 7.424 1.00 89.88 287 ASP A N 1
ATOM 2257 C CA . ASP A 1 287 ? -8.954 15.919 6.344 1.00 89.88 287 ASP A CA 1
ATOM 2258 C C . ASP A 1 287 ? -8.866 17.359 6.850 1.00 89.88 287 ASP A C 1
ATOM 2260 O O . ASP A 1 287 ? -8.048 18.124 6.337 1.00 89.88 287 ASP A O 1
ATOM 2264 N N . ASN A 1 288 ? -9.666 17.716 7.856 1.00 92.31 288 ASN A N 1
ATOM 2265 C CA . ASN A 1 288 ? -9.636 19.050 8.449 1.00 92.31 288 ASN A CA 1
ATOM 2266 C C . ASN A 1 288 ? -8.334 19.286 9.229 1.00 92.31 288 ASN A C 1
ATOM 2268 O O . ASN A 1 288 ? -7.653 20.281 8.994 1.00 92.31 288 ASN A O 1
ATOM 2272 N N . LEU A 1 289 ? -7.919 18.331 10.074 1.00 93.88 289 LEU A N 1
ATOM 2273 C CA . LEU A 1 289 ? -6.657 18.432 10.820 1.00 93.88 289 LEU A CA 1
ATOM 2274 C C . LEU A 1 289 ? -5.448 18.555 9.890 1.00 93.88 289 LEU A C 1
ATOM 2276 O O . LEU A 1 289 ? -4.523 19.304 10.191 1.00 93.88 289 LEU A O 1
ATOM 2280 N N . ARG A 1 290 ? -5.455 17.863 8.741 1.00 90.50 290 ARG A N 1
ATOM 2281 C CA . ARG A 1 290 ? -4.389 17.979 7.735 1.00 90.50 290 ARG A CA 1
ATOM 2282 C C . ARG A 1 290 ? -4.232 19.415 7.235 1.00 90.50 290 ARG A C 1
ATOM 2284 O O . ARG A 1 290 ? -3.119 19.819 6.910 1.00 90.50 290 ARG A O 1
ATOM 2291 N N . GLN A 1 291 ? -5.325 20.166 7.113 1.00 87.81 291 GLN A N 1
ATOM 2292 C CA . GLN A 1 291 ? -5.273 21.559 6.668 1.00 87.81 291 GLN A CA 1
ATOM 2293 C C . GLN A 1 291 ? -4.741 22.478 7.767 1.00 87.81 291 GLN A C 1
ATOM 2295 O O . GLN A 1 291 ? -3.873 23.300 7.478 1.00 87.81 291 GLN A O 1
ATOM 2300 N N . ASP A 1 292 ? -5.200 22.296 9.007 1.00 89.06 292 ASP A N 1
ATOM 2301 C CA . ASP A 1 292 ? -4.741 23.094 10.149 1.00 89.06 292 ASP A CA 1
ATOM 2302 C C . ASP A 1 292 ? -3.249 22.864 10.416 1.00 89.06 292 ASP A C 1
ATOM 2304 O O . ASP A 1 292 ? -2.474 23.813 10.455 1.00 89.06 292 ASP A O 1
ATOM 2308 N N . LEU A 1 293 ? -2.795 21.609 10.495 1.00 89.81 293 LEU A N 1
ATOM 2309 C CA . LEU A 1 293 ? -1.400 21.287 10.829 1.00 89.81 293 LEU A CA 1
ATOM 2310 C C . LEU A 1 293 ? -0.372 21.779 9.797 1.00 89.81 293 LEU A C 1
ATOM 2312 O O . LEU A 1 293 ? 0.808 21.867 10.117 1.00 89.81 293 LEU A O 1
ATOM 2316 N N . LYS A 1 294 ? -0.788 22.148 8.579 1.00 85.62 294 LYS A N 1
ATOM 2317 C CA . LYS A 1 294 ? 0.101 22.805 7.603 1.00 85.62 294 LYS A CA 1
ATOM 2318 C C . LYS A 1 294 ? 0.452 24.248 7.972 1.00 85.62 294 LYS A C 1
ATOM 2320 O O . LYS A 1 294 ? 1.402 24.784 7.412 1.00 85.62 294 LYS A O 1
ATOM 2325 N N . LYS A 1 295 ? -0.338 24.884 8.837 1.00 81.44 295 LYS A N 1
ATOM 2326 C CA . LYS A 1 295 ? -0.231 26.309 9.185 1.00 81.44 295 LYS A CA 1
ATOM 2327 C C . LYS A 1 295 ? 0.241 26.542 10.621 1.00 81.44 295 LYS A C 1
ATOM 2329 O O . LYS A 1 295 ? 0.497 27.682 10.988 1.00 81.44 295 LYS A O 1
ATOM 2334 N N . GLU A 1 296 ? 0.324 25.489 11.426 1.00 79.81 296 GLU A N 1
ATOM 2335 C CA . GLU A 1 296 ? 0.439 25.589 12.880 1.00 79.81 296 GLU A CA 1
ATOM 2336 C C . GLU A 1 296 ? 1.815 25.153 13.391 1.00 79.81 296 GLU A C 1
ATOM 2338 O O . GLU A 1 296 ? 2.535 24.376 12.759 1.00 79.81 296 GLU A O 1
ATOM 2343 N N . GLY A 1 297 ? 2.171 25.635 14.583 1.00 83.19 297 GLY A N 1
ATOM 2344 C CA . GLY A 1 297 ? 3.403 25.247 15.266 1.00 83.19 297 GLY A CA 1
ATOM 2345 C C . GLY A 1 297 ? 3.322 23.819 15.805 1.00 83.19 297 GLY A C 1
ATOM 2346 O O . GLY A 1 297 ? 2.654 23.568 16.814 1.00 83.19 297 GLY A O 1
ATOM 2347 N N . ILE A 1 298 ? 4.023 22.891 15.152 1.00 92.75 298 ILE A N 1
ATOM 2348 C CA . ILE A 1 298 ? 4.146 21.487 15.570 1.00 92.75 298 ILE A CA 1
ATOM 2349 C C . ILE A 1 298 ? 5.363 21.311 16.490 1.00 92.75 298 ILE A C 1
ATOM 2351 O O . ILE A 1 298 ? 6.419 21.912 16.282 1.00 92.75 298 ILE A O 1
ATOM 2355 N N . TYR A 1 299 ? 5.211 20.461 17.502 1.00 93.31 299 TYR A N 1
ATOM 2356 C CA . TYR A 1 299 ? 6.239 20.068 18.462 1.00 93.31 299 TYR A CA 1
ATOM 2357 C C . TYR A 1 299 ? 6.363 18.542 18.439 1.00 93.31 299 TYR A C 1
ATOM 2359 O O . TYR A 1 299 ? 5.394 17.835 18.718 1.00 93.31 299 TYR A O 1
ATOM 2367 N N . GLY A 1 300 ? 7.553 18.031 18.119 1.00 94.44 300 GLY A N 1
ATOM 2368 C CA . GLY A 1 300 ? 7.775 16.605 17.879 1.00 94.44 300 GLY A CA 1
ATOM 2369 C C . GLY A 1 300 ? 7.258 16.157 16.512 1.00 94.44 300 GLY A C 1
ATOM 2370 O O . GLY A 1 300 ? 7.485 16.828 15.505 1.00 94.44 300 GLY A O 1
ATOM 2371 N N . GLU A 1 301 ? 6.562 15.022 16.471 1.00 95.31 301 GLU A N 1
ATOM 2372 C CA . GLU A 1 301 ? 5.997 14.459 15.241 1.00 95.31 301 GLU A CA 1
ATOM 2373 C C . GLU A 1 301 ? 4.495 14.218 15.406 1.00 95.31 301 GLU A C 1
ATOM 2375 O O . GLU A 1 301 ? 4.047 13.736 16.447 1.00 95.31 301 GLU A O 1
ATOM 2380 N N . ILE A 1 302 ? 3.707 14.498 14.366 1.00 97.00 302 ILE A N 1
ATOM 2381 C CA . ILE A 1 302 ? 2.290 14.129 14.312 1.00 97.00 302 ILE A CA 1
ATOM 2382 C C . ILE A 1 302 ? 2.039 13.231 13.108 1.00 97.00 302 ILE A C 1
ATOM 2384 O O . ILE A 1 302 ? 2.355 13.590 11.974 1.00 97.00 302 ILE A O 1
ATOM 2388 N N . PHE A 1 303 ? 1.408 12.086 13.350 1.00 95.75 303 PHE A N 1
ATOM 2389 C CA . PHE A 1 303 ? 0.879 11.212 12.312 1.00 95.75 303 PHE A CA 1
ATOM 2390 C C . PHE A 1 303 ? -0.644 11.333 12.243 1.00 95.75 303 PHE A C 1
ATOM 2392 O O . PHE A 1 303 ? -1.326 11.135 13.247 1.00 95.75 303 PHE A O 1
ATOM 2399 N N . LEU A 1 304 ? -1.195 11.613 11.060 1.00 96.19 304 LEU A N 1
ATOM 2400 C CA . LEU A 1 304 ? -2.637 11.509 10.809 1.00 96.19 304 LEU A CA 1
ATOM 2401 C C . LEU A 1 304 ? -2.915 10.273 9.959 1.00 96.19 304 LEU A C 1
ATOM 2403 O O . LEU A 1 304 ? -2.517 10.218 8.800 1.00 96.19 304 LEU A O 1
ATOM 2407 N N . ILE A 1 305 ? -3.605 9.279 10.511 1.00 95.25 305 ILE A N 1
ATOM 2408 C CA . ILE A 1 305 ? -3.848 7.993 9.860 1.00 95.25 305 ILE A CA 1
ATOM 2409 C C . ILE A 1 305 ? -5.318 7.869 9.455 1.00 95.25 305 ILE A C 1
ATOM 2411 O O . ILE A 1 305 ? -6.216 7.824 10.290 1.00 95.25 305 ILE A O 1
ATOM 2415 N N . PHE A 1 306 ? -5.566 7.704 8.159 1.00 93.31 306 PHE A N 1
ATOM 2416 C CA . PHE A 1 306 ? -6.826 7.189 7.635 1.00 93.31 306 PHE A CA 1
ATOM 2417 C C . PHE A 1 306 ? -6.784 5.652 7.638 1.00 93.31 306 PHE A C 1
ATOM 2419 O O . PHE A 1 306 ? -6.071 5.028 6.849 1.00 93.31 306 PHE A O 1
ATOM 2426 N N . GLY A 1 307 ? -7.517 5.036 8.562 1.00 94.31 307 GLY A N 1
ATOM 2427 C CA . GLY A 1 307 ? -7.337 3.648 8.980 1.00 94.31 307 GLY A CA 1
ATOM 2428 C C . GLY A 1 307 ? -7.601 2.589 7.903 1.00 94.31 307 GLY A C 1
ATOM 2429 O O . GLY A 1 307 ? -6.636 1.976 7.439 1.00 94.31 307 GLY A O 1
ATOM 2430 N N . ASN A 1 308 ? -8.858 2.389 7.470 1.00 93.94 308 ASN A N 1
ATOM 2431 C CA . ASN A 1 308 ? -9.244 1.400 6.441 1.00 93.94 308 ASN A CA 1
ATOM 2432 C C . ASN A 1 308 ? -9.919 2.032 5.202 1.00 93.94 308 ASN A C 1
ATOM 2434 O O . ASN A 1 308 ? -11.144 2.032 5.048 1.00 93.94 308 ASN A O 1
ATOM 2438 N N . PRO A 1 309 ? -9.124 2.539 4.250 1.00 86.75 309 PRO A N 1
ATOM 2439 C CA . PRO A 1 309 ? -9.641 3.271 3.099 1.00 86.75 309 PRO A CA 1
ATOM 2440 C C . PRO A 1 309 ? -10.317 2.411 2.039 1.00 86.75 309 PRO A C 1
ATOM 2442 O O . PRO A 1 309 ? -11.147 2.914 1.282 1.00 86.75 309 PRO A O 1
ATOM 2445 N N . LYS A 1 310 ? -9.941 1.129 1.931 1.00 80.81 310 LYS A N 1
ATOM 2446 C CA . LYS A 1 310 ? -10.584 0.218 0.979 1.00 80.81 310 LYS A CA 1
ATOM 2447 C C . LYS A 1 310 ? -12.008 -0.092 1.440 1.00 80.81 310 LYS A C 1
ATOM 2449 O O . LYS A 1 310 ? -12.921 0.025 0.626 1.00 80.81 310 LYS A O 1
ATOM 2454 N N . ALA A 1 311 ? -12.197 -0.382 2.730 1.00 88.31 311 ALA A N 1
ATOM 2455 C CA . ALA A 1 311 ? -13.525 -0.549 3.316 1.00 88.31 311 ALA A CA 1
ATOM 2456 C C . ALA A 1 311 ? -14.337 0.757 3.262 1.00 88.31 311 ALA A C 1
ATOM 2458 O O . ALA A 1 311 ? -15.488 0.734 2.833 1.00 88.31 311 ALA A O 1
ATOM 2459 N N . TYR A 1 312 ? -13.712 1.910 3.552 1.00 89.94 312 TYR A N 1
ATOM 2460 C CA . TYR A 1 312 ? -14.350 3.231 3.427 1.00 89.94 312 TYR A CA 1
ATOM 2461 C C . TYR A 1 312 ? -14.944 3.465 2.032 1.00 89.94 312 TYR A C 1
ATOM 2463 O O . TYR A 1 312 ? -16.097 3.871 1.912 1.00 89.94 312 TYR A O 1
ATOM 2471 N N . LYS A 1 313 ? -14.179 3.188 0.963 1.00 82.44 313 LYS A N 1
ATOM 2472 C CA . LYS A 1 313 ? -14.636 3.380 -0.428 1.00 82.44 313 LYS A CA 1
ATOM 2473 C C . LYS A 1 313 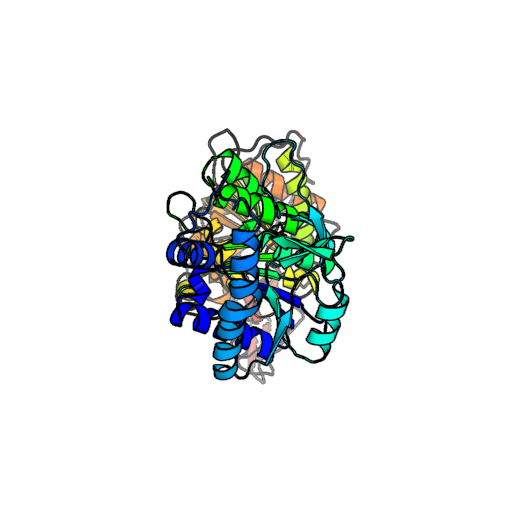? -15.864 2.541 -0.778 1.00 82.44 313 LYS A C 1
ATOM 2475 O O . LYS A 1 313 ? -16.632 2.943 -1.642 1.00 82.44 313 LYS A O 1
ATOM 2480 N N . GLN A 1 314 ? -16.028 1.395 -0.125 1.00 87.00 314 GLN A N 1
ATOM 2481 C CA . GLN A 1 314 ? -17.165 0.493 -0.316 1.00 87.00 314 GLN A CA 1
ATOM 2482 C C . GLN A 1 314 ? -18.265 0.711 0.734 1.00 87.00 314 GLN A C 1
ATOM 2484 O O . GLN A 1 314 ? -19.264 0.003 0.722 1.00 87.00 314 GLN A O 1
ATOM 2489 N N . ASN A 1 315 ? -18.094 1.681 1.642 1.00 88.44 315 ASN A N 1
ATOM 2490 C CA . ASN A 1 315 ? -18.979 1.926 2.780 1.00 88.44 315 ASN A CA 1
ATOM 2491 C C . ASN A 1 315 ? -19.186 0.679 3.672 1.00 88.44 315 ASN A C 1
ATOM 2493 O O . ASN A 1 315 ? -20.256 0.483 4.247 1.00 88.44 315 ASN A O 1
ATOM 2497 N N . LEU A 1 316 ? -18.150 -0.155 3.792 1.00 88.94 316 LEU A N 1
ATOM 2498 C CA . LEU A 1 316 ? -18.124 -1.364 4.619 1.00 88.94 316 LEU A CA 1
ATOM 2499 C C . LEU A 1 316 ? -17.355 -1.123 5.923 1.00 88.94 316 LEU A C 1
ATOM 2501 O O . LEU A 1 316 ? -16.493 -0.246 5.977 1.00 88.94 316 LEU A O 1
ATOM 2505 N N . ARG A 1 317 ? -17.644 -1.933 6.955 1.00 89.00 317 ARG A N 1
ATOM 2506 C CA . ARG A 1 317 ? -16.889 -1.957 8.226 1.00 89.00 317 ARG A CA 1
ATOM 2507 C C . ARG A 1 317 ? -15.498 -2.607 8.074 1.00 89.00 317 ARG A C 1
ATOM 2509 O O . ARG A 1 317 ? -14.552 -2.307 8.793 1.00 89.00 317 ARG A O 1
ATOM 2516 N N . PHE A 1 318 ? -15.388 -3.554 7.158 1.00 92.31 318 PHE A N 1
ATOM 2517 C CA . PHE A 1 318 ? -14.144 -4.167 6.703 1.00 92.31 318 PHE A CA 1
ATOM 2518 C C . PHE A 1 318 ? -14.448 -4.979 5.441 1.00 92.31 318 PHE A C 1
ATOM 2520 O O . PHE A 1 318 ? -15.612 -5.231 5.131 1.00 92.31 318 PHE A O 1
ATOM 2527 N N . ILE A 1 319 ? -13.411 -5.358 4.699 1.00 81.69 319 ILE A N 1
ATOM 2528 C CA . ILE A 1 319 ? -13.509 -6.213 3.513 1.00 81.69 319 ILE A CA 1
ATOM 2529 C C . ILE A 1 319 ? -13.259 -7.667 3.900 1.00 81.69 319 ILE A C 1
ATOM 2531 O O . ILE A 1 319 ? -14.073 -8.526 3.579 1.00 81.69 319 ILE A O 1
ATOM 2535 N N . ASN A 1 320 ? -12.127 -7.951 4.553 1.00 88.25 320 ASN A N 1
ATOM 2536 C CA . ASN A 1 320 ? -11.735 -9.326 4.870 1.00 88.25 320 ASN A CA 1
ATOM 2537 C C . ASN A 1 320 ? -11.886 -9.653 6.358 1.00 88.25 320 ASN A C 1
ATOM 2539 O O . ASN A 1 320 ? -12.439 -10.693 6.699 1.00 88.25 320 ASN A O 1
ATOM 2543 N N . GLU A 1 321 ? -11.400 -8.782 7.237 1.00 91.81 321 GLU A N 1
ATOM 2544 C CA . GLU A 1 321 ? -11.478 -8.959 8.688 1.00 91.81 321 GLU A CA 1
ATOM 2545 C C . GLU A 1 321 ? -11.391 -7.612 9.405 1.00 91.81 321 GLU A C 1
ATOM 2547 O O . GLU A 1 321 ? -10.984 -6.612 8.814 1.00 91.81 321 GLU A O 1
ATOM 2552 N N . ASP A 1 322 ? -11.778 -7.571 10.677 1.00 92.31 322 ASP A N 1
ATOM 2553 C CA . ASP A 1 322 ? -11.761 -6.336 11.455 1.00 92.31 322 ASP A CA 1
ATOM 2554 C C . ASP A 1 322 ? -10.318 -5.856 11.699 1.00 92.31 322 ASP A C 1
ATOM 2556 O O . ASP A 1 322 ? -9.568 -6.442 12.484 1.00 92.31 322 ASP A O 1
ATOM 2560 N N . LEU A 1 323 ? -9.937 -4.758 11.035 1.00 94.69 323 LEU A N 1
ATOM 2561 C CA . LEU A 1 323 ? -8.608 -4.157 11.149 1.00 94.69 323 LEU A CA 1
ATOM 2562 C C . LEU A 1 323 ? -8.253 -3.810 12.602 1.00 94.69 323 LEU A C 1
ATOM 2564 O O . LEU A 1 323 ? -7.107 -3.999 13.005 1.00 94.69 323 LEU A O 1
ATOM 2568 N N . ASN A 1 324 ? -9.219 -3.358 13.408 1.00 94.12 324 ASN A N 1
ATOM 2569 C CA . ASN A 1 324 ? -8.986 -2.973 14.802 1.00 94.12 324 ASN A CA 1
ATOM 2570 C C . ASN A 1 324 ? -8.918 -4.180 15.763 1.00 94.12 324 ASN A C 1
ATOM 2572 O O . ASN A 1 324 ? -8.992 -4.025 16.982 1.00 94.12 324 ASN A O 1
ATOM 2576 N N . ARG A 1 325 ? -8.814 -5.399 15.222 1.00 93.44 325 ARG A N 1
ATOM 2577 C CA . ARG A 1 325 ? -8.576 -6.641 15.976 1.00 93.44 325 ARG A CA 1
ATOM 2578 C C . ARG A 1 325 ? -7.250 -7.308 15.618 1.00 93.44 325 ARG A C 1
ATOM 2580 O O . ARG A 1 325 ? -6.960 -8.395 16.109 1.00 93.44 325 ARG A O 1
ATOM 2587 N N . LEU A 1 326 ? -6.441 -6.657 14.782 1.00 93.56 326 LEU A N 1
ATOM 2588 C CA . LEU A 1 326 ? -5.161 -7.175 14.299 1.00 93.56 326 LEU A CA 1
ATOM 2589 C C . LEU A 1 326 ? -3.942 -6.658 15.073 1.00 93.56 326 LEU A C 1
ATOM 2591 O O . LEU A 1 326 ? -2.818 -7.053 14.762 1.00 93.56 326 LEU A O 1
ATOM 2595 N N . PHE A 1 327 ? -4.130 -5.768 16.048 1.00 94.31 327 PHE A N 1
ATOM 2596 C CA . PHE A 1 327 ? -3.038 -5.072 16.722 1.00 94.31 327 PHE A CA 1
ATOM 2597 C C . PHE A 1 327 ? -2.589 -5.817 17.982 1.00 94.31 327 PHE A C 1
ATOM 2599 O O . PHE A 1 327 ? -2.888 -5.429 19.105 1.00 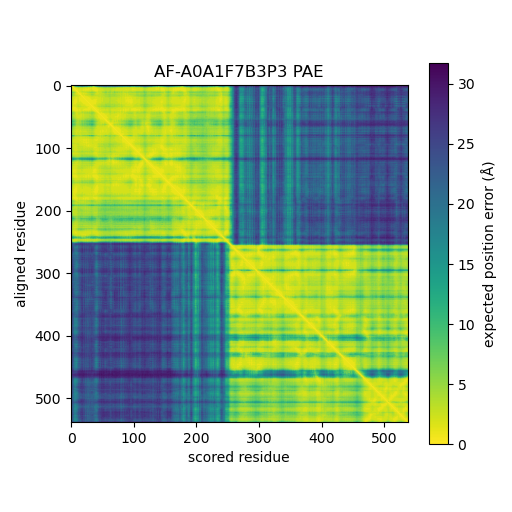94.31 327 PHE A O 1
ATOM 2606 N N . ASP A 1 328 ? -1.842 -6.900 17.775 1.00 91.44 328 ASP A N 1
ATOM 2607 C CA . ASP A 1 328 ? -1.259 -7.716 18.842 1.00 91.44 328 ASP A CA 1
ATOM 2608 C C . ASP A 1 328 ? 0.105 -8.296 18.418 1.00 91.44 328 ASP A C 1
ATOM 2610 O O . ASP A 1 328 ? 0.352 -8.556 17.235 1.00 91.44 328 ASP A O 1
ATOM 2614 N N . LYS A 1 329 ? 1.013 -8.500 19.383 1.00 88.12 329 LYS A N 1
ATOM 2615 C CA . LYS A 1 329 ? 2.383 -8.978 19.118 1.00 88.12 329 LYS A CA 1
ATOM 2616 C C . LYS A 1 329 ? 2.394 -10.389 18.515 1.00 88.12 329 LYS A C 1
ATOM 2618 O O . LYS A 1 329 ? 3.130 -10.622 17.553 1.00 88.12 329 LYS A O 1
ATOM 2623 N N . GLU A 1 330 ? 1.558 -11.299 19.013 1.00 89.50 330 GLU A N 1
ATOM 2624 C CA . GLU A 1 330 ? 1.469 -12.673 18.503 1.00 89.50 330 GLU A CA 1
ATOM 2625 C C . GLU A 1 330 ? 0.784 -12.723 17.136 1.00 89.50 330 GLU A C 1
ATOM 2627 O O . GLU A 1 330 ? 1.221 -13.463 16.247 1.00 89.50 330 GLU A O 1
ATOM 2632 N N . ILE A 1 331 ? -0.244 -11.894 16.918 1.00 90.00 331 ILE A N 1
ATOM 2633 C CA . ILE A 1 331 ? -0.853 -11.737 15.589 1.00 90.00 331 ILE A CA 1
ATOM 2634 C C . ILE A 1 331 ? 0.206 -11.274 14.584 1.00 90.00 331 ILE A C 1
ATOM 2636 O O . ILE A 1 331 ? 0.369 -11.905 13.538 1.00 90.00 331 ILE A O 1
ATOM 2640 N N . PHE A 1 332 ? 0.990 -10.239 14.898 1.00 88.88 332 PHE A N 1
ATOM 2641 C CA . PHE A 1 332 ? 2.029 -9.752 13.988 1.00 88.88 332 PHE A CA 1
ATOM 2642 C C . PHE A 1 332 ? 3.125 -10.781 13.709 1.00 88.88 332 PHE A C 1
ATOM 2644 O O . PHE A 1 332 ? 3.561 -10.894 12.559 1.00 88.88 332 PHE A O 1
ATOM 2651 N N . LYS A 1 333 ? 3.525 -11.576 14.709 1.00 86.44 333 LYS A N 1
ATOM 2652 C CA . LYS A 1 333 ? 4.449 -12.701 14.513 1.00 86.44 333 LYS A CA 1
ATOM 2653 C C . LYS A 1 333 ? 3.877 -13.702 13.509 1.00 86.44 333 LYS A C 1
ATOM 2655 O O . LYS A 1 333 ? 4.542 -14.016 12.526 1.00 86.44 333 LYS A O 1
ATOM 2660 N N . LYS A 1 334 ? 2.615 -14.115 13.663 1.00 83.56 334 LYS A N 1
ATOM 2661 C CA . LYS A 1 334 ? 1.945 -15.013 12.704 1.00 83.56 334 LYS A CA 1
ATOM 2662 C C . LYS A 1 334 ? 1.830 -14.407 11.304 1.00 83.56 334 LYS A C 1
ATOM 2664 O O . LYS A 1 334 ? 2.057 -15.107 10.322 1.00 83.56 334 LYS A O 1
ATOM 2669 N N . LEU A 1 335 ? 1.508 -13.116 11.192 1.00 78.06 335 LEU A N 1
ATOM 2670 C CA . LEU A 1 335 ? 1.412 -12.434 9.896 1.00 78.06 335 LEU A CA 1
ATOM 2671 C C . LEU A 1 335 ? 2.764 -12.348 9.177 1.00 78.06 335 LEU A C 1
ATOM 2673 O O . LEU A 1 335 ? 2.796 -12.492 7.960 1.00 78.06 335 LEU A O 1
ATOM 2677 N N . SER A 1 336 ? 3.877 -12.176 9.898 1.00 71.00 336 SER A N 1
ATOM 2678 C CA . SER A 1 336 ? 5.214 -12.142 9.280 1.00 71.00 336 SER A CA 1
ATOM 2679 C C . SER A 1 336 ? 5.637 -13.453 8.605 1.00 71.00 336 SER A C 1
ATOM 2681 O O . SER A 1 336 ? 6.492 -13.424 7.725 1.00 71.00 336 SER A O 1
ATOM 2683 N N . LEU A 1 337 ? 5.016 -14.579 8.973 1.00 70.19 337 LEU A N 1
ATOM 2684 C CA . LEU A 1 337 ? 5.278 -15.897 8.386 1.00 70.19 337 LEU A CA 1
ATOM 2685 C C . LEU A 1 337 ? 4.415 -16.185 7.147 1.00 70.19 337 LEU A C 1
ATOM 2687 O O . LEU A 1 337 ? 4.663 -17.154 6.431 1.00 70.19 337 LEU A O 1
ATOM 2691 N N . LYS A 1 338 ? 3.383 -15.375 6.879 1.00 60.94 338 LYS A N 1
ATOM 2692 C CA . LYS A 1 338 ? 2.487 -15.588 5.736 1.00 60.94 338 LYS A CA 1
ATOM 2693 C C . LYS A 1 338 ? 3.111 -15.083 4.435 1.00 60.94 338 LYS A C 1
ATOM 2695 O O . LYS A 1 338 ? 3.607 -13.964 4.359 1.00 60.94 338 LYS A O 1
ATOM 2700 N N . VAL A 1 339 ? 2.973 -15.882 3.374 1.00 47.22 339 VAL A N 1
ATOM 2701 C CA . VAL A 1 339 ? 3.409 -15.523 2.011 1.00 47.22 339 VAL A CA 1
ATOM 2702 C C . VAL A 1 339 ? 2.466 -14.504 1.360 1.00 47.22 339 VAL A C 1
ATOM 2704 O O . VAL A 1 339 ? 2.912 -13.627 0.624 1.00 47.22 339 VAL A O 1
ATOM 2707 N N . ILE A 1 340 ? 1.161 -14.607 1.630 1.00 54.16 340 ILE A N 1
ATOM 2708 C CA . ILE A 1 340 ? 0.127 -13.714 1.096 1.00 54.16 340 ILE A CA 1
ATOM 2709 C C . ILE A 1 340 ? -0.679 -13.155 2.264 1.00 54.16 340 ILE A C 1
ATOM 2711 O O . ILE A 1 340 ? -1.158 -13.899 3.120 1.00 54.16 340 ILE A O 1
ATOM 2715 N N . LEU A 1 341 ? -0.830 -11.834 2.279 1.00 63.00 341 LEU A N 1
ATOM 2716 C CA . LEU A 1 341 ? -1.592 -11.092 3.275 1.00 63.00 341 LEU A CA 1
ATOM 2717 C C . LEU A 1 341 ? -2.800 -10.439 2.605 1.00 63.00 341 LEU A C 1
ATOM 2719 O O . LEU A 1 341 ? -2.697 -9.949 1.477 1.00 63.00 341 LEU A O 1
ATOM 2723 N N . ASN A 1 342 ? -3.935 -10.416 3.301 1.00 76.31 342 ASN A N 1
ATOM 2724 C CA . ASN A 1 342 ? -5.107 -9.680 2.828 1.00 76.31 342 ASN A CA 1
ATOM 2725 C C . ASN A 1 342 ? -4.953 -8.163 3.064 1.00 76.31 342 ASN A C 1
ATOM 2727 O O . ASN A 1 342 ? -3.928 -7.675 3.553 1.00 76.31 342 ASN A O 1
ATOM 2731 N N . ASN A 1 343 ? -5.985 -7.404 2.691 1.00 75.25 343 ASN A N 1
ATOM 2732 C CA . ASN A 1 343 ? -5.959 -5.947 2.740 1.00 75.25 343 ASN A CA 1
ATOM 2733 C C . ASN A 1 343 ? -5.738 -5.404 4.158 1.00 75.25 343 ASN A C 1
ATOM 2735 O O . ASN A 1 343 ? -4.857 -4.565 4.357 1.00 75.25 343 ASN A O 1
ATOM 2739 N N . GLU A 1 344 ? -6.518 -5.871 5.129 1.00 88.25 344 GLU A N 1
ATOM 2740 C CA . GLU A 1 344 ? -6.440 -5.415 6.514 1.00 88.25 344 GLU A CA 1
ATOM 2741 C C . GLU A 1 344 ? -5.157 -5.877 7.204 1.00 88.25 344 GLU A C 1
ATOM 2743 O O . GLU A 1 344 ? -4.530 -5.083 7.897 1.00 88.25 344 GLU A O 1
ATOM 2748 N N . GLN A 1 345 ? -4.675 -7.090 6.938 1.00 86.50 345 GLN A N 1
ATOM 2749 C CA . GLN A 1 345 ? -3.398 -7.577 7.471 1.00 86.50 345 GLN A CA 1
ATOM 2750 C C . GLN A 1 345 ? -2.214 -6.720 7.011 1.00 86.50 345 GLN A C 1
ATOM 2752 O O . GLN A 1 345 ? -1.379 -6.317 7.825 1.00 86.50 345 GLN A O 1
ATOM 2757 N N . LEU A 1 346 ? -2.154 -6.384 5.717 1.00 77.88 346 LEU A N 1
ATOM 2758 C CA . LEU A 1 346 ? -1.142 -5.460 5.196 1.00 77.88 346 LEU A CA 1
ATOM 2759 C C . LEU A 1 346 ? -1.262 -4.084 5.852 1.00 77.88 346 LEU A C 1
ATOM 2761 O O . LEU A 1 346 ? -0.251 -3.478 6.218 1.00 77.88 346 LEU A O 1
ATOM 2765 N N . ARG A 1 347 ? -2.494 -3.593 6.019 1.00 86.81 347 ARG A N 1
ATOM 2766 C CA . ARG A 1 347 ? -2.747 -2.280 6.608 1.00 86.81 347 ARG A CA 1
ATOM 2767 C C . ARG A 1 347 ? -2.355 -2.222 8.085 1.00 86.81 347 ARG A C 1
ATOM 2769 O O . ARG A 1 347 ? -1.733 -1.244 8.497 1.00 86.81 347 ARG A O 1
ATOM 2776 N N . ALA A 1 348 ? -2.632 -3.274 8.851 1.00 91.69 348 ALA A N 1
ATOM 2777 C CA . ALA A 1 348 ? -2.236 -3.396 10.249 1.00 91.69 348 ALA A CA 1
ATOM 2778 C C . ALA A 1 348 ? -0.711 -3.322 10.397 1.00 91.69 348 ALA A C 1
ATOM 2780 O O . ALA A 1 348 ? -0.210 -2.526 11.188 1.00 91.69 348 ALA A O 1
ATOM 2781 N N . LEU A 1 349 ? 0.044 -4.057 9.567 1.00 82.56 349 LEU A N 1
ATOM 2782 C CA . LEU A 1 349 ? 1.512 -4.014 9.575 1.00 82.56 349 LEU A CA 1
ATOM 2783 C C . LEU A 1 349 ? 2.077 -2.632 9.216 1.00 82.56 349 LEU A C 1
ATOM 2785 O O . LEU A 1 349 ? 3.125 -2.248 9.736 1.00 82.56 349 LEU A O 1
ATOM 2789 N N . GLN A 1 350 ? 1.413 -1.878 8.334 1.00 81.94 350 GLN A N 1
ATOM 2790 C CA . GLN A 1 350 ? 1.806 -0.502 8.012 1.00 81.94 350 GLN A CA 1
ATOM 2791 C C . GLN A 1 350 ? 1.604 0.432 9.208 1.00 81.94 350 GLN A C 1
ATOM 2793 O O . GLN A 1 350 ? 2.535 1.132 9.597 1.00 81.94 350 GLN A O 1
ATOM 2798 N N . ILE A 1 351 ? 0.407 0.415 9.801 1.00 91.94 351 ILE A N 1
ATOM 2799 C CA . ILE A 1 351 ? 0.049 1.272 10.938 1.00 91.94 351 ILE A CA 1
ATOM 2800 C C . ILE A 1 351 ? 0.916 0.924 12.158 1.00 91.94 351 ILE A C 1
ATOM 2802 O O . ILE A 1 351 ? 1.464 1.817 12.801 1.00 91.94 351 ILE A O 1
ATOM 2806 N N . ALA A 1 352 ? 1.143 -0.365 12.426 1.00 90.44 352 ALA A N 1
ATOM 2807 C CA . ALA A 1 352 ? 1.920 -0.837 13.571 1.00 90.44 352 ALA A CA 1
ATOM 2808 C C . ALA A 1 352 ? 3.352 -0.281 13.621 1.00 90.44 352 ALA A C 1
ATOM 2810 O O . ALA A 1 352 ? 3.874 -0.053 14.709 1.00 90.44 352 ALA A O 1
ATOM 2811 N N . LYS A 1 353 ? 3.992 -0.021 12.471 1.00 85.94 353 LYS A N 1
ATOM 2812 C CA . LYS A 1 353 ? 5.328 0.607 12.428 1.00 85.94 353 LYS A CA 1
ATOM 2813 C C . LYS A 1 353 ? 5.343 1.993 13.070 1.00 85.94 353 LYS A C 1
ATOM 2815 O O . LYS A 1 353 ? 6.343 2.370 13.668 1.00 85.94 353 LYS A O 1
ATOM 2820 N N . ILE A 1 354 ? 4.243 2.728 12.947 1.00 90.25 354 ILE A N 1
ATOM 2821 C CA . ILE A 1 354 ? 4.080 4.064 13.522 1.00 90.25 354 ILE A CA 1
ATOM 2822 C C . ILE A 1 354 ? 3.676 3.946 14.986 1.00 90.25 354 ILE A C 1
ATOM 2824 O O . ILE A 1 354 ? 4.287 4.586 15.841 1.00 90.25 354 ILE A O 1
ATOM 2828 N N . LEU A 1 355 ? 2.708 3.078 15.297 1.00 93.94 355 LEU A N 1
ATOM 2829 C CA . LEU A 1 355 ? 2.222 2.924 16.671 1.00 93.94 355 LEU A CA 1
ATOM 2830 C C . LEU A 1 355 ? 3.329 2.461 17.630 1.00 93.94 355 LEU A C 1
ATOM 2832 O O . LEU A 1 355 ? 3.378 2.926 18.760 1.00 93.94 355 LEU A O 1
ATOM 2836 N N . LYS A 1 356 ? 4.281 1.634 17.167 1.00 90.56 356 LYS A N 1
ATOM 2837 C CA . LYS A 1 356 ? 5.449 1.200 17.962 1.00 90.56 356 LYS A CA 1
ATOM 2838 C C . LYS A 1 356 ? 6.327 2.347 18.473 1.00 90.56 356 LYS A C 1
ATOM 2840 O O . LYS A 1 356 ? 6.978 2.181 19.497 1.00 90.56 356 LYS A O 1
ATOM 2845 N N . LYS A 1 357 ? 6.371 3.475 17.758 1.00 91.94 357 LYS A N 1
ATOM 2846 C CA . LYS A 1 357 ? 7.138 4.670 18.144 1.00 91.94 357 LYS A CA 1
ATOM 2847 C C . LYS A 1 357 ? 6.260 5.811 18.669 1.00 91.94 357 LYS A C 1
ATOM 2849 O O . LYS A 1 357 ? 6.774 6.883 18.944 1.00 91.94 357 LYS A O 1
ATOM 2854 N N . THR A 1 358 ? 4.948 5.607 18.761 1.00 96.38 358 THR A N 1
ATOM 2855 C CA . THR A 1 358 ? 3.992 6.643 19.168 1.00 96.38 358 THR A CA 1
ATOM 2856 C C . THR A 1 358 ? 3.955 6.776 20.689 1.00 96.38 358 THR A C 1
ATOM 2858 O O . THR A 1 358 ? 3.782 5.785 21.390 1.00 96.38 358 THR A O 1
ATOM 2861 N N . ASP A 1 359 ? 4.054 8.003 21.198 1.00 97.25 359 ASP A N 1
ATOM 2862 C CA . ASP A 1 359 ? 3.906 8.334 22.617 1.00 97.25 359 ASP A CA 1
ATOM 2863 C C . ASP A 1 359 ? 2.443 8.464 23.039 1.00 97.25 359 ASP A C 1
ATOM 2865 O O . ASP A 1 359 ? 2.045 7.957 24.092 1.00 97.25 359 ASP A O 1
ATOM 2869 N N . TYR A 1 360 ? 1.652 9.152 22.211 1.00 97.62 360 TYR A N 1
ATOM 2870 C CA . TYR A 1 360 ? 0.237 9.415 22.446 1.00 97.62 360 TYR A CA 1
ATOM 2871 C C . TYR A 1 360 ? -0.577 9.056 21.209 1.00 97.62 360 TYR A C 1
ATOM 2873 O O . TYR A 1 360 ? -0.273 9.518 20.112 1.00 97.62 360 TYR A O 1
ATOM 2881 N N . CYS A 1 361 ? -1.640 8.277 21.373 1.00 97.25 361 CYS A N 1
ATOM 2882 C CA . CYS A 1 361 ? -2.563 7.973 20.289 1.00 97.25 361 CYS A CA 1
ATOM 2883 C C . CYS A 1 361 ? -3.992 8.294 20.673 1.00 97.25 361 CYS A C 1
ATOM 2885 O O . CYS A 1 361 ? -4.437 7.974 21.774 1.00 97.25 361 CYS A O 1
ATOM 2887 N N . LEU A 1 362 ? -4.705 8.895 19.729 1.00 97.25 362 LEU A N 1
ATOM 2888 C CA . LEU A 1 362 ? -6.141 9.063 19.797 1.00 97.25 362 LEU A CA 1
ATOM 2889 C C . LEU A 1 362 ? -6.774 8.373 18.593 1.00 97.25 362 LEU A C 1
ATOM 2891 O O . LEU A 1 362 ? -6.599 8.820 17.458 1.00 97.25 362 LEU A O 1
ATOM 2895 N N . ASP A 1 363 ? -7.500 7.291 18.849 1.00 96.38 363 ASP A N 1
ATOM 2896 C CA . ASP A 1 363 ? -8.285 6.602 17.831 1.00 96.38 363 ASP A CA 1
ATOM 2897 C C . ASP A 1 363 ? -9.737 7.093 17.858 1.00 96.38 363 ASP A C 1
ATOM 2899 O O . ASP A 1 363 ? -10.387 7.127 18.904 1.00 96.38 363 ASP A O 1
ATOM 2903 N N . ILE A 1 364 ? -10.234 7.529 16.705 1.00 95.44 364 ILE A N 1
ATOM 2904 C CA . ILE A 1 364 ? -11.547 8.149 16.551 1.00 95.44 364 ILE A CA 1
ATOM 2905 C C . ILE A 1 364 ? -12.517 7.110 16.013 1.00 95.44 364 ILE A C 1
ATOM 2907 O O . ILE A 1 364 ? -12.463 6.734 14.837 1.00 95.44 364 ILE A O 1
ATOM 2911 N N . HIS A 1 365 ? -13.452 6.723 16.875 1.00 93.31 365 HIS A N 1
ATOM 2912 C CA . HIS A 1 365 ? -14.470 5.724 16.589 1.00 93.31 365 HIS A CA 1
ATOM 2913 C C . HIS A 1 365 ? -15.858 6.339 16.547 1.00 93.31 365 HIS A C 1
ATOM 2915 O O . HIS A 1 365 ? -16.123 7.436 17.057 1.00 93.31 365 HIS A O 1
ATOM 2921 N N . SER A 1 366 ? -16.763 5.618 15.899 1.00 89.62 366 SER A N 1
ATOM 2922 C CA . SER A 1 366 ? -18.183 5.931 15.956 1.00 89.62 366 SER A CA 1
ATOM 2923 C C . SER A 1 366 ? -19.013 4.656 15.979 1.00 89.62 366 SER A C 1
ATOM 2925 O O . SER A 1 366 ? -18.767 3.690 15.255 1.00 89.62 366 SER A O 1
ATOM 2927 N N . THR A 1 367 ? -20.044 4.671 16.808 1.00 84.44 367 THR A N 1
ATOM 2928 C CA . THR A 1 367 ? -20.917 3.531 17.056 1.00 84.44 367 THR A CA 1
ATOM 2929 C C . THR A 1 367 ? -21.952 3.345 15.941 1.00 84.44 367 THR A C 1
ATOM 2931 O O . THR A 1 367 ? -22.376 4.280 15.252 1.00 84.44 367 THR A O 1
ATOM 2934 N N . LEU A 1 368 ? -22.389 2.095 15.754 1.00 81.31 368 LEU A N 1
ATOM 2935 C CA . LEU A 1 368 ? -23.431 1.724 14.786 1.00 81.31 368 LEU A CA 1
ATOM 2936 C C . LEU A 1 368 ? -24.859 2.002 15.278 1.00 81.31 368 LEU A C 1
ATOM 2938 O O . LEU A 1 368 ? -25.787 1.972 14.473 1.00 81.31 368 LEU A O 1
ATOM 2942 N N . LYS A 1 369 ? -25.040 2.248 16.578 1.00 80.19 369 LYS A N 1
ATOM 2943 C CA . LYS A 1 369 ? -26.309 2.664 17.188 1.00 80.19 369 LYS A CA 1
ATOM 2944 C C . LYS A 1 369 ? -26.183 4.111 17.681 1.00 80.19 369 LYS A C 1
ATOM 2946 O O . LYS A 1 369 ? -25.067 4.541 17.946 1.00 80.19 369 LYS A O 1
ATOM 2951 N N . PRO A 1 370 ? -27.286 4.852 17.846 1.00 82.81 370 PRO A N 1
ATOM 2952 C CA . PRO A 1 370 ? -27.277 6.085 18.623 1.00 82.81 370 PRO A CA 1
ATOM 2953 C C . PRO A 1 370 ? -26.617 5.877 19.992 1.00 82.81 370 PRO A C 1
ATOM 2955 O O . PRO A 1 370 ? -26.971 4.958 20.727 1.00 82.81 370 PRO A O 1
ATOM 2958 N N . SER A 1 371 ? -25.626 6.705 20.310 1.00 85.12 371 SER A N 1
ATOM 2959 C CA . SER A 1 371 ? -24.892 6.661 21.573 1.00 85.12 371 SER A CA 1
ATOM 2960 C C . SER A 1 371 ? -24.425 8.061 21.928 1.00 85.12 371 SER A C 1
ATOM 2962 O O . SER A 1 371 ? -24.050 8.836 21.049 1.00 85.12 371 SER A O 1
ATOM 2964 N N . LYS A 1 372 ? -24.379 8.356 23.228 1.00 86.38 372 LYS A N 1
ATOM 2965 C CA . LYS A 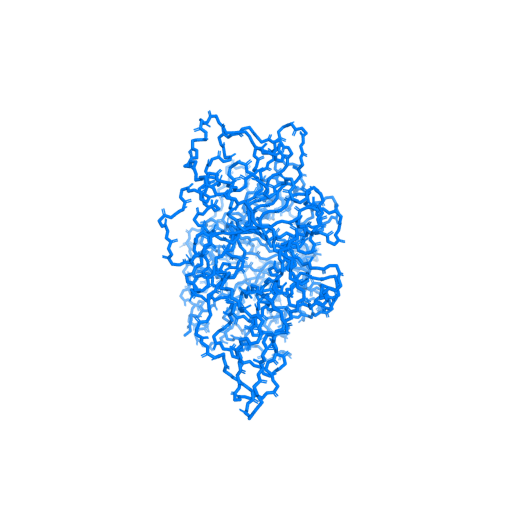1 372 ? -23.655 9.525 23.737 1.00 86.38 372 LYS A CA 1
ATOM 2966 C C . LYS A 1 372 ? -22.160 9.332 23.495 1.00 86.38 372 LYS A C 1
ATOM 2968 O O . LYS A 1 372 ? -21.692 8.192 23.505 1.00 86.38 372 LYS A O 1
ATOM 2973 N N . ALA A 1 373 ? -21.432 10.427 23.298 1.00 89.94 373 ALA A N 1
ATOM 2974 C CA . ALA A 1 373 ? -19.984 10.386 23.146 1.00 89.94 373 ALA 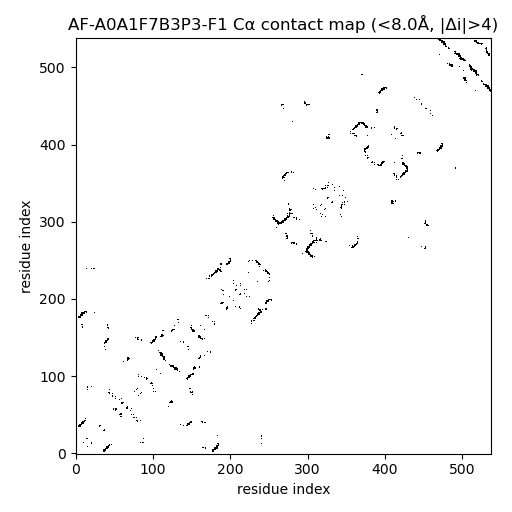A CA 1
ATOM 2975 C C . ALA A 1 373 ? -19.289 10.062 24.480 1.00 89.94 373 ALA A C 1
ATOM 2977 O O . ALA A 1 373 ? -19.703 10.537 25.545 1.00 89.94 373 ALA A O 1
ATOM 2978 N N . PHE A 1 374 ? -18.216 9.277 24.426 1.00 92.94 374 PHE A N 1
ATOM 2979 C CA . PHE A 1 374 ? -17.438 8.871 25.597 1.00 92.94 374 PHE A CA 1
ATOM 2980 C C . PHE A 1 374 ? -15.991 8.558 25.231 1.00 92.94 374 PHE A C 1
ATOM 2982 O O . PHE A 1 374 ? -15.651 8.396 24.061 1.00 92.94 374 PHE A O 1
ATOM 2989 N N . VAL A 1 375 ? -15.131 8.484 26.243 1.00 93.88 375 VAL A N 1
ATOM 2990 C CA . VAL A 1 375 ? -13.731 8.090 26.062 1.00 93.88 375 VAL A CA 1
ATOM 2991 C C . VAL A 1 375 ? -13.524 6.715 26.669 1.00 93.88 375 VAL A C 1
ATOM 2993 O O . VAL A 1 375 ? -13.884 6.494 27.825 1.00 93.88 375 VAL A O 1
ATOM 2996 N N . TYR A 1 376 ? -12.934 5.822 25.886 1.00 93.38 376 TYR A N 1
ATOM 2997 C CA . TYR A 1 376 ? -12.430 4.534 26.330 1.00 93.38 376 TYR A CA 1
ATOM 2998 C C . TYR A 1 376 ? -10.912 4.616 26.544 1.00 93.38 376 TYR A C 1
ATOM 3000 O O . TYR A 1 376 ? -10.193 5.203 25.728 1.00 93.38 376 TYR A O 1
ATOM 3008 N N . LEU A 1 377 ? -10.431 4.085 27.668 1.00 92.94 377 LEU A N 1
ATOM 3009 C CA . LEU A 1 377 ? -9.038 4.201 28.096 1.00 92.94 377 LEU A CA 1
ATOM 3010 C C . LEU A 1 377 ? -8.598 3.037 28.996 1.00 92.94 377 LEU A C 1
ATOM 3012 O O . LEU A 1 377 ? -9.413 2.365 29.622 1.00 92.94 377 LEU A O 1
ATOM 3016 N N . GLU A 1 378 ? -7.289 2.852 29.144 1.00 89.81 378 GLU A N 1
ATOM 3017 C CA . GLU A 1 378 ? -6.733 2.022 30.216 1.00 89.81 378 GLU A CA 1
ATOM 3018 C C . GLU A 1 378 ? -6.890 2.714 31.584 1.00 89.81 378 GLU A C 1
ATOM 3020 O O . GLU A 1 378 ? -6.730 3.933 31.693 1.00 89.81 378 GLU A O 1
ATOM 3025 N N . ASN A 1 379 ? -7.174 1.949 32.646 1.00 88.88 379 ASN A N 1
ATOM 3026 C CA . ASN A 1 379 ? -7.395 2.480 33.994 1.00 88.88 379 ASN A CA 1
ATOM 3027 C C . ASN A 1 379 ? -6.078 2.909 34.683 1.00 88.88 379 ASN A C 1
ATOM 3029 O O . ASN A 1 379 ? -5.597 2.271 35.617 1.00 88.88 379 ASN A O 1
ATOM 3033 N N . SER A 1 380 ? -5.465 4.000 34.208 1.00 89.94 380 SER A N 1
ATOM 3034 C CA . SER A 1 380 ? -4.269 4.596 34.815 1.00 89.94 380 SER A CA 1
ATOM 3035 C C . SER A 1 380 ? -4.438 6.092 35.086 1.00 89.94 380 SER A C 1
ATOM 3037 O O . SER A 1 380 ? -5.123 6.813 34.353 1.00 89.94 380 SER A O 1
ATOM 3039 N N . LYS A 1 381 ? -3.749 6.604 36.119 1.00 89.69 381 LYS A N 1
ATOM 3040 C CA . LYS A 1 381 ? -3.807 8.029 36.512 1.00 89.69 381 LYS A CA 1
ATOM 3041 C C . LYS A 1 381 ? -3.533 8.974 35.333 1.00 89.69 381 LYS A C 1
ATOM 3043 O O . LYS A 1 381 ? -4.179 10.019 35.218 1.00 89.69 381 LYS A O 1
ATOM 3048 N N . LYS A 1 382 ? -2.592 8.624 34.445 1.00 90.38 382 LYS A N 1
ATOM 3049 C CA . LYS A 1 382 ? -2.243 9.469 33.292 1.00 90.38 382 LYS A CA 1
ATOM 3050 C C . LYS A 1 382 ? -3.312 9.422 32.200 1.00 90.38 382 LYS A C 1
ATOM 3052 O O . LYS A 1 382 ? -3.668 10.482 31.687 1.00 90.38 382 LYS A O 1
ATOM 3057 N N . HIS A 1 383 ? -3.867 8.246 31.902 1.00 93.50 383 HIS A N 1
ATOM 3058 C CA . HIS A 1 383 ? -4.975 8.110 30.955 1.00 93.50 383 HIS A CA 1
ATOM 3059 C C . HIS A 1 383 ? -6.204 8.897 31.412 1.00 93.50 383 HIS A C 1
ATOM 3061 O O . HIS A 1 383 ? -6.735 9.699 30.648 1.00 93.50 383 HIS A O 1
ATOM 3067 N N . ILE A 1 384 ? -6.590 8.771 32.686 1.00 91.00 384 ILE A N 1
ATOM 3068 C CA . ILE A 1 384 ? -7.717 9.516 33.266 1.00 91.00 384 ILE A CA 1
ATOM 3069 C C . ILE A 1 384 ? -7.481 11.030 33.157 1.00 91.00 384 ILE A C 1
ATOM 3071 O O . ILE A 1 384 ? -8.389 11.785 32.797 1.00 91.00 384 ILE A O 1
ATOM 3075 N N . LYS A 1 385 ? -6.254 11.502 33.423 1.00 90.06 385 LYS A N 1
ATOM 3076 C CA . LYS A 1 385 ? -5.897 12.923 33.280 1.00 90.06 385 LYS A CA 1
ATOM 3077 C C . LYS A 1 385 ? -6.051 13.414 31.837 1.00 90.06 385 LYS A C 1
ATOM 3079 O O . LYS A 1 385 ? -6.576 14.507 31.646 1.00 90.06 385 LYS A O 1
ATOM 3084 N N . LEU A 1 386 ? -5.635 12.623 30.846 1.00 91.06 386 LEU A N 1
ATOM 3085 C CA . LEU A 1 386 ? -5.809 12.944 29.424 1.00 91.06 386 LEU A CA 1
ATOM 3086 C C . LEU A 1 386 ? -7.288 12.921 29.012 1.00 91.06 386 LEU A C 1
ATOM 3088 O O . LEU A 1 386 ? -7.775 13.859 28.383 1.00 91.06 386 LEU A O 1
ATOM 3092 N N . ALA A 1 387 ? -8.030 11.895 29.428 1.00 89.94 387 ALA A N 1
ATOM 3093 C CA . ALA A 1 387 ? -9.437 11.720 29.086 1.00 89.94 387 ALA A CA 1
ATOM 3094 C C . ALA A 1 387 ? -10.324 12.850 29.638 1.00 89.94 387 ALA A C 1
ATOM 3096 O O . ALA A 1 387 ? -11.310 13.246 29.014 1.00 89.94 387 ALA A O 1
ATOM 3097 N N . LYS A 1 388 ? -9.949 13.451 30.779 1.00 84.06 388 LYS A N 1
ATOM 3098 C CA . LYS A 1 388 ? -10.694 14.570 31.375 1.00 84.06 388 LYS A CA 1
ATOM 3099 C C . LYS A 1 388 ? -10.860 15.768 30.427 1.00 84.06 388 LYS A C 1
ATOM 3101 O O . LYS A 1 388 ? -11.859 16.475 30.583 1.00 84.06 388 LYS A O 1
ATOM 3106 N N . PHE A 1 389 ? -9.965 15.964 29.457 1.00 82.25 389 PHE A N 1
ATOM 3107 C CA . PHE A 1 389 ? -10.022 17.070 28.493 1.00 82.25 389 PHE A CA 1
ATOM 3108 C C . PHE A 1 389 ? -11.079 16.902 27.400 1.00 82.25 389 PHE A C 1
ATOM 3110 O O . PHE A 1 389 ? -11.419 17.875 26.743 1.00 82.25 389 PHE A O 1
ATOM 3117 N N . PHE A 1 390 ? -11.641 15.709 27.213 1.00 86.06 390 PHE A N 1
ATOM 3118 C CA . PHE A 1 390 ? -12.688 15.505 26.209 1.00 86.06 390 PHE A CA 1
ATOM 3119 C C . PHE A 1 390 ? -14.057 16.008 26.662 1.00 86.06 390 PHE A C 1
ATOM 3121 O O . PHE A 1 390 ? -14.965 16.079 25.839 1.00 86.06 390 PHE A O 1
ATOM 3128 N N . HIS A 1 391 ? -14.223 16.355 27.946 1.00 83.38 391 HIS A N 1
ATOM 3129 C CA . HIS A 1 391 ? -15.506 16.785 28.510 1.00 83.38 391 HIS A CA 1
ATOM 3130 C C . HIS A 1 391 ? -16.650 15.871 28.030 1.00 83.38 391 HIS A C 1
ATOM 3132 O O . HIS A 1 391 ? -17.564 16.311 27.338 1.00 83.38 391 HIS A O 1
ATOM 3138 N N . THR A 1 392 ? -16.540 14.569 28.299 1.00 87.44 392 THR A N 1
ATOM 3139 C CA . THR A 1 392 ? -17.615 13.586 28.106 1.00 87.44 392 THR A CA 1
ATOM 3140 C C . THR A 1 392 ? -18.183 13.196 29.463 1.00 87.44 392 THR A C 1
ATOM 3142 O O . THR A 1 392 ? -17.458 13.204 30.464 1.00 87.44 392 THR A O 1
ATOM 3145 N N . LYS A 1 393 ? -19.478 12.860 29.506 1.00 89.94 393 LYS A N 1
ATOM 3146 C CA . LYS A 1 393 ? -20.139 12.408 30.739 1.00 89.94 393 LYS A CA 1
ATOM 3147 C C . LYS A 1 393 ? -19.554 11.090 31.236 1.00 89.94 393 LYS A C 1
ATOM 3149 O O . LYS A 1 393 ? -19.341 10.934 32.433 1.00 89.94 393 LYS A O 1
ATOM 3154 N N . TYR A 1 394 ? -19.277 10.177 30.310 1.00 92.88 394 TYR A N 1
ATOM 3155 C CA . TYR A 1 394 ? -18.778 8.846 30.617 1.00 92.88 394 TYR A CA 1
ATOM 3156 C C . TYR A 1 394 ? -17.300 8.717 30.250 1.00 92.88 394 TYR A C 1
ATOM 3158 O O . TYR A 1 394 ? -16.869 9.161 29.176 1.00 92.88 394 TYR A O 1
ATOM 3166 N N . LEU A 1 395 ? -16.552 8.100 31.158 1.00 94.50 395 LEU A N 1
ATOM 3167 C CA . LEU A 1 395 ? -15.241 7.508 30.922 1.00 94.50 395 LEU A CA 1
ATOM 3168 C C . LEU A 1 395 ? -15.398 6.001 31.097 1.00 94.50 395 LEU A C 1
ATOM 3170 O O . LEU A 1 395 ? -16.019 5.577 32.066 1.00 94.50 395 LEU A O 1
ATOM 3174 N N . VAL A 1 396 ? -14.875 5.207 30.169 1.00 94.38 396 VAL A N 1
ATOM 3175 C CA . VAL A 1 396 ? -14.964 3.745 30.219 1.00 94.38 396 VAL A CA 1
ATOM 3176 C C . VAL A 1 396 ? -13.556 3.170 30.252 1.00 94.38 396 VAL A C 1
ATOM 3178 O O . VAL A 1 396 ? -12.720 3.546 29.434 1.00 94.38 396 VAL A O 1
ATOM 3181 N N . SER A 1 397 ? -13.286 2.253 31.173 1.00 93.31 397 SER A N 1
ATOM 3182 C CA . SER A 1 397 ? -12.022 1.517 31.212 1.00 93.31 397 SER A CA 1
ATOM 3183 C C . SER A 1 397 ? -12.228 0.023 31.376 1.00 93.31 397 SER A C 1
ATOM 3185 O O . SER A 1 397 ? -13.275 -0.418 31.838 1.00 93.31 397 SER A O 1
ATOM 3187 N N . LEU A 1 398 ? -11.222 -0.766 31.007 1.00 88.56 398 LEU A N 1
ATOM 3188 C CA . LEU A 1 398 ? -11.180 -2.189 31.341 1.00 88.56 398 LEU A CA 1
ATOM 3189 C C . LEU A 1 398 ? -10.824 -2.384 32.812 1.00 88.56 398 LEU A C 1
ATOM 3191 O O . LEU A 1 398 ? -9.874 -1.764 33.293 1.00 88.56 398 LEU A O 1
ATOM 3195 N N . GLY A 1 399 ? -11.550 -3.269 33.494 1.00 84.25 399 GLY A N 1
ATOM 3196 C CA . GLY A 1 399 ? -11.191 -3.709 34.835 1.00 84.25 399 GLY A CA 1
ATOM 3197 C C . GLY A 1 399 ? -9.937 -4.567 34.840 1.00 84.25 399 GLY A C 1
ATOM 3198 O O . GLY A 1 399 ? -9.716 -5.363 33.927 1.00 84.25 399 GLY A O 1
ATOM 3199 N N . GLN A 1 400 ? -9.119 -4.434 35.888 1.00 76.12 400 GLN A N 1
ATOM 3200 C CA . GLN A 1 400 ? -7.812 -5.106 35.987 1.00 76.12 400 GLN A CA 1
ATOM 3201 C C . GLN A 1 400 ? -7.901 -6.635 35.834 1.00 76.12 400 GLN A C 1
ATOM 3203 O O . GLN A 1 400 ? -7.002 -7.264 35.277 1.00 76.12 400 GLN A O 1
ATOM 3208 N N . ASN A 1 401 ? -9.011 -7.228 36.283 1.00 76.19 401 ASN A N 1
ATOM 3209 C CA . ASN A 1 401 ? -9.244 -8.671 36.230 1.00 76.19 401 ASN A CA 1
ATOM 3210 C C . ASN A 1 401 ? -9.982 -9.134 34.962 1.00 76.19 401 ASN A C 1
ATOM 3212 O O . ASN A 1 401 ? -10.163 -10.335 34.762 1.00 76.19 401 ASN A O 1
ATOM 3216 N N . PHE A 1 402 ? -10.398 -8.216 34.086 1.00 79.56 402 PHE A N 1
ATOM 3217 C CA . PHE A 1 402 ? -11.169 -8.551 32.896 1.00 79.56 402 PHE A CA 1
ATOM 3218 C C . PHE A 1 402 ? -10.248 -8.846 31.705 1.00 79.56 402 PHE A C 1
ATOM 3220 O O . PHE A 1 402 ? -9.597 -7.960 31.152 1.00 79.56 402 PHE A O 1
ATOM 3227 N N . LYS A 1 403 ? -10.191 -10.117 31.290 1.00 68.62 403 LYS A N 1
ATOM 3228 C CA . LYS A 1 403 ? -9.318 -10.594 30.204 1.00 68.62 403 LYS A CA 1
ATOM 3229 C C . LYS A 1 403 ? -10.136 -11.061 29.000 1.00 68.62 403 LYS A C 1
ATOM 3231 O O . LYS A 1 403 ? -10.333 -12.255 28.787 1.00 68.62 403 LYS A O 1
ATOM 3236 N N . GLU A 1 404 ? -10.590 -10.118 28.182 1.00 73.50 404 GLU A N 1
ATOM 3237 C CA . GLU A 1 404 ? -11.306 -10.394 26.931 1.00 73.50 404 GLU A CA 1
ATOM 3238 C C . GLU A 1 404 ? -10.467 -9.988 25.714 1.00 73.50 404 GLU A C 1
ATOM 3240 O O . GLU A 1 404 ? -10.182 -8.811 25.503 1.00 73.50 404 GLU A O 1
ATOM 3245 N N . LYS A 1 405 ? -10.117 -10.960 24.859 1.00 67.69 405 LYS A N 1
ATOM 3246 C CA . LYS A 1 405 ? -9.282 -10.721 23.665 1.00 67.69 405 LYS A CA 1
ATOM 3247 C C . LYS A 1 405 ? -9.854 -9.663 22.717 1.00 67.69 405 LYS A C 1
ATOM 3249 O O . LYS A 1 405 ? -9.077 -8.919 22.121 1.00 67.69 405 LYS A O 1
ATOM 3254 N N . ASP A 1 406 ? -11.181 -9.575 22.605 1.00 66.81 406 ASP A N 1
ATOM 3255 C CA . ASP A 1 406 ? -11.868 -8.657 21.688 1.00 66.81 406 ASP A CA 1
ATOM 3256 C C . ASP A 1 406 ? -11.581 -7.175 21.998 1.00 66.81 406 ASP A C 1
ATOM 3258 O O . ASP A 1 406 ? -11.641 -6.354 21.088 1.00 66.81 406 ASP A O 1
ATOM 3262 N N . LEU A 1 407 ? -11.233 -6.826 23.243 1.00 72.31 407 LEU A N 1
ATOM 3263 C CA . LEU A 1 407 ? -10.887 -5.455 23.651 1.00 72.31 407 LEU A CA 1
ATOM 3264 C C . LEU A 1 407 ? -9.378 -5.220 23.821 1.00 72.31 407 LEU A C 1
ATOM 3266 O O . LEU A 1 407 ? -8.966 -4.095 24.082 1.00 72.31 407 LEU A O 1
ATOM 3270 N N . ILE A 1 408 ? -8.555 -6.264 23.670 1.00 76.81 408 ILE A N 1
ATOM 3271 C CA . ILE A 1 408 ? -7.107 -6.218 23.943 1.00 76.81 408 ILE A CA 1
ATOM 3272 C C . ILE A 1 408 ? -6.273 -6.188 22.645 1.00 76.81 408 ILE A C 1
ATOM 3274 O O . ILE A 1 408 ? -5.084 -5.884 22.693 1.00 76.81 408 ILE A O 1
ATOM 3278 N N . CYS A 1 409 ? -6.874 -6.422 21.472 1.00 84.56 409 CYS A N 1
ATOM 3279 C CA . CYS A 1 409 ? -6.172 -6.443 20.173 1.00 84.56 409 CYS A CA 1
ATOM 3280 C C . CYS A 1 409 ? -6.420 -5.193 19.293 1.00 84.56 409 CYS A C 1
ATOM 3282 O O . CYS A 1 409 ? -6.422 -5.305 18.062 1.00 84.56 409 CYS A O 1
ATOM 3284 N N . SER A 1 410 ? -6.692 -4.030 19.895 1.00 91.06 410 SER A N 1
ATOM 3285 C CA . SER A 1 410 ? -6.936 -2.753 19.207 1.00 91.06 410 SER A CA 1
ATOM 3286 C C . SER A 1 410 ? -5.696 -1.864 19.107 1.00 91.06 410 SER A C 1
ATOM 3288 O O . SER A 1 410 ? -4.647 -2.119 19.697 1.00 91.06 410 SER A O 1
ATOM 3290 N N . THR A 1 411 ? -5.803 -0.807 18.305 1.00 92.12 411 THR A N 1
ATOM 3291 C CA . THR A 1 411 ? -4.768 0.227 18.141 1.00 92.12 411 THR A CA 1
ATOM 3292 C C . THR A 1 411 ? -4.335 0.838 19.479 1.00 92.12 411 THR A C 1
ATOM 3294 O O . THR A 1 411 ? -3.137 0.975 19.732 1.00 92.12 411 THR A O 1
ATOM 3297 N N . ASP A 1 412 ? -5.293 1.179 20.344 1.00 89.62 412 ASP A N 1
ATOM 3298 C CA . ASP A 1 412 ? -5.061 1.793 21.648 1.00 89.62 412 ASP A CA 1
ATOM 3299 C C . ASP A 1 412 ? -4.421 0.810 22.637 1.00 89.62 412 ASP A C 1
ATOM 3301 O O . ASP A 1 412 ? -3.388 1.128 23.233 1.00 89.62 412 ASP A O 1
ATOM 3305 N N . SER A 1 413 ? -4.941 -0.418 22.737 1.00 88.69 413 SER A N 1
ATOM 3306 C CA . SER A 1 413 ? -4.379 -1.451 23.612 1.00 88.69 413 SER A CA 1
ATOM 3307 C C . SER A 1 413 ? -2.963 -1.853 23.188 1.00 88.69 413 SER A C 1
ATOM 3309 O O . SER A 1 413 ? -2.101 -2.078 24.039 1.00 88.69 413 SER A O 1
ATOM 3311 N N . PHE A 1 414 ? -2.675 -1.876 21.883 1.00 92.62 414 PHE A N 1
ATOM 3312 C CA . PHE A 1 414 ? -1.335 -2.142 21.368 1.00 92.62 414 PHE A CA 1
ATOM 3313 C C . PHE A 1 414 ? -0.327 -1.087 21.826 1.00 92.62 414 PHE A C 1
ATOM 3315 O O . PHE A 1 414 ? 0.783 -1.431 22.226 1.00 92.62 414 PHE A O 1
ATOM 3322 N N . ILE A 1 415 ? -0.702 0.190 21.825 1.00 92.38 415 ILE A N 1
ATOM 3323 C CA . ILE A 1 415 ? 0.155 1.281 22.308 1.00 92.38 415 ILE A CA 1
ATOM 3324 C C . ILE A 1 415 ? 0.351 1.193 23.820 1.00 92.38 415 ILE A C 1
ATOM 3326 O O . ILE A 1 415 ? 1.488 1.259 24.294 1.00 92.38 415 ILE A O 1
ATOM 3330 N N . ASN A 1 416 ? -0.731 0.949 24.555 1.00 90.88 416 ASN A N 1
ATOM 3331 C CA . ASN A 1 416 ? -0.711 0.787 26.008 1.00 90.88 416 ASN A CA 1
ATOM 3332 C C . ASN A 1 416 ? 0.198 -0.377 26.434 1.00 90.88 416 ASN A C 1
ATOM 3334 O O . ASN A 1 416 ? 1.053 -0.219 27.303 1.00 90.88 416 ASN A O 1
ATOM 3338 N N . SER A 1 417 ? 0.150 -1.505 25.713 1.00 88.44 417 SER A N 1
ATOM 3339 C CA . SER A 1 417 ? 1.029 -2.667 25.940 1.00 88.44 417 SER A CA 1
ATOM 3340 C C . SER A 1 417 ? 2.528 -2.395 25.721 1.00 88.44 417 SER A C 1
ATOM 3342 O O . SER A 1 417 ? 3.370 -3.220 26.079 1.00 88.44 417 SER A O 1
ATOM 3344 N N . ASN A 1 418 ? 2.879 -1.255 25.116 1.00 86.94 418 ASN A N 1
ATOM 3345 C CA . ASN A 1 418 ? 4.255 -0.790 24.937 1.00 86.94 418 ASN A CA 1
ATOM 3346 C C . ASN A 1 418 ? 4.620 0.355 25.906 1.00 86.94 418 ASN A C 1
ATOM 3348 O O . ASN A 1 418 ? 5.618 1.045 25.694 1.00 86.94 418 ASN A O 1
ATOM 3352 N N . GLY A 1 419 ? 3.826 0.569 26.963 1.00 88.00 419 GLY A N 1
ATOM 3353 C CA . GLY A 1 419 ? 4.077 1.575 28.001 1.00 88.00 419 GLY A CA 1
ATOM 3354 C C . GLY A 1 419 ? 3.802 3.015 27.559 1.00 88.00 419 GLY A C 1
ATOM 3355 O O . GLY A 1 419 ? 4.361 3.955 28.126 1.00 88.00 419 GLY A O 1
ATOM 3356 N N . ARG A 1 420 ? 2.986 3.197 26.516 1.00 94.69 420 ARG A N 1
ATOM 3357 C CA . ARG A 1 420 ? 2.609 4.497 25.936 1.00 94.69 420 ARG A CA 1
ATOM 3358 C C . ARG A 1 420 ? 1.117 4.759 26.175 1.00 94.69 420 ARG A C 1
ATOM 3360 O O . ARG A 1 420 ? 0.489 4.003 26.905 1.00 94.69 420 ARG A O 1
ATOM 3367 N N . TYR A 1 421 ? 0.564 5.849 25.636 1.00 95.69 421 TYR A N 1
ATOM 3368 C CA . TYR A 1 421 ? -0.782 6.307 26.013 1.00 95.69 421 TYR A CA 1
ATOM 3369 C C . TYR A 1 421 ? -1.744 6.359 24.824 1.00 95.69 421 TYR A C 1
ATOM 3371 O O . TYR A 1 421 ? -1.767 7.329 24.066 1.00 95.69 421 TYR A O 1
ATOM 3379 N N . GLY A 1 422 ? -2.553 5.317 24.672 1.00 95.00 422 GLY A N 1
ATOM 3380 C CA . GLY A 1 422 ? -3.620 5.179 23.689 1.00 95.00 422 GLY A CA 1
ATOM 3381 C C . GLY A 1 422 ? -4.994 5.425 24.309 1.00 95.00 422 GLY A C 1
ATOM 3382 O O . GLY A 1 422 ? -5.334 4.863 25.351 1.00 95.00 422 GLY A O 1
ATOM 3383 N N . LEU A 1 423 ? -5.792 6.269 23.657 1.00 95.19 423 LEU A N 1
ATOM 3384 C CA . LEU A 1 423 ? -7.188 6.515 23.998 1.00 95.19 423 LEU A CA 1
ATOM 3385 C C . LEU A 1 423 ? -8.063 6.303 22.769 1.00 95.19 423 LEU A C 1
ATOM 3387 O O . LEU A 1 423 ? -7.675 6.657 21.654 1.00 95.19 423 LEU A O 1
ATOM 3391 N N . THR A 1 424 ? -9.279 5.830 23.005 1.00 94.94 424 THR A N 1
ATOM 3392 C CA . THR A 1 424 ? -10.320 5.753 21.985 1.00 94.94 424 THR A CA 1
ATOM 3393 C C . THR A 1 424 ? -11.402 6.773 22.307 1.00 94.94 424 THR A C 1
ATOM 3395 O O . THR A 1 424 ? -11.976 6.767 23.397 1.00 94.94 424 THR A O 1
ATOM 3398 N N . PHE A 1 425 ? -11.681 7.676 21.369 1.00 94.81 425 PHE A N 1
ATOM 3399 C CA . PHE A 1 425 ? -12.786 8.619 21.480 1.00 94.81 425 PHE A CA 1
ATOM 3400 C C . PHE A 1 425 ? -13.962 8.128 20.641 1.00 94.81 425 PHE A C 1
ATOM 3402 O O . PHE A 1 425 ? -13.959 8.222 19.413 1.00 94.81 425 PHE A O 1
ATOM 3409 N N . GLU A 1 426 ? -14.974 7.610 21.331 1.00 93.25 426 GLU A N 1
ATOM 3410 C CA . GLU A 1 426 ? -16.239 7.185 20.744 1.00 93.25 426 GLU A CA 1
ATOM 3411 C C . GLU A 1 426 ? -17.129 8.410 20.569 1.00 93.25 426 GLU A C 1
ATOM 3413 O O . GLU A 1 426 ? -17.688 8.952 21.524 1.00 93.25 426 GLU A O 1
ATOM 3418 N N . THR A 1 427 ? -17.240 8.871 19.327 1.00 89.12 427 THR A N 1
ATOM 3419 C CA . THR A 1 427 ? -17.857 10.161 18.975 1.00 89.12 427 THR A CA 1
ATOM 3420 C C . THR A 1 427 ? -19.387 10.141 18.954 1.00 89.12 427 THR A C 1
ATOM 3422 O O . THR A 1 427 ? -20.010 11.165 18.697 1.00 89.12 427 THR A O 1
ATOM 3425 N N . GLY A 1 428 ? -20.005 8.996 19.254 1.00 85.94 428 GLY A N 1
ATOM 3426 C CA . GLY A 1 428 ? -21.449 8.795 19.163 1.00 85.94 428 GLY A CA 1
ATOM 3427 C C . GLY A 1 428 ? -21.833 8.030 17.900 1.00 85.94 428 GLY 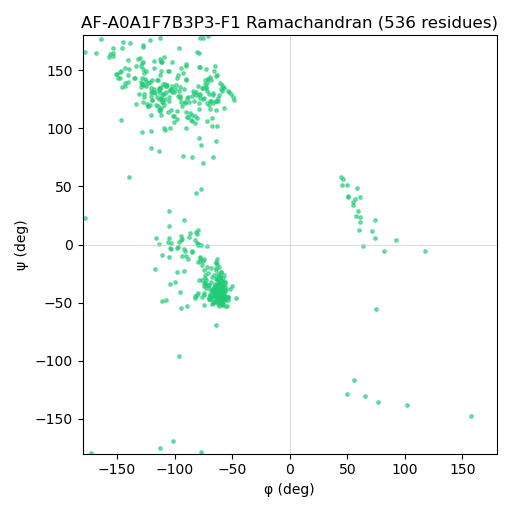A C 1
ATOM 3428 O O . GLY A 1 428 ? -21.188 7.036 17.570 1.00 85.94 428 GLY A O 1
ATOM 3429 N N . PHE A 1 429 ? -22.907 8.429 17.218 1.00 79.25 429 PHE A N 1
ATOM 3430 C CA . PHE A 1 429 ? -23.458 7.683 16.081 1.00 79.25 429 PHE A CA 1
ATOM 3431 C C . PHE A 1 429 ? -22.767 8.024 14.755 1.00 79.25 429 PHE A C 1
ATOM 3433 O O . PHE A 1 429 ? -22.743 9.175 14.343 1.00 79.25 429 PHE A O 1
ATOM 3440 N N . HIS A 1 430 ? -22.292 7.018 14.015 1.00 73.00 430 HIS A N 1
ATOM 3441 C CA . HIS A 1 430 ? -21.526 7.224 12.771 1.00 73.00 430 HIS A CA 1
ATOM 3442 C C . HIS A 1 430 ? -22.264 7.961 11.635 1.00 73.00 430 HIS A C 1
ATOM 3444 O O . HIS A 1 430 ? -21.611 8.440 10.704 1.00 73.00 430 HIS A O 1
ATOM 3450 N N . LYS A 1 431 ? -23.606 8.021 11.663 1.00 73.75 431 LYS A N 1
ATOM 3451 C CA . LYS A 1 431 ? -24.406 8.766 10.671 1.00 73.75 431 LYS A CA 1
ATOM 3452 C C . LYS A 1 431 ? -24.738 10.194 11.106 1.00 73.75 431 LYS A C 1
ATOM 3454 O O . LYS A 1 431 ? -25.248 10.949 10.285 1.00 73.75 431 LYS A O 1
ATOM 3459 N N . ASP A 1 432 ? -24.468 10.557 12.356 1.00 79.69 432 ASP A N 1
ATOM 3460 C CA . ASP A 1 432 ? -24.780 11.876 12.892 1.00 79.69 432 ASP A CA 1
ATOM 3461 C C . ASP A 1 432 ? -23.542 12.781 12.857 1.00 79.69 432 ASP A C 1
ATOM 3463 O O . ASP A 1 432 ? -22.537 12.528 13.516 1.00 79.69 432 ASP A O 1
ATOM 3467 N N . PHE A 1 433 ? -23.613 13.846 12.060 1.00 82.56 433 PHE A N 1
ATOM 3468 C CA . PHE A 1 433 ? -22.547 14.842 11.927 1.00 82.56 433 PHE A CA 1
ATOM 3469 C C . PHE A 1 433 ? -22.840 16.140 12.682 1.00 82.56 433 PHE A C 1
ATOM 3471 O O . PHE A 1 433 ? -22.024 17.063 12.610 1.00 82.56 433 PHE A O 1
ATOM 3478 N N . SER A 1 434 ? -23.972 16.231 13.387 1.00 81.12 434 SER A N 1
ATOM 3479 C CA . SER A 1 434 ? -24.389 17.446 14.094 1.00 81.12 434 SER A CA 1
ATOM 3480 C C . SER A 1 434 ? -23.355 17.898 15.133 1.00 81.12 434 SER A C 1
ATOM 3482 O O . SER A 1 434 ? -23.094 19.093 15.262 1.00 81.12 434 SER A O 1
ATOM 3484 N N . ASP A 1 435 ? -22.677 16.947 15.785 1.00 80.06 435 ASP A N 1
ATOM 3485 C CA . ASP A 1 435 ? -21.667 17.213 16.816 1.00 80.06 435 ASP A CA 1
ATOM 3486 C C . ASP A 1 435 ? -20.217 17.263 16.286 1.00 80.06 435 ASP A C 1
ATOM 3488 O O . ASP A 1 435 ? -19.256 17.364 17.053 1.00 80.06 435 ASP A O 1
ATOM 3492 N N . PHE A 1 436 ? -20.016 17.225 14.960 1.00 88.25 436 PHE A N 1
ATOM 3493 C CA . PHE A 1 436 ? -18.675 17.144 14.361 1.00 88.25 436 PHE A CA 1
ATOM 3494 C C . PHE A 1 436 ? -17.738 18.269 14.827 1.00 88.25 436 PHE A C 1
ATOM 3496 O O . PHE A 1 436 ? -16.554 18.029 15.059 1.00 88.25 436 PHE A O 1
ATOM 3503 N N . GLN A 1 437 ? -18.255 19.491 14.992 1.00 88.06 437 GLN A N 1
ATOM 3504 C CA . GLN A 1 437 ? -17.445 20.624 15.450 1.00 88.06 437 GLN A CA 1
ATOM 3505 C C . GLN A 1 437 ? -16.907 20.416 16.868 1.00 88.06 437 GLN A C 1
ATOM 3507 O O . GLN A 1 437 ? -15.743 20.709 17.134 1.00 88.06 437 GLN A O 1
ATOM 3512 N N . ASN A 1 438 ? -17.702 19.842 17.774 1.00 85.81 438 ASN A N 1
ATOM 3513 C CA . ASN A 1 438 ? -17.228 19.533 19.120 1.00 85.81 438 ASN A CA 1
ATOM 3514 C C . ASN A 1 438 ? -16.186 18.410 19.099 1.00 85.81 438 ASN A C 1
ATOM 3516 O O . ASN A 1 438 ? -15.174 18.513 19.792 1.00 85.81 438 ASN A O 1
ATOM 3520 N N . VAL A 1 439 ? -16.379 17.375 18.275 1.00 89.56 439 VAL A N 1
ATOM 3521 C CA . VAL A 1 439 ? -15.378 16.310 18.073 1.00 89.56 439 VAL A CA 1
ATOM 3522 C C . VAL A 1 439 ? -14.054 16.892 17.562 1.00 89.56 439 VAL A C 1
ATOM 3524 O O . VAL A 1 439 ? -12.978 16.559 18.072 1.00 89.56 439 VAL A O 1
ATOM 3527 N N . TYR A 1 440 ? -14.129 17.810 16.597 1.00 91.62 440 TYR A N 1
ATOM 3528 C CA . TYR A 1 440 ? -12.975 18.497 16.026 1.00 91.62 440 TYR A CA 1
ATOM 3529 C C . TYR A 1 440 ? -12.220 19.330 17.065 1.00 91.62 440 TYR A C 1
ATOM 3531 O O . TYR A 1 440 ? -11.015 19.147 17.258 1.00 91.62 44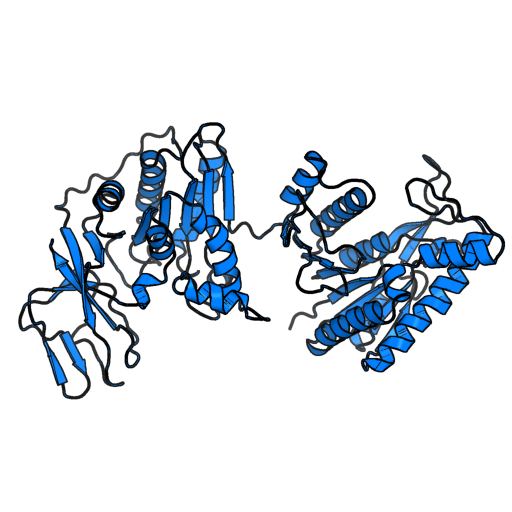0 TYR A O 1
ATOM 3539 N N . LEU A 1 441 ? -12.936 20.175 17.812 1.00 90.19 441 LEU A N 1
ATOM 3540 C CA . LEU A 1 441 ? -12.363 21.010 18.869 1.00 90.19 441 LEU A CA 1
ATOM 3541 C C . LEU A 1 441 ? -11.736 20.179 19.996 1.00 90.19 441 LEU A C 1
ATOM 3543 O O . LEU A 1 441 ? -10.636 20.497 20.447 1.00 90.19 441 LEU A O 1
ATOM 3547 N N . LYS A 1 442 ? -12.388 19.089 20.424 1.00 91.06 442 LYS A N 1
ATOM 3548 C CA . LYS A 1 442 ? -11.853 18.166 21.441 1.00 91.06 442 LYS A CA 1
ATOM 3549 C C . LYS A 1 442 ? -10.565 17.488 20.968 1.00 91.06 442 LYS A C 1
ATOM 3551 O O . LYS A 1 442 ? -9.629 17.343 21.751 1.00 91.06 442 LYS A O 1
ATOM 3556 N N . THR A 1 443 ? -10.470 17.159 19.680 1.00 93.88 443 THR A N 1
ATOM 3557 C CA . THR A 1 443 ? -9.245 16.598 19.091 1.00 93.88 443 THR A CA 1
ATOM 3558 C C . THR A 1 443 ? -8.110 17.629 19.032 1.00 93.88 443 THR A C 1
ATOM 3560 O O . THR A 1 443 ? -6.985 17.325 19.433 1.00 93.88 443 THR A O 1
ATOM 3563 N N . LYS A 1 444 ? -8.391 18.881 18.630 1.00 93.38 444 LYS A N 1
ATOM 3564 C CA . LYS A 1 444 ? -7.412 19.988 18.706 1.00 93.38 444 LYS A CA 1
ATOM 3565 C C . LYS A 1 444 ? -6.947 20.217 20.151 1.00 93.38 444 LYS A C 1
ATOM 3567 O O . LYS A 1 444 ? -5.757 20.403 20.407 1.00 93.38 444 LYS A O 1
ATOM 3572 N N . LEU A 1 445 ? -7.867 20.148 21.116 1.00 91.06 445 LEU A N 1
ATOM 3573 C CA . LEU A 1 445 ? -7.549 20.279 22.537 1.00 91.06 445 LEU A CA 1
ATOM 3574 C C . LEU A 1 445 ? -6.646 19.142 23.028 1.00 91.06 445 LEU A C 1
ATOM 3576 O O . LEU A 1 445 ? -5.699 19.413 23.763 1.00 91.06 445 LEU A O 1
ATOM 3580 N N . PHE A 1 446 ? -6.887 17.901 22.601 1.00 94.12 446 PHE A N 1
ATOM 3581 C CA . PHE A 1 446 ? -6.000 16.775 22.892 1.00 94.12 446 PHE A CA 1
ATOM 3582 C C . PHE A 1 446 ? -4.570 17.049 22.406 1.00 94.12 446 PHE A C 1
ATOM 3584 O O . PHE A 1 446 ? -3.649 17.019 23.222 1.00 94.12 446 PHE A O 1
ATOM 3591 N N . LEU A 1 447 ? -4.397 17.420 21.130 1.00 94.81 447 LEU A N 1
ATOM 3592 C CA . LEU A 1 447 ? -3.090 17.760 20.543 1.00 94.81 447 LEU A CA 1
ATOM 3593 C C . LEU A 1 447 ? -2.375 18.886 21.310 1.00 94.81 447 LEU A C 1
ATOM 3595 O O . LEU A 1 447 ? -1.173 18.800 21.571 1.00 94.81 447 LEU A O 1
ATOM 3599 N N . LYS A 1 448 ? -3.126 19.905 21.747 1.00 92.56 448 LYS A N 1
ATOM 3600 C CA . LYS A 1 448 ? -2.613 20.987 22.600 1.00 92.56 448 LYS A CA 1
ATOM 3601 C C . LYS A 1 448 ? -2.176 20.486 23.976 1.00 92.56 448 LYS A C 1
ATOM 3603 O O . LYS A 1 448 ? -1.144 20.908 24.492 1.00 92.56 448 LYS A O 1
ATOM 3608 N N . LYS A 1 449 ? -2.942 19.587 24.598 1.00 92.00 449 LYS A N 1
ATOM 3609 C CA . LYS A 1 449 ? -2.670 19.082 25.955 1.00 92.00 449 LYS A CA 1
ATOM 3610 C C . LYS A 1 449 ? -1.494 18.117 26.016 1.00 92.00 449 LYS A C 1
ATOM 3612 O O . LYS A 1 449 ? -0.765 18.148 27.006 1.00 92.00 449 LYS A O 1
ATOM 3617 N N . VAL A 1 450 ? -1.274 17.325 24.969 1.00 94.75 450 VAL A N 1
ATOM 3618 C CA . VAL A 1 450 ? -0.068 16.490 24.845 1.00 94.75 450 VAL A CA 1
ATOM 3619 C C . VAL A 1 450 ? 1.153 17.279 24.363 1.00 94.75 450 VAL A C 1
ATOM 3621 O O . VAL A 1 450 ? 2.237 16.716 24.296 1.00 94.75 450 VAL A O 1
ATOM 3624 N N . LYS A 1 451 ? 1.006 18.589 24.103 1.00 94.62 451 LYS A N 1
ATOM 3625 C CA . LYS A 1 451 ? 2.063 19.484 23.606 1.00 94.62 451 LYS A CA 1
ATOM 3626 C C . LYS A 1 451 ? 2.619 19.058 22.239 1.00 94.62 451 LYS A C 1
ATOM 3628 O O . LYS A 1 451 ? 3.824 19.118 22.030 1.00 94.62 451 LYS A O 1
ATOM 3633 N N . SER A 1 452 ? 1.746 18.633 21.323 1.00 95.12 452 SER A N 1
ATOM 3634 C CA . SER A 1 452 ? 2.128 18.294 19.941 1.00 95.12 452 SER A CA 1
ATOM 3635 C C . SER A 1 452 ? 1.826 19.396 18.935 1.00 95.12 452 SER A C 1
ATOM 3637 O O . SER A 1 452 ? 2.559 19.547 17.965 1.00 95.12 452 SER A O 1
ATOM 3639 N N . ALA A 1 453 ? 0.760 20.168 19.145 1.00 92.31 453 ALA A N 1
ATOM 3640 C CA . ALA A 1 453 ? 0.419 21.298 18.287 1.00 92.31 453 ALA A CA 1
ATOM 3641 C C . ALA A 1 453 ? -0.242 22.412 19.097 1.00 92.31 453 ALA A C 1
ATOM 3643 O O . ALA A 1 453 ? -1.037 22.146 20.004 1.00 92.31 453 ALA A O 1
ATOM 3644 N N . PHE A 1 454 ? 0.058 23.657 18.744 1.00 86.56 454 PHE A N 1
ATOM 3645 C CA . PHE A 1 454 ? -0.654 24.828 19.243 1.00 86.56 454 PHE A CA 1
ATOM 3646 C C . PHE A 1 454 ? -1.507 25.395 18.121 1.00 86.56 454 PHE A C 1
ATOM 3648 O O . PHE A 1 454 ? -1.047 25.478 16.995 1.00 86.56 454 PHE A O 1
ATOM 3655 N N . PHE A 1 455 ? -2.742 25.760 18.451 1.00 84.75 455 PHE A N 1
ATOM 3656 C CA . PHE A 1 455 ? -3.678 26.388 17.528 1.00 84.75 455 PHE A CA 1
ATOM 3657 C C . PHE A 1 455 ? -3.964 27.794 18.046 1.00 84.75 455 PHE A C 1
ATOM 3659 O O . PHE A 1 455 ? -4.314 27.940 19.225 1.00 84.75 455 PHE A O 1
ATOM 3666 N N . ASN A 1 456 ? -3.797 28.805 17.193 1.00 68.62 456 ASN A N 1
ATOM 3667 C CA . ASN A 1 456 ? -3.907 30.220 17.578 1.00 68.62 456 ASN A CA 1
ATOM 3668 C C . ASN A 1 456 ? -5.341 30.652 17.941 1.00 68.62 456 ASN A C 1
ATOM 3670 O O . ASN A 1 456 ? -5.548 31.636 18.650 1.00 68.62 456 ASN A O 1
ATOM 3674 N N . GLU A 1 457 ? -6.348 29.904 17.501 1.00 70.06 457 GLU A N 1
ATOM 3675 C CA . GLU A 1 457 ? -7.755 30.202 17.762 1.00 70.06 457 GLU A CA 1
ATOM 3676 C C . GLU A 1 457 ? -8.143 29.949 19.232 1.00 70.06 457 GLU A C 1
ATOM 3678 O O . GLU A 1 457 ? -7.791 28.927 19.837 1.00 70.06 457 GLU A O 1
ATOM 3683 N N . LYS A 1 458 ? -8.957 30.846 19.816 1.00 66.25 458 LYS A N 1
ATOM 3684 C CA . LYS A 1 458 ? -9.633 30.573 21.096 1.00 66.25 458 LYS A CA 1
ATOM 3685 C C . LYS A 1 458 ? -10.597 29.397 20.901 1.00 66.25 458 LYS A C 1
ATOM 3687 O O . LYS A 1 458 ? -11.699 29.575 20.391 1.00 66.25 458 LYS A O 1
ATOM 3692 N N . LEU A 1 459 ? -10.196 28.207 21.351 1.00 66.50 459 LEU A N 1
ATOM 3693 C CA . LEU A 1 459 ? -11.043 27.010 21.390 1.00 66.50 459 LEU A CA 1
ATOM 3694 C C . LEU A 1 459 ? -12.220 27.240 22.364 1.00 66.50 459 LEU A C 1
ATOM 3696 O O . LEU A 1 459 ? -12.108 26.966 23.558 1.00 66.50 459 LEU A O 1
ATOM 3700 N N . LYS A 1 460 ? -13.340 27.788 21.875 1.00 63.03 460 LYS A N 1
ATOM 3701 C CA . LYS A 1 460 ? -14.587 27.938 22.642 1.00 63.03 460 LYS A CA 1
ATOM 3702 C C . LYS A 1 460 ? -15.362 26.620 22.602 1.00 63.03 460 LYS A C 1
ATOM 3704 O O . LYS A 1 460 ? -15.877 26.241 21.556 1.00 63.03 460 LYS A O 1
ATOM 3709 N N . MET A 1 461 ? -15.450 25.925 23.733 1.00 64.19 461 MET A N 1
ATOM 3710 C CA . MET A 1 461 ? -16.290 24.732 23.877 1.00 64.19 461 MET A CA 1
ATOM 3711 C C . MET A 1 461 ? -17.676 25.108 24.407 1.00 64.19 461 MET A C 1
ATOM 3713 O O . MET A 1 461 ? -17.797 26.013 25.234 1.00 64.19 461 MET A O 1
ATOM 3717 N N . LYS A 1 462 ? -18.717 24.376 23.993 1.00 61.62 462 LYS A N 1
ATOM 3718 C CA . LYS A 1 462 ? -19.988 24.383 24.729 1.00 61.62 462 LYS A CA 1
ATOM 3719 C C . LYS A 1 462 ? -19.735 23.781 26.117 1.00 61.62 462 LYS A C 1
ATOM 3721 O O . LYS A 1 462 ? -19.351 22.618 26.231 1.00 61.62 462 LYS A O 1
ATOM 3726 N N . ASN A 1 463 ? -19.901 24.587 27.166 1.00 54.44 463 ASN A N 1
ATOM 3727 C CA . ASN A 1 463 ? -19.768 24.143 28.553 1.00 54.44 463 ASN A CA 1
ATOM 3728 C C . ASN A 1 463 ? -21.025 23.373 28.968 1.00 54.44 463 ASN A C 1
ATOM 3730 O O . ASN A 1 463 ? -21.946 23.936 29.554 1.00 54.44 463 ASN A O 1
ATOM 3734 N N . GLU A 1 464 ? -21.063 22.079 28.675 1.00 62.31 464 GLU A N 1
ATOM 3735 C CA . GLU A 1 464 ? -22.069 21.198 29.260 1.00 62.31 464 GLU A CA 1
ATOM 3736 C C . GLU A 1 464 ? -21.649 20.835 30.693 1.00 62.31 464 GLU A C 1
ATOM 3738 O O . GLU A 1 464 ? -20.596 20.235 30.925 1.00 62.31 464 GLU A O 1
ATOM 3743 N N . LYS A 1 465 ? -22.458 21.245 31.678 1.00 65.06 465 LYS A N 1
ATOM 3744 C CA . LYS A 1 465 ? -22.267 20.880 33.086 1.00 65.06 465 LYS A CA 1
ATOM 3745 C C . LYS A 1 465 ? -22.937 19.531 33.343 1.00 65.06 465 LYS A C 1
ATOM 3747 O O . LYS A 1 465 ? -24.157 19.444 33.411 1.00 65.06 465 LYS A O 1
ATOM 3752 N N . PHE A 1 466 ? -22.138 18.485 33.517 1.00 70.56 466 PHE A N 1
ATOM 3753 C CA . PHE A 1 466 ? -22.597 17.184 34.005 1.00 70.56 466 PHE A CA 1
ATOM 3754 C C . PHE A 1 466 ? -21.583 16.588 34.983 1.00 70.56 466 PHE A C 1
ATOM 3756 O O . PHE A 1 466 ? -20.377 16.828 34.871 1.00 70.56 466 PHE A O 1
ATOM 3763 N N . SER A 1 467 ? -22.067 15.783 35.932 1.00 77.38 467 SER A N 1
ATOM 3764 C CA . SER A 1 467 ? -21.212 14.927 36.755 1.00 77.38 467 SER A CA 1
ATOM 3765 C C . SER A 1 467 ? -20.579 13.846 35.876 1.00 77.38 467 SER A C 1
ATOM 3767 O O . SER A 1 467 ? -21.260 13.172 35.098 1.00 77.38 467 SER A O 1
ATOM 3769 N N . LYS A 1 468 ? -19.251 13.713 35.959 1.00 86.06 468 LYS A N 1
ATOM 3770 C CA . LYS A 1 468 ? -18.517 12.661 35.248 1.00 86.06 468 LYS A CA 1
ATOM 3771 C C . LYS A 1 468 ? -18.706 11.336 35.972 1.00 86.06 468 LYS A C 1
ATOM 3773 O O . LYS A 1 468 ? -18.554 11.285 37.186 1.00 86.06 468 LYS A O 1
ATOM 3778 N N . ILE A 1 469 ? -18.987 10.288 35.210 1.00 92.50 469 ILE A N 1
ATOM 3779 C CA . ILE A 1 469 ? -19.108 8.918 35.704 1.00 92.50 469 ILE A CA 1
ATOM 3780 C C . ILE A 1 469 ? -17.996 8.105 35.046 1.00 92.50 469 ILE A C 1
ATOM 3782 O O . ILE A 1 469 ? -17.927 8.026 33.816 1.00 92.50 469 ILE A O 1
ATOM 3786 N N . HIS A 1 470 ? -17.112 7.530 35.858 1.00 93.94 470 HIS A N 1
ATOM 3787 C CA . HIS A 1 470 ? -16.119 6.566 35.394 1.00 93.94 470 HIS A CA 1
ATOM 3788 C C . HIS A 1 470 ? -16.708 5.170 35.578 1.00 93.94 470 HIS A C 1
ATOM 3790 O O . HIS A 1 470 ? -17.073 4.797 36.683 1.00 93.94 470 HIS A O 1
ATOM 3796 N N . LEU A 1 471 ? -16.862 4.441 34.475 1.00 95.06 471 LEU A N 1
ATOM 3797 C CA . LEU A 1 471 ? -17.346 3.070 34.437 1.00 95.06 471 LEU A CA 1
ATOM 3798 C C . LEU A 1 471 ? -16.196 2.111 34.123 1.00 95.06 471 LEU A C 1
ATOM 3800 O O . LEU A 1 471 ? -15.466 2.299 33.148 1.00 95.06 471 LEU A O 1
ATOM 3804 N N . GLU A 1 472 ? -16.067 1.057 34.910 1.00 94.50 472 GLU A N 1
ATOM 3805 C CA . GLU A 1 472 ? -15.108 -0.018 34.696 1.00 94.50 472 GLU A CA 1
ATOM 3806 C C . GLU A 1 472 ? -15.824 -1.265 34.168 1.00 94.50 472 GLU A C 1
ATOM 3808 O O . GLU A 1 472 ? -16.767 -1.746 34.795 1.00 94.50 472 GLU A O 1
ATOM 3813 N N . ILE A 1 473 ? -15.402 -1.781 33.008 1.00 94.38 473 ILE A N 1
ATOM 3814 C CA . ILE A 1 473 ? -15.906 -3.031 32.428 1.00 94.38 473 ILE A CA 1
ATOM 3815 C C . ILE A 1 473 ? -15.405 -4.195 33.277 1.00 94.38 473 ILE A C 1
ATOM 3817 O O . ILE A 1 473 ? -14.198 -4.418 33.386 1.00 94.38 473 ILE A O 1
ATOM 3821 N N . VAL A 1 474 ? -16.347 -4.948 33.833 1.00 93.38 474 VAL A N 1
ATOM 3822 C CA . VAL A 1 474 ? -16.084 -6.048 34.768 1.00 93.38 474 VAL A CA 1
ATOM 3823 C C . VAL A 1 474 ? -16.523 -7.405 34.238 1.00 93.38 474 VAL A C 1
ATOM 3825 O O . VAL A 1 474 ? -16.024 -8.417 34.718 1.00 93.38 474 VAL A O 1
ATOM 3828 N N . ASP A 1 475 ? -17.438 -7.443 33.267 1.00 92.94 475 ASP A N 1
ATOM 3829 C CA . ASP A 1 475 ? -17.974 -8.697 32.738 1.00 92.94 475 ASP A CA 1
ATOM 3830 C C . ASP A 1 475 ? -18.472 -8.546 31.288 1.00 92.94 475 ASP A C 1
ATOM 3832 O O . ASP A 1 475 ? -18.593 -7.434 30.763 1.00 92.94 475 ASP A O 1
ATOM 3836 N N . SER A 1 476 ? -18.769 -9.663 30.626 1.00 93.62 476 SER A N 1
ATOM 3837 C CA . SER A 1 476 ? -19.404 -9.688 29.312 1.00 93.62 476 SER A CA 1
ATOM 3838 C C . SER A 1 476 ? -20.396 -10.829 29.146 1.00 93.62 476 SER A C 1
ATOM 3840 O O . SER A 1 476 ? -20.278 -11.904 29.727 1.00 93.62 476 SER A O 1
ATOM 3842 N N . ILE A 1 477 ? -21.395 -10.602 28.295 1.00 94.06 477 ILE A N 1
ATOM 3843 C CA . ILE A 1 477 ? -22.405 -11.609 27.970 1.00 94.06 477 ILE A CA 1
ATOM 3844 C C . ILE A 1 477 ? -22.100 -12.260 26.627 1.00 94.06 477 ILE A C 1
ATOM 3846 O O . ILE A 1 477 ? -21.847 -11.579 25.631 1.00 94.06 477 ILE A O 1
ATOM 3850 N N . LYS A 1 478 ? -22.130 -13.596 26.597 1.00 94.19 478 LYS A N 1
ATOM 3851 C CA . LYS A 1 478 ? -21.841 -14.408 25.409 1.00 94.19 478 LYS A CA 1
ATOM 3852 C C . LYS A 1 478 ? -22.976 -15.399 25.160 1.00 94.19 478 LYS A C 1
ATOM 3854 O O . LYS A 1 478 ? -23.220 -16.225 26.041 1.00 94.19 478 LYS A O 1
ATOM 3859 N N . PRO A 1 479 ? -23.601 -15.373 23.972 1.00 94.94 479 PRO A N 1
ATOM 3860 C CA . PRO A 1 479 ? -24.544 -16.394 23.542 1.00 94.94 479 PRO A CA 1
ATOM 3861 C C . PRO A 1 479 ? -23.925 -17.785 23.657 1.00 94.94 479 PRO A C 1
ATOM 3863 O O . PRO A 1 479 ? -22.799 -18.012 23.207 1.00 94.94 479 PRO A O 1
ATOM 3866 N N . LYS A 1 480 ? -24.654 -18.722 24.248 1.00 95.62 480 LYS A N 1
ATOM 3867 C CA . LYS A 1 480 ? -24.337 -20.152 24.262 1.00 95.62 480 LYS A CA 1
ATOM 3868 C C . LYS A 1 480 ? -25.104 -20.904 23.188 1.00 95.62 480 LYS A C 1
ATOM 3870 O O . LYS A 1 480 ? -24.626 -21.939 22.734 1.00 95.62 480 LYS A O 1
ATOM 3875 N N . THR A 1 481 ? -26.231 -20.358 22.741 1.00 93.75 481 THR A N 1
ATOM 3876 C CA . THR A 1 481 ? -27.033 -20.910 21.649 1.00 93.75 481 THR A CA 1
ATOM 3877 C C . THR A 1 481 ? -27.324 -19.860 20.574 1.00 93.75 481 THR A C 1
ATOM 3879 O O . THR A 1 481 ? -27.043 -18.671 20.744 1.00 93.75 481 THR A O 1
ATOM 3882 N N . ASN A 1 482 ? -27.896 -20.311 19.455 1.00 92.69 482 ASN A N 1
ATOM 3883 C CA . ASN A 1 482 ? -28.387 -19.434 18.388 1.00 92.69 482 ASN A CA 1
ATOM 3884 C C . ASN A 1 482 ? -29.703 -18.722 18.755 1.00 92.69 482 ASN A C 1
ATOM 3886 O O . ASN A 1 482 ? -30.081 -17.771 18.078 1.00 92.69 482 ASN A O 1
ATOM 3890 N N . ASP A 1 483 ? -30.373 -19.136 19.837 1.00 93.44 483 ASP A N 1
ATOM 3891 C CA . ASP A 1 483 ? -31.646 -18.563 20.289 1.00 93.44 483 ASP A CA 1
ATOM 3892 C C . ASP A 1 483 ? -31.455 -17.360 21.226 1.00 93.44 483 ASP A C 1
ATOM 3894 O O . ASP A 1 483 ? -32.421 -16.853 21.802 1.00 93.44 483 ASP A O 1
ATOM 3898 N N . PHE A 1 484 ? -30.212 -16.904 21.406 1.00 96.69 484 PHE A N 1
ATOM 3899 C CA . PHE A 1 484 ? -29.902 -15.783 22.281 1.00 96.69 484 PHE A CA 1
ATOM 3900 C C . PHE A 1 484 ? -30.587 -14.495 21.819 1.00 96.69 484 PHE A C 1
ATOM 3902 O O . PHE A 1 484 ? -30.434 -14.058 20.675 1.00 96.69 484 PHE A O 1
ATOM 3909 N N . LYS A 1 485 ? -31.284 -13.833 22.745 1.00 95.75 485 LYS A N 1
ATOM 3910 C CA . LYS A 1 485 ? -31.910 -12.526 22.531 1.00 95.75 485 LYS A CA 1
ATOM 3911 C C . LYS A 1 485 ? -31.795 -11.681 23.789 1.00 95.75 485 LYS A C 1
ATOM 3913 O O . LYS A 1 485 ? -32.081 -12.152 24.887 1.00 95.75 485 LYS A O 1
ATOM 3918 N N . PHE A 1 486 ? -31.444 -10.408 23.635 1.00 96.75 486 PHE A N 1
ATOM 3919 C CA . PHE A 1 486 ? -31.613 -9.456 24.731 1.00 96.75 486 PHE A CA 1
ATOM 3920 C C . PHE A 1 486 ? -33.097 -9.284 25.071 1.00 96.75 486 PHE A C 1
ATOM 3922 O O . PHE A 1 486 ? -33.947 -9.301 24.183 1.00 96.75 486 PHE A O 1
ATOM 3929 N N . ALA A 1 487 ? -33.394 -9.083 26.354 1.00 95.12 487 ALA A N 1
ATOM 3930 C CA . ALA A 1 487 ? -34.753 -8.884 26.853 1.00 95.12 487 ALA A CA 1
ATOM 3931 C C . ALA A 1 487 ? -35.385 -7.580 26.341 1.00 95.12 487 ALA A C 1
ATOM 3933 O O . ALA A 1 487 ? -36.601 -7.483 26.211 1.00 95.12 487 ALA A O 1
ATOM 3934 N N . LYS A 1 488 ? -34.550 -6.586 26.020 1.00 93.56 488 LYS A N 1
ATOM 3935 C CA . LYS A 1 488 ? -34.934 -5.331 25.370 1.00 93.56 488 LYS A CA 1
ATOM 3936 C C . LYS A 1 488 ? -33.827 -4.845 24.436 1.00 93.56 488 LYS A C 1
ATOM 3938 O O . LYS A 1 488 ? -32.707 -5.356 24.447 1.00 93.56 488 LYS A O 1
ATOM 3943 N N . ASN A 1 489 ? -34.118 -3.838 23.617 1.00 92.06 489 ASN A N 1
ATOM 3944 C CA . ASN A 1 489 ? -33.101 -3.225 22.764 1.00 92.06 489 ASN A CA 1
ATOM 3945 C C . ASN A 1 489 ? -32.228 -2.258 23.574 1.00 92.06 489 ASN A C 1
ATOM 3947 O O . ASN A 1 489 ? -32.535 -1.073 23.675 1.00 92.06 489 ASN A O 1
ATOM 3951 N N . PHE A 1 490 ? -31.129 -2.774 24.117 1.00 93.00 490 PHE A N 1
ATOM 3952 C CA . PHE A 1 490 ? -30.177 -1.975 24.878 1.00 93.00 490 PHE A CA 1
ATOM 3953 C C . PHE A 1 490 ? -29.402 -0.966 24.020 1.00 93.00 490 PHE A C 1
ATOM 3955 O O . PHE A 1 490 ? -28.944 -1.268 22.902 1.00 93.00 490 PHE A O 1
ATOM 3962 N N . SER A 1 491 ? -29.196 0.204 24.616 1.00 92.69 491 SER A N 1
ATOM 3963 C CA . SER A 1 491 ? -28.289 1.268 24.196 1.00 92.69 491 SER A CA 1
ATOM 3964 C C . SER A 1 491 ? -27.103 1.375 25.158 1.00 92.69 491 SER A C 1
ATOM 3966 O O . SER A 1 491 ? -27.138 0.872 26.279 1.00 92.69 491 SER A O 1
ATOM 3968 N N . ASN A 1 492 ? -26.020 2.020 24.716 1.00 92.69 492 ASN A N 1
ATOM 3969 C CA . ASN A 1 492 ? -24.883 2.285 25.598 1.00 92.69 492 ASN A CA 1
ATOM 3970 C C . ASN A 1 492 ? -25.329 3.089 26.825 1.00 92.69 492 ASN A C 1
ATOM 3972 O O . ASN A 1 492 ? -26.013 4.103 26.679 1.00 92.69 492 ASN A O 1
ATOM 3976 N N . PHE A 1 493 ? -24.842 2.678 27.995 1.00 94.75 493 PHE A N 1
ATOM 3977 C CA . PHE A 1 493 ? -25.108 3.290 29.300 1.00 94.75 493 PHE A CA 1
ATOM 3978 C C . PHE A 1 493 ? -26.524 3.089 29.846 1.00 94.75 493 PHE A C 1
ATOM 3980 O O . PHE A 1 493 ? -26.860 3.725 30.848 1.00 94.75 493 PHE A O 1
ATOM 3987 N N . ASP A 1 494 ? -27.333 2.210 29.246 1.00 95.06 494 ASP A N 1
ATOM 3988 C CA . ASP A 1 494 ? -28.562 1.762 29.898 1.00 95.06 494 ASP A CA 1
ATOM 3989 C C . ASP A 1 494 ? -28.207 1.090 31.229 1.00 95.06 494 ASP A C 1
ATOM 3991 O O . ASP A 1 494 ? -27.278 0.277 31.310 1.00 95.06 494 ASP A O 1
ATOM 3995 N N . ILE A 1 495 ? -28.949 1.462 32.270 1.00 95.94 495 ILE A N 1
ATOM 3996 C CA . ILE A 1 495 ? -28.827 0.871 33.598 1.00 95.94 495 ILE A CA 1
ATOM 3997 C C . ILE A 1 495 ? -29.675 -0.397 33.616 1.00 95.94 495 ILE A C 1
ATOM 3999 O O . ILE A 1 495 ? -30.834 -0.381 33.199 1.00 95.94 495 ILE A O 1
ATOM 4003 N N . ILE A 1 496 ? -29.079 -1.473 34.109 1.00 96.94 496 ILE A N 1
ATOM 4004 C CA . ILE A 1 496 ? -29.727 -2.748 34.375 1.00 96.94 496 ILE A CA 1
ATOM 4005 C C . ILE A 1 496 ? -29.723 -2.925 35.887 1.00 96.94 496 ILE A C 1
ATOM 4007 O O . ILE A 1 496 ? -28.652 -2.961 36.495 1.00 96.94 496 ILE A O 1
ATOM 4011 N N . LYS A 1 497 ? -30.904 -2.970 36.499 1.00 97.31 497 LYS A N 1
ATOM 4012 C CA . LYS A 1 497 ? -31.030 -3.089 37.955 1.00 97.31 497 LYS A CA 1
ATOM 4013 C C . LYS A 1 497 ? -30.784 -4.513 38.427 1.00 97.31 497 LYS A C 1
ATOM 4015 O O . LYS A 1 497 ? -31.030 -5.461 37.687 1.00 97.31 497 LYS A O 1
ATOM 4020 N N . ASN A 1 498 ? -30.319 -4.668 39.664 1.00 97.12 498 ASN A N 1
ATOM 4021 C CA . ASN A 1 498 ? -30.219 -5.979 40.297 1.00 97.12 498 ASN A CA 1
ATOM 4022 C C . ASN A 1 498 ? -31.555 -6.740 40.180 1.00 97.12 498 ASN A C 1
ATOM 4024 O O . ASN A 1 498 ? -32.611 -6.187 40.483 1.00 97.12 498 ASN A O 1
ATOM 4028 N N . GLY A 1 499 ? -31.513 -7.991 39.720 1.00 96.12 499 GLY A N 1
ATOM 4029 C CA . GLY A 1 499 ? -32.709 -8.801 39.485 1.00 96.12 499 GLY A CA 1
ATOM 4030 C C . GLY A 1 499 ? -33.427 -8.539 38.152 1.00 96.12 499 GLY A C 1
ATOM 4031 O O . GLY A 1 499 ? -34.351 -9.277 37.812 1.00 96.12 499 GLY A O 1
ATOM 4032 N N . GLU A 1 500 ? -33.007 -7.550 37.356 1.00 97.38 500 GLU A N 1
ATOM 4033 C CA . GLU A 1 500 ? -33.592 -7.284 36.039 1.00 97.38 500 GLU A CA 1
ATOM 4034 C C . GLU A 1 500 ? -33.152 -8.336 35.008 1.00 97.38 500 GLU A C 1
ATOM 4036 O O . GLU A 1 500 ? -32.002 -8.786 34.967 1.00 97.38 500 GLU A O 1
ATOM 4041 N N . LEU A 1 501 ? -34.081 -8.728 34.138 1.00 97.00 501 LEU A N 1
ATOM 4042 C CA . LEU A 1 501 ? -33.824 -9.664 33.053 1.00 97.00 501 LEU A CA 1
ATOM 4043 C C . LEU A 1 501 ? -32.966 -9.009 31.957 1.00 97.00 501 LEU A C 1
ATOM 4045 O O . LEU A 1 501 ? -33.364 -8.027 31.334 1.00 97.00 501 LEU A O 1
ATOM 4049 N N . ILE A 1 502 ? -31.809 -9.601 31.670 1.00 97.00 502 ILE A N 1
ATOM 4050 C CA . ILE A 1 502 ? -30.870 -9.130 30.647 1.00 97.00 502 ILE A CA 1
ATOM 4051 C C . ILE A 1 502 ? -31.189 -9.755 29.294 1.00 97.00 502 ILE A C 1
ATOM 4053 O O . ILE A 1 502 ? -31.288 -9.068 28.277 1.00 97.00 502 ILE A O 1
ATOM 4057 N N . ALA A 1 503 ? -31.284 -11.080 29.256 1.00 97.25 503 ALA A N 1
ATOM 4058 C CA . ALA A 1 503 ? -31.385 -11.835 28.018 1.00 97.25 503 ALA A CA 1
ATOM 4059 C C . ALA A 1 503 ? -32.039 -13.196 28.251 1.00 97.25 503 ALA A C 1
ATOM 4061 O O . ALA A 1 503 ? -32.065 -13.719 29.367 1.00 97.25 503 ALA A O 1
ATOM 4062 N N . PHE A 1 504 ? -32.512 -13.775 27.159 1.00 96.62 504 PHE A N 1
ATOM 4063 C CA . PHE A 1 504 ? -32.870 -15.177 27.056 1.00 96.62 504 PHE A CA 1
ATOM 4064 C C . PHE A 1 504 ? -31.813 -15.887 26.223 1.00 96.62 504 PHE A C 1
ATOM 4066 O O . PHE A 1 504 ? -31.392 -15.372 25.189 1.00 96.62 504 PHE A O 1
ATOM 4073 N N . ASP A 1 505 ? -31.410 -17.072 26.660 1.00 95.19 505 ASP A N 1
ATOM 4074 C CA . ASP A 1 505 ? -30.592 -17.989 25.875 1.00 95.19 505 ASP A CA 1
ATOM 4075 C C . ASP A 1 505 ? -31.285 -19.353 25.891 1.00 95.19 505 ASP A C 1
ATOM 4077 O O . ASP A 1 505 ? -31.236 -20.089 26.884 1.00 95.19 505 ASP A O 1
ATOM 4081 N N . LYS A 1 506 ? -32.052 -19.626 24.829 1.00 92.25 506 LYS A N 1
ATOM 4082 C CA . LYS A 1 506 ? -33.044 -20.707 24.785 1.00 92.25 506 LYS A CA 1
ATOM 4083 C C . LYS A 1 506 ? -34.061 -20.572 25.936 1.00 92.25 506 LYS A C 1
ATOM 4085 O O . LYS A 1 506 ? -34.776 -19.577 26.005 1.00 92.25 506 LYS A O 1
ATOM 4090 N N . HIS A 1 507 ? -34.120 -21.530 26.864 1.00 90.06 507 HIS A N 1
ATOM 4091 C CA . HIS A 1 507 ? -35.033 -21.497 28.019 1.00 90.06 507 HIS A CA 1
ATOM 4092 C C . HIS A 1 507 ? -34.423 -20.823 29.259 1.00 90.06 507 HIS A C 1
ATOM 4094 O O . HIS A 1 507 ? -35.108 -20.645 30.266 1.00 90.06 507 HIS A O 1
ATOM 4100 N N . LYS A 1 508 ? -33.136 -20.449 29.218 1.00 95.06 508 LYS A N 1
ATOM 4101 C CA . LYS A 1 508 ? -32.445 -19.865 30.369 1.00 95.06 508 LYS A CA 1
ATOM 4102 C C . LYS A 1 508 ? -32.634 -18.350 30.392 1.00 95.06 508 LYS A C 1
ATOM 4104 O O . LYS A 1 508 ? -32.237 -17.652 29.460 1.00 95.06 508 LYS A O 1
ATOM 4109 N N . LYS A 1 509 ? -33.189 -17.841 31.494 1.00 96.50 509 LYS A N 1
ATOM 4110 C CA . LYS A 1 509 ? -33.198 -16.409 31.816 1.00 96.50 509 LYS A CA 1
ATOM 4111 C C . LYS A 1 509 ? -31.831 -16.010 32.368 1.00 96.50 509 LYS A C 1
ATOM 4113 O O . LYS A 1 509 ? -31.326 -16.646 33.291 1.00 96.50 509 LYS A O 1
ATOM 4118 N N . ILE A 1 510 ? -31.238 -14.963 31.808 1.00 96.19 510 ILE A N 1
ATOM 4119 C CA . ILE A 1 510 ? -30.007 -14.351 32.310 1.00 96.19 510 ILE A CA 1
ATOM 4120 C C . ILE A 1 510 ? -30.414 -13.071 33.030 1.00 96.19 510 ILE A C 1
ATOM 4122 O O . ILE A 1 510 ? -30.963 -12.164 32.407 1.00 96.19 510 ILE A O 1
ATOM 4126 N N . ILE A 1 511 ? -30.176 -13.022 34.336 1.00 96.69 511 ILE A N 1
ATOM 4127 C CA . ILE A 1 511 ? -30.610 -11.941 35.225 1.00 96.69 511 ILE A CA 1
ATOM 4128 C C . ILE A 1 511 ? -29.381 -11.183 35.722 1.00 96.69 511 ILE A C 1
ATOM 4130 O O . ILE A 1 511 ? -28.314 -11.771 35.903 1.00 96.69 511 ILE A O 1
ATOM 4134 N N . ALA A 1 512 ? -29.525 -9.878 35.923 1.00 96.31 512 ALA A N 1
ATOM 4135 C CA . ALA A 1 512 ? -28.467 -9.040 36.454 1.00 96.31 512 ALA A CA 1
ATOM 4136 C C . ALA A 1 512 ? -28.174 -9.372 37.926 1.00 96.31 512 ALA A C 1
ATOM 4138 O O . ALA A 1 512 ? -29.081 -9.285 38.753 1.00 96.31 512 ALA A O 1
ATOM 4139 N N . PRO A 1 513 ? -26.921 -9.711 38.280 1.00 93.81 513 PRO A N 1
ATOM 4140 C CA . PRO A 1 513 ? -26.549 -10.047 39.657 1.00 93.81 513 PRO A CA 1
ATOM 4141 C C . PRO A 1 513 ? -26.382 -8.816 40.565 1.00 93.81 513 PRO A C 1
ATOM 4143 O O . PRO A 1 513 ? -26.195 -8.957 41.769 1.00 93.81 513 PRO A O 1
ATOM 4146 N N . LYS A 1 514 ? -26.349 -7.616 39.978 1.00 95.19 514 LYS A N 1
ATOM 4147 C CA . LYS A 1 514 ? -26.215 -6.317 40.644 1.00 95.19 514 LYS A CA 1
ATOM 4148 C C . LYS A 1 514 ? -26.618 -5.208 39.674 1.00 95.19 514 LYS A C 1
ATOM 4150 O O . LYS A 1 514 ? -26.880 -5.483 38.504 1.00 95.19 514 LYS A O 1
ATOM 4155 N N . ASP A 1 515 ? -26.607 -3.967 40.146 1.00 96.50 515 ASP A N 1
ATOM 4156 C CA . ASP A 1 515 ? -26.744 -2.801 39.276 1.00 96.50 515 ASP A CA 1
ATOM 4157 C C . ASP A 1 515 ? -25.544 -2.713 38.317 1.00 96.50 515 ASP A C 1
ATOM 4159 O O . ASP A 1 515 ? -24.384 -2.681 38.737 1.00 96.50 515 ASP A O 1
ATOM 4163 N N . LEU A 1 516 ? -25.828 -2.694 37.015 1.00 96.62 516 LEU A N 1
ATOM 4164 C CA . LEU A 1 516 ? -24.838 -2.704 35.940 1.00 96.62 516 LEU A CA 1
ATOM 4165 C C . LEU A 1 516 ? -25.172 -1.645 34.888 1.00 96.62 516 LEU A C 1
ATOM 4167 O O . LEU A 1 516 ? -26.331 -1.305 34.663 1.00 96.62 516 LEU A O 1
ATOM 4171 N N . PHE A 1 517 ? -24.149 -1.174 34.186 1.00 96.94 517 PHE A N 1
ATOM 4172 C CA . PHE A 1 517 ? -24.290 -0.451 32.925 1.00 96.94 517 PHE A CA 1
ATOM 4173 C C . PHE A 1 517 ? -23.954 -1.387 31.772 1.00 96.94 517 PHE A C 1
ATOM 4175 O O . PHE A 1 517 ? -22.942 -2.084 31.832 1.00 96.94 517 PHE A O 1
ATOM 4182 N N . ILE A 1 518 ? -24.743 -1.374 30.698 1.00 95.31 518 ILE A N 1
ATOM 4183 C CA . ILE A 1 518 ? -24.390 -2.100 29.470 1.00 95.31 518 ILE A CA 1
ATOM 4184 C C . ILE A 1 518 ? -23.617 -1.210 28.494 1.00 95.31 518 ILE A C 1
ATOM 4186 O O . ILE A 1 518 ? -23.983 -0.062 28.232 1.00 95.31 518 ILE A O 1
ATOM 4190 N N . ILE A 1 519 ? -22.534 -1.755 27.943 1.00 93.25 519 ILE A N 1
ATOM 4191 C CA . ILE A 1 519 ? -21.621 -1.084 27.018 1.00 93.25 519 ILE A CA 1
ATOM 4192 C C . ILE A 1 519 ? -21.432 -1.958 25.767 1.00 93.25 519 ILE A C 1
ATOM 4194 O O . ILE A 1 519 ? -21.306 -3.179 25.842 1.00 93.25 519 ILE A O 1
ATOM 4198 N N . PHE A 1 520 ? -21.429 -1.326 24.596 1.00 90.69 520 PHE A N 1
ATOM 4199 C CA . PHE A 1 520 ? -21.349 -1.929 23.262 1.00 90.69 520 PHE A CA 1
ATOM 4200 C C . PHE A 1 520 ? -22.337 -3.091 22.990 1.00 90.69 520 PHE A C 1
ATOM 4202 O O . PHE A 1 520 ? -21.910 -4.145 22.507 1.00 90.69 520 PHE A O 1
ATOM 4209 N N . PRO A 1 521 ? -23.656 -2.936 23.234 1.00 92.81 521 PRO A N 1
ATOM 4210 C CA . PRO A 1 521 ? -24.627 -3.985 22.922 1.00 92.81 521 PRO A CA 1
ATOM 4211 C C . PRO A 1 521 ? -24.743 -4.216 21.403 1.00 92.81 521 PRO A C 1
ATOM 4213 O O . PRO A 1 521 ? -25.089 -3.309 20.634 1.00 92.81 521 PRO A O 1
ATOM 4216 N N . LYS A 1 522 ? -24.489 -5.452 20.958 1.00 89.69 522 LYS A N 1
ATOM 4217 C CA . LYS A 1 522 ? -24.577 -5.873 19.550 1.00 89.69 522 LYS A CA 1
ATOM 4218 C C . LYS A 1 522 ? -26.025 -6.160 19.123 1.00 89.69 522 LYS A C 1
ATOM 4220 O O . LYS A 1 522 ? -26.933 -6.234 19.948 1.00 89.69 522 LYS A O 1
ATOM 4225 N N . LYS A 1 523 ? -26.242 -6.261 17.806 1.00 83.88 523 LYS A N 1
ATOM 4226 C CA . LYS A 1 523 ? -27.523 -6.680 17.195 1.00 83.88 523 LYS A CA 1
ATOM 4227 C C . LYS A 1 523 ? -27.490 -8.112 16.675 1.00 83.88 523 LYS A C 1
ATOM 4229 O O . LYS A 1 523 ? -28.507 -8.787 16.699 1.00 83.88 523 LYS A O 1
ATOM 4234 N N . GLU A 1 524 ? -26.331 -8.529 16.188 1.00 87.38 524 GLU A N 1
ATOM 4235 C CA . GLU A 1 524 ? -26.097 -9.881 15.705 1.00 87.38 524 GLU A CA 1
ATOM 4236 C C . GLU A 1 524 ? -25.308 -10.648 16.752 1.00 87.38 524 GLU A C 1
ATOM 4238 O O . GLU A 1 524 ? -24.327 -10.145 17.318 1.00 87.38 524 GLU A O 1
ATOM 4243 N N . PHE A 1 525 ? -25.767 -11.864 17.006 1.00 92.19 525 PHE A N 1
ATOM 4244 C CA . PHE A 1 525 ? -25.267 -12.724 18.057 1.00 92.19 525 PHE A CA 1
ATOM 4245 C C . PHE A 1 525 ? -24.689 -13.974 17.423 1.00 92.19 525 PHE A C 1
ATOM 4247 O O . PHE A 1 525 ? -25.293 -14.582 16.546 1.00 92.19 525 PHE A O 1
ATOM 4254 N N . TYR A 1 526 ? -23.503 -14.342 17.881 1.00 91.00 526 TYR A N 1
ATOM 4255 C CA . TYR A 1 526 ? -22.812 -15.536 17.435 1.00 91.00 526 TYR A CA 1
ATOM 4256 C C . TYR A 1 526 ? -22.399 -16.309 18.678 1.00 91.00 526 TYR A C 1
ATOM 4258 O O . TYR A 1 526 ? -21.969 -15.708 19.670 1.00 91.00 526 TYR A O 1
ATOM 4266 N N . ILE A 1 527 ? -22.524 -17.633 18.624 1.00 92.81 527 ILE A N 1
ATOM 4267 C CA . ILE A 1 527 ? -22.174 -18.511 19.740 1.00 92.81 527 ILE A CA 1
ATOM 4268 C C . ILE A 1 527 ? -20.744 -18.208 20.209 1.00 92.81 527 ILE A C 1
ATOM 4270 O O . ILE A 1 527 ? -19.805 -18.105 19.418 1.00 92.81 527 ILE A O 1
ATOM 4274 N N . ASN A 1 528 ? -20.591 -18.040 21.522 1.00 90.38 528 ASN A N 1
ATOM 4275 C CA . ASN A 1 528 ? -19.353 -17.715 22.228 1.00 90.38 528 ASN A CA 1
ATOM 4276 C C . ASN A 1 528 ? -18.676 -16.388 21.828 1.00 90.38 528 ASN A C 1
ATOM 4278 O O . ASN A 1 528 ? -17.543 -16.137 22.248 1.00 90.38 528 ASN A O 1
ATOM 4282 N N . LYS A 1 529 ? -19.347 -15.509 21.074 1.00 89.56 529 LYS A N 1
ATOM 4283 C CA . LYS A 1 529 ? -18.884 -14.138 20.810 1.00 89.56 529 LYS A CA 1
ATOM 4284 C C . LYS A 1 529 ? -19.565 -13.153 21.747 1.00 89.56 529 LYS A C 1
ATOM 4286 O O . LYS A 1 529 ? -20.744 -13.285 22.040 1.00 89.56 529 LYS A O 1
ATOM 4291 N N . THR A 1 530 ? -18.844 -12.130 22.190 1.00 92.00 530 THR A N 1
ATOM 4292 C CA . THR A 1 530 ? -19.408 -11.131 23.105 1.00 92.00 530 THR A CA 1
ATOM 4293 C C . THR A 1 530 ? -20.570 -10.389 22.458 1.00 92.00 530 THR A C 1
ATOM 4295 O O . THR A 1 530 ? -20.400 -9.802 21.389 1.00 92.00 530 THR A O 1
ATOM 4298 N N . ALA A 1 531 ? -21.734 -10.418 23.102 1.00 92.88 531 ALA A N 1
ATOM 4299 C CA . ALA A 1 531 ? -22.948 -9.708 22.710 1.00 92.88 531 ALA A CA 1
ATOM 4300 C C . ALA A 1 531 ? -23.051 -8.318 23.364 1.00 92.88 531 ALA A C 1
ATOM 4302 O O . ALA A 1 531 ? -23.714 -7.438 22.819 1.00 92.88 531 ALA A O 1
ATOM 4303 N N . GLY A 1 532 ? -22.369 -8.099 24.488 1.00 93.31 532 GLY A N 1
ATOM 4304 C CA . GLY A 1 532 ? -22.255 -6.814 25.176 1.00 93.31 532 GLY A CA 1
ATOM 4305 C C . GLY A 1 532 ? -21.349 -6.928 26.402 1.00 93.31 532 GLY A C 1
ATOM 4306 O O . GLY A 1 532 ? -21.037 -8.036 26.841 1.00 93.31 532 GLY A O 1
ATOM 4307 N N . TYR A 1 533 ? -20.930 -5.790 26.939 1.00 94.75 533 TYR A N 1
ATOM 4308 C CA . TYR A 1 533 ? -20.099 -5.695 28.138 1.00 94.75 533 TYR A CA 1
ATOM 4309 C C . TYR A 1 533 ? -20.895 -5.078 29.282 1.00 94.75 533 TYR A C 1
ATOM 4311 O O . TYR A 1 533 ? -21.757 -4.231 29.048 1.00 94.75 533 TYR A O 1
ATOM 4319 N N . PHE A 1 534 ? -20.573 -5.466 30.510 1.00 95.69 534 PHE A N 1
ATOM 4320 C CA . PHE A 1 534 ? -21.137 -4.885 31.719 1.00 95.69 534 PHE A CA 1
ATOM 4321 C C . PHE A 1 534 ? -20.081 -4.102 32.477 1.00 95.69 534 PHE A C 1
ATOM 4323 O O . PHE A 1 534 ? -18.953 -4.566 32.656 1.00 95.69 534 PHE A O 1
ATOM 4330 N N . ALA A 1 535 ? -20.467 -2.917 32.934 1.00 95.88 535 ALA A N 1
ATOM 4331 C CA . ALA A 1 535 ? -19.599 -2.011 33.656 1.00 95.88 535 ALA A CA 1
ATOM 4332 C C . ALA A 1 535 ? -20.231 -1.517 34.961 1.00 95.88 535 ALA A C 1
ATOM 4334 O O . ALA A 1 535 ? -21.455 -1.447 35.083 1.00 95.88 535 ALA A O 1
ATOM 4335 N N . VAL A 1 536 ? -19.384 -1.152 35.922 1.00 94.94 536 VAL A N 1
ATOM 4336 C CA . VAL A 1 536 ? -19.777 -0.585 37.221 1.00 94.94 536 VAL A CA 1
ATOM 4337 C C . VAL A 1 536 ? -19.084 0.759 37.462 1.00 94.94 536 VAL A C 1
ATOM 4339 O O . VAL A 1 536 ? -17.976 0.950 36.961 1.00 94.94 536 VAL A O 1
ATOM 4342 N N . PRO A 1 537 ? -19.702 1.703 38.191 1.00 94.38 537 PRO A N 1
ATOM 4343 C CA . PRO A 1 537 ? -19.036 2.940 38.594 1.00 94.38 537 PRO A CA 1
ATOM 4344 C C . PRO A 1 537 ? -17.843 2.687 39.524 1.00 94.38 537 PRO A C 1
ATOM 4346 O O . PRO A 1 537 ? -17.912 1.776 40.350 1.00 94.38 537 PRO A O 1
ATOM 4349 N N . ILE A 1 538 ? -16.798 3.515 39.409 1.00 90.50 538 ILE A N 1
ATOM 4350 C CA . ILE A 1 538 ? -15.606 3.512 40.280 1.00 90.50 538 ILE A CA 1
ATOM 4351 C C . ILE A 1 538 ? -15.249 4.899 40.811 1.00 90.50 538 ILE A C 1
ATOM 4353 O O . ILE A 1 538 ? -15.612 5.906 40.149 1.00 90.50 538 ILE A O 1
#

Nearest PDB structures (foldseek):
  2bty-assembly1_A  TM=9.319E-01  e=2.031E-26  Thermotoga maritima
  3l86-assembly1_A  TM=9.079E-01  e=2.533E-20  Streptococcus mutans UA159
  2x2w-assembly1_A  TM=8.747E-01  e=6.524E-21  Escherichia coli BL21(DE3)
  2buf-assembly1_E  TM=8.955E-01  e=6.903E-20  Pseudomonas aeruginosa
  3t7b-assembly1_B-2  TM=8.926E-01  e=3.402E-20  Yersinia pestis CO92

Secondary structure (DSSP, 8-state):
----EEEEEE-HHHHH-HHHHHHHHHHHHHHHHTT-EEEEEE--HHHHHHHHHHTT----EETTEE-B-HHHHHHHIIIIIIIIHHHHHHHHHTTT--EEEE-SSGGG-EEEEEPPTTS---BSBEEEEEE--HHHHHHHHTT-EEEE-SEEE-TTS-EEE--HHHHHHHHHHHTT-SEEEEE-SS-SEEETTEEESEEEHHHHHHHHHTT-S-HHHHHHHHHHHHHHHTT--EEEEE-TTSTTS-EEEESS--SSEEEEE-SEEEEEEEEEE-TTS--HHHHHHHHHHHHHTTTSEEEEEEEEEE--HHHHHTT-S-SSS-GGG---HHHHHHHHT-SS--HHHHHHHHHHHHHTT-SEEEEEEEESS----EEEE-SSHHHHHHHGGG--SEEEEE-TT---HHHHSSHHHHHHTTTSEEEEEEEEETT--TTHHHHHHHHHHHHHHTTSEE-SS-----------EEEEEEEEE--SSTT-EESS---TT-EE-TT-EEEEETTEEEE-SS-EEEES--SS--TTS--EEEEEE-